Protein AF-A0A1H3FVF3-F1 (afdb_monomer_lite)

Sequence (475 aa):
MMNIARNSVNRFLAAIFVSAKLVAFSYAVGGAQPAMAGGFTACEQPFIFEGSAANIVPLEYVATSVDRTAIETERSEKLQETARRLSWLFKLDSWHQATYGSLGVVAHMFLGQVCEADEVLQELLLGRSGLPVRKDQILIILHGRIFIEDGQIFVQSQVSGFRRRSHPDEFVMPLAANFASETLSVHLAASDKSLFVSLPVLDMTFAPRVISEDLFDRIDATFLEASRVFTRPDLDAPSDELLFQPGRPRAFSVRITDEPGWIEIEDRFGGHPDRGFIRVNPEASGLFHRNLPELDFLNGLLGFLRVQQVRNSTDFTPTHDRAALQTMNAFERYLGNDLTAYEPEVRALANGLVGFVKASELNDWPGARKAFLRAAELAPTDTHYRNALGVTDAVLCCVDVGSSPYRDPTRWFADAVSVDPKNGEALGNMLHFLEFLSSAEEPPENINVSNLPRTLEVVRKVAEQNPDLIRGGLD

Secondary structure (DSSP, 8-state):
-HHHHHHHHHHHHHHHHHHHHHHTTSSS-TT-SS--EEEEEETTS----TT-SEEEEEBPPEEE-SS--HHHHHHHHHHHHHHHHHHHHHHHHHHHT-TTSSEEEEEEE-SSS---HHHHHHHHHHTSSSPPPPTT-EEEEEEEEEEEETTEEEEEEEEEEEEB-S-SS---S-GGGGB---EEEEEPTTSS-EEEEEPPPSEEEPPPEEEPHHHHHHHHHHHHHHTEEESSS-TTS-EEE----TTS-EEEEEEE-SSTTEEEEEESSSSS-SEEEEE--HHHHHHHHHH-THHHHHHHHHHHHHHHHHTT-S--SS-HHHHHHHHHHHHHHHHH-GGGGG-HHHHHHHHHHHHHHHHHTS--HHHHHHHHHHHHHHSTT-HHHHHHHHHHHHHHHHTS-S------THHHHHHHHHH-TT-HHHHHHHHHHHHHHHH-SS--TTS-GGGHHHHHHHHHHHHHH-HHHHHTTT-

pLDDT: mean 83.59, std 15.54, range [36.81, 98.19]

Radius of gyration: 25.0 Å; chains: 1; bounding box: 82×55×74 Å

Structure (mmCIF, N/CA/C/O backbone):
data_AF-A0A1H3FVF3-F1
#
_entry.id   AF-A0A1H3FVF3-F1
#
loop_
_atom_site.group_PDB
_atom_site.id
_atom_site.type_symbol
_atom_site.label_atom_id
_atom_site.label_alt_id
_atom_site.label_comp_id
_atom_site.label_asym_id
_atom_site.label_entity_id
_atom_site.label_seq_id
_atom_site.pdbx_PDB_ins_code
_atom_site.Cartn_x
_atom_site.Cartn_y
_atom_site.Cartn_z
_atom_site.occupancy
_atom_site.B_iso_or_equiv
_atom_site.auth_seq_id
_atom_site.auth_comp_id
_atom_site.auth_asym_id
_atom_site.auth_atom_id
_atom_site.pdbx_PDB_model_num
ATOM 1 N N . MET A 1 1 ? 51.933 -0.705 -3.679 1.00 46.25 1 MET A N 1
ATOM 2 C CA . MET A 1 1 ? 51.306 0.295 -2.780 1.00 46.25 1 MET A CA 1
ATOM 3 C C . MET A 1 1 ? 50.833 1.568 -3.494 1.00 46.25 1 MET A C 1
ATOM 5 O O . MET A 1 1 ? 49.786 2.068 -3.115 1.00 46.25 1 MET A O 1
ATOM 9 N N . MET A 1 2 ? 51.483 2.057 -4.563 1.00 40.81 2 MET A N 1
ATOM 10 C CA . MET A 1 2 ? 51.014 3.256 -5.302 1.00 40.81 2 MET A CA 1
ATOM 11 C C . MET A 1 2 ? 49.690 3.095 -6.083 1.00 40.81 2 MET A C 1
ATOM 13 O O . MET A 1 2 ? 48.992 4.085 -6.277 1.00 40.81 2 MET A O 1
ATOM 17 N N . ASN A 1 3 ? 49.286 1.879 -6.477 1.00 41.25 3 ASN A N 1
ATOM 18 C CA . ASN A 1 3 ? 48.011 1.669 -7.191 1.00 41.25 3 ASN A CA 1
ATOM 19 C C . ASN A 1 3 ? 46.767 1.681 -6.284 1.00 41.25 3 ASN A C 1
ATOM 21 O O . ASN A 1 3 ? 45.676 1.975 -6.761 1.00 41.25 3 ASN A O 1
ATOM 25 N N . ILE A 1 4 ? 46.916 1.430 -4.978 1.00 48.72 4 ILE A N 1
ATOM 26 C CA . ILE A 1 4 ? 45.783 1.443 -4.034 1.00 48.72 4 ILE A CA 1
ATOM 27 C C . ILE A 1 4 ? 45.389 2.891 -3.691 1.00 48.72 4 ILE A C 1
ATOM 29 O O . ILE A 1 4 ? 44.206 3.213 -3.654 1.00 48.72 4 ILE A O 1
ATOM 33 N N . ALA A 1 5 ? 46.370 3.793 -3.561 1.00 45.88 5 ALA A N 1
ATOM 34 C CA . ALA A 1 5 ? 46.132 5.213 -3.287 1.00 45.88 5 ALA A CA 1
ATOM 35 C C . ALA A 1 5 ? 45.515 5.980 -4.475 1.00 45.88 5 ALA A C 1
ATOM 37 O O . ALA A 1 5 ? 44.813 6.969 -4.285 1.00 45.88 5 ALA A O 1
ATOM 38 N N . ARG A 1 6 ? 45.745 5.531 -5.716 1.00 47.69 6 ARG A N 1
ATOM 39 C CA . ARG A 1 6 ? 45.184 6.184 -6.912 1.00 47.69 6 ARG A CA 1
ATOM 40 C C . ARG A 1 6 ? 43.702 5.850 -7.117 1.00 47.69 6 ARG A C 1
ATOM 42 O O . ARG A 1 6 ? 42.934 6.712 -7.536 1.00 47.69 6 ARG A O 1
ATOM 49 N N . ASN A 1 7 ? 43.290 4.632 -6.756 1.00 47.53 7 ASN A N 1
ATOM 50 C CA . ASN A 1 7 ? 41.888 4.212 -6.825 1.00 47.53 7 ASN A CA 1
ATOM 51 C C . ASN A 1 7 ? 41.020 4.854 -5.733 1.00 47.53 7 ASN A C 1
ATOM 53 O O . ASN A 1 7 ? 39.854 5.145 -5.993 1.00 47.53 7 ASN A O 1
ATOM 57 N N . SER A 1 8 ? 41.567 5.131 -4.545 1.00 47.38 8 SER A N 1
ATOM 58 C CA . SER A 1 8 ? 40.825 5.827 -3.485 1.00 47.38 8 SER A CA 1
ATOM 59 C C . SER A 1 8 ? 40.613 7.314 -3.792 1.00 47.38 8 SER A C 1
ATOM 61 O O . SER A 1 8 ? 39.510 7.817 -3.595 1.00 47.38 8 SER A O 1
ATOM 63 N N . VAL A 1 9 ? 41.610 8.006 -4.357 1.00 56.94 9 VAL A N 1
ATOM 64 C CA . VAL A 1 9 ? 41.496 9.434 -4.716 1.00 56.94 9 VAL A CA 1
ATOM 65 C C . VAL A 1 9 ? 40.520 9.666 -5.876 1.00 56.94 9 VAL A C 1
ATOM 67 O O . VAL A 1 9 ? 39.727 10.603 -5.820 1.00 56.94 9 VAL A O 1
ATOM 70 N N . ASN A 1 10 ? 40.495 8.790 -6.887 1.00 47.62 10 ASN A N 1
ATOM 71 C CA . ASN A 1 10 ? 39.530 8.907 -7.989 1.00 47.62 10 ASN A CA 1
ATOM 72 C C . ASN A 1 10 ? 38.085 8.628 -7.542 1.00 47.62 10 ASN A C 1
ATOM 74 O O . ASN A 1 10 ? 37.171 9.302 -8.011 1.00 47.62 10 ASN A O 1
ATOM 78 N N . ARG A 1 11 ? 37.869 7.694 -6.600 1.00 50.81 11 ARG A N 1
ATOM 79 C CA . ARG A 1 11 ? 36.546 7.472 -5.986 1.00 50.81 11 ARG A CA 1
ATOM 80 C C . ARG A 1 11 ? 36.101 8.671 -5.145 1.00 50.81 11 ARG A C 1
ATOM 82 O O . ARG A 1 11 ? 34.946 9.069 -5.228 1.00 50.81 11 ARG A O 1
ATOM 89 N N . PHE A 1 12 ? 37.024 9.287 -4.405 1.00 49.03 12 PHE A N 1
ATOM 90 C CA . PHE A 1 12 ? 36.735 10.456 -3.571 1.00 49.03 12 PHE A CA 1
ATOM 91 C C . PHE A 1 12 ? 36.405 11.708 -4.405 1.00 49.03 12 PHE A C 1
ATOM 93 O O . PHE A 1 12 ? 35.442 12.410 -4.117 1.00 49.03 12 PHE A O 1
ATOM 100 N N . LEU A 1 13 ? 37.142 11.961 -5.494 1.00 44.62 13 LEU A N 1
ATOM 101 C CA . LEU A 1 13 ? 36.874 13.092 -6.392 1.00 44.62 13 LEU A CA 1
ATOM 102 C C . LEU A 1 13 ? 35.599 12.901 -7.231 1.00 44.62 13 LEU A C 1
ATOM 104 O O . LEU A 1 13 ? 34.870 13.869 -7.441 1.00 44.62 13 LEU A O 1
ATOM 108 N N . ALA A 1 14 ? 35.291 11.672 -7.664 1.00 48.41 14 ALA A N 1
ATOM 109 C CA . ALA A 1 14 ? 34.021 11.368 -8.328 1.00 48.41 14 ALA A CA 1
ATOM 110 C C . ALA A 1 14 ? 32.824 11.571 -7.382 1.00 48.41 14 ALA A C 1
ATOM 112 O O . ALA A 1 14 ? 31.834 12.181 -7.780 1.00 48.41 14 ALA A O 1
ATOM 113 N N . ALA A 1 15 ? 32.944 11.156 -6.114 1.00 46.19 15 ALA A N 1
ATOM 114 C CA . ALA A 1 15 ? 31.914 11.383 -5.102 1.00 46.19 15 ALA A CA 1
ATOM 115 C C . ALA A 1 15 ? 31.671 12.882 -4.838 1.00 46.19 15 ALA A C 1
ATOM 117 O O . ALA A 1 15 ? 30.517 13.300 -4.767 1.00 46.19 15 ALA A O 1
ATOM 118 N N . ILE A 1 16 ? 32.727 13.709 -4.773 1.00 50.19 16 ILE A N 1
ATOM 119 C CA . ILE A 1 16 ? 32.620 15.169 -4.562 1.00 50.19 16 ILE A CA 1
ATOM 120 C C . ILE A 1 16 ? 31.959 15.881 -5.756 1.00 50.19 16 ILE A C 1
ATOM 122 O O . ILE A 1 16 ? 31.118 16.758 -5.566 1.00 50.19 16 ILE A O 1
ATOM 126 N N . PHE A 1 17 ? 32.293 15.508 -6.997 1.00 46.06 17 PHE A N 1
ATOM 127 C CA . PHE A 1 17 ? 31.695 16.141 -8.182 1.00 46.06 17 PHE A CA 1
ATOM 128 C C . PHE A 1 17 ? 30.228 15.743 -8.413 1.00 46.06 17 PHE A C 1
ATOM 130 O O . PHE A 1 17 ? 29.454 16.555 -8.923 1.00 46.06 17 PHE A O 1
ATOM 137 N N . VAL A 1 18 ? 29.832 14.525 -8.028 1.00 50.47 18 VAL A N 1
ATOM 138 C CA . VAL A 1 18 ? 28.433 14.066 -8.101 1.00 50.47 18 VAL A CA 1
ATOM 139 C C . VAL A 1 18 ? 27.588 14.726 -7.007 1.00 50.47 18 VAL A C 1
ATOM 141 O O . VAL A 1 18 ? 26.523 15.266 -7.307 1.00 50.47 18 VAL A O 1
ATOM 144 N N . SER A 1 19 ? 28.092 14.797 -5.771 1.00 47.56 19 SER A N 1
ATOM 145 C CA . SER A 1 19 ? 27.378 15.449 -4.662 1.00 47.56 19 SER A CA 1
ATOM 146 C C . SER A 1 19 ? 27.205 16.962 -4.871 1.00 47.56 19 SER A C 1
ATOM 148 O O . SER A 1 19 ? 26.127 17.488 -4.604 1.00 47.56 19 SER A O 1
ATOM 150 N N . ALA A 1 20 ? 28.179 17.663 -5.466 1.00 46.28 20 ALA A N 1
ATOM 151 C CA . ALA A 1 20 ? 28.032 19.087 -5.794 1.00 46.28 20 ALA A CA 1
ATOM 152 C C . ALA A 1 20 ? 26.962 19.373 -6.873 1.00 46.28 20 ALA A C 1
ATOM 154 O O . ALA A 1 20 ? 26.296 20.407 -6.815 1.00 46.28 20 ALA A O 1
ATOM 155 N N . LYS A 1 21 ? 26.757 18.466 -7.843 1.00 48.09 21 LYS A N 1
ATOM 156 C CA . LYS A 1 21 ? 25.693 18.599 -8.860 1.00 48.09 21 LYS A CA 1
ATOM 157 C C . LYS A 1 21 ? 24.304 18.253 -8.316 1.00 48.09 21 LYS A C 1
ATOM 159 O O . LYS A 1 21 ? 23.333 18.882 -8.727 1.00 48.09 21 LYS A O 1
ATOM 164 N N . LEU A 1 22 ? 24.215 17.314 -7.374 1.00 47.34 22 LEU A N 1
ATOM 165 C CA . LEU A 1 22 ? 22.966 16.962 -6.692 1.00 47.34 22 LEU A CA 1
ATOM 166 C C . LEU A 1 22 ? 22.513 18.043 -5.699 1.00 47.34 22 LEU A C 1
ATOM 168 O O . LEU A 1 22 ? 21.329 18.332 -5.635 1.00 47.34 22 LEU A O 1
ATOM 172 N N . VAL A 1 23 ? 23.418 18.729 -4.994 1.00 47.53 23 VAL A N 1
ATOM 173 C CA . VAL A 1 23 ? 23.032 19.843 -4.096 1.00 47.53 23 VAL A CA 1
ATOM 174 C C . VAL A 1 23 ? 22.484 21.054 -4.871 1.00 47.53 23 VAL A C 1
ATOM 176 O O . VAL A 1 23 ? 21.600 21.759 -4.383 1.00 47.53 23 VAL A O 1
ATOM 179 N N . ALA A 1 24 ? 22.926 21.272 -6.116 1.00 46.84 24 ALA A N 1
ATOM 180 C CA . ALA A 1 24 ? 22.349 22.293 -6.996 1.00 46.84 24 ALA A CA 1
ATOM 181 C C . ALA A 1 24 ? 20.910 21.964 -7.462 1.00 46.84 24 ALA A C 1
ATOM 183 O O . ALA A 1 24 ? 20.210 22.852 -7.949 1.00 46.84 24 ALA A O 1
ATOM 184 N N . PHE A 1 25 ? 20.449 20.719 -7.286 1.00 48.16 25 PHE A N 1
ATOM 185 C CA . PHE A 1 25 ? 19.109 20.256 -7.659 1.00 48.16 25 PHE A CA 1
ATOM 186 C C . PHE A 1 25 ? 18.006 20.805 -6.733 1.00 48.16 25 PHE A C 1
ATOM 188 O O . PHE A 1 25 ? 16.894 21.061 -7.193 1.00 48.16 25 PHE A O 1
ATOM 195 N N . SER A 1 26 ? 18.314 21.058 -5.456 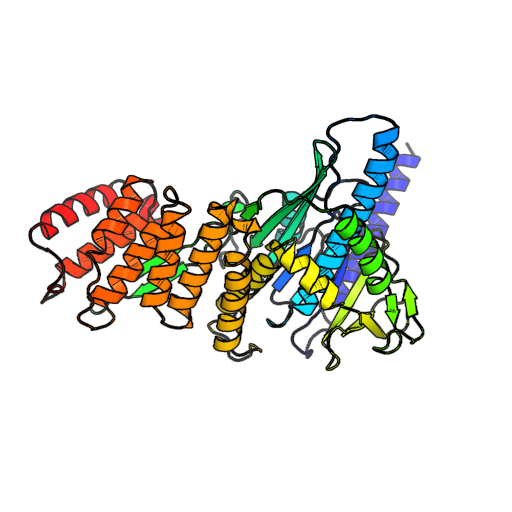1.00 47.16 26 SER A N 1
ATOM 196 C CA . SER A 1 26 ? 17.315 21.435 -4.440 1.00 47.16 26 SER A CA 1
ATOM 197 C C . SER A 1 26 ? 16.846 22.893 -4.496 1.00 47.16 26 SER A C 1
ATOM 199 O O . SER A 1 26 ? 15.740 23.199 -4.063 1.00 47.16 26 SER A O 1
ATOM 201 N N . TYR A 1 27 ? 17.636 23.818 -5.051 1.00 44.97 27 TYR A N 1
ATOM 202 C CA . TYR A 1 27 ? 17.352 25.258 -4.919 1.00 44.97 27 TYR A CA 1
ATOM 203 C C . TYR A 1 27 ? 16.534 25.884 -6.065 1.00 44.97 27 TYR A C 1
ATOM 205 O O . TYR A 1 27 ? 16.082 27.019 -5.932 1.00 44.97 27 TYR A O 1
ATOM 213 N N . ALA A 1 28 ? 16.289 25.179 -7.175 1.00 44.72 28 ALA A N 1
ATOM 214 C CA . ALA A 1 28 ? 15.668 25.763 -8.377 1.00 44.72 28 ALA A CA 1
ATOM 215 C C . ALA A 1 28 ? 14.156 25.474 -8.556 1.00 44.72 28 ALA A C 1
ATOM 217 O O . ALA A 1 28 ? 13.628 25.674 -9.648 1.00 44.72 28 ALA A O 1
ATOM 218 N N . VAL A 1 29 ? 13.443 24.990 -7.527 1.00 48.81 29 VAL A N 1
ATOM 219 C CA . VAL A 1 29 ? 12.038 24.510 -7.644 1.00 48.81 29 VAL A CA 1
ATOM 220 C C . VAL A 1 29 ? 11.018 25.412 -6.916 1.00 48.81 29 VAL A C 1
ATOM 222 O O . VAL A 1 29 ? 9.873 25.032 -6.689 1.00 48.81 29 VAL A O 1
ATOM 225 N N . GLY A 1 30 ? 11.391 26.646 -6.568 1.00 38.66 30 GLY A N 1
ATOM 226 C CA . GLY A 1 30 ? 10.484 27.617 -5.944 1.00 38.66 30 GLY A CA 1
ATOM 227 C C . GLY A 1 30 ? 9.462 28.190 -6.933 1.00 38.66 30 GLY A C 1
ATOM 228 O O . GLY A 1 30 ? 9.701 29.244 -7.510 1.00 38.66 30 GLY A O 1
ATOM 229 N N . GLY A 1 31 ? 8.337 27.499 -7.141 1.00 40.16 31 GLY A N 1
ATOM 230 C CA . GLY A 1 31 ? 7.185 28.000 -7.911 1.00 40.16 31 GLY A CA 1
ATOM 231 C C . GLY A 1 31 ? 6.518 26.994 -8.858 1.00 40.16 31 GLY A C 1
ATOM 232 O O . GLY A 1 31 ? 5.588 27.360 -9.572 1.00 40.16 31 GLY A O 1
ATOM 233 N N . ALA A 1 32 ? 6.986 25.744 -8.901 1.00 41.66 32 ALA A N 1
ATOM 234 C CA . ALA A 1 32 ? 6.488 24.739 -9.834 1.00 41.66 32 ALA A CA 1
ATOM 235 C C . ALA A 1 32 ? 5.208 24.052 -9.328 1.00 41.66 32 ALA A C 1
ATOM 237 O O . ALA A 1 32 ? 5.048 23.806 -8.134 1.00 41.66 32 ALA A O 1
ATOM 238 N N . GLN A 1 33 ? 4.326 23.713 -10.272 1.00 52.00 33 GLN A N 1
ATOM 239 C CA . GLN A 1 33 ? 3.227 22.751 -10.120 1.00 52.00 33 GLN A CA 1
ATOM 240 C C . GLN A 1 33 ? 3.651 21.517 -9.300 1.00 52.00 33 GLN A C 1
ATOM 242 O O . GLN A 1 33 ? 4.846 21.215 -9.289 1.00 52.00 33 GLN A O 1
ATOM 247 N N . PRO A 1 34 ? 2.715 20.786 -8.648 1.00 56.47 34 PRO A N 1
ATOM 248 C CA . PRO A 1 34 ? 3.033 19.602 -7.845 1.00 56.47 34 PRO A CA 1
ATOM 249 C C . PRO A 1 34 ? 4.022 18.705 -8.592 1.00 56.47 34 PRO A C 1
ATOM 251 O O . PRO A 1 34 ? 3.669 18.092 -9.597 1.00 56.47 34 PRO A O 1
ATOM 254 N N . ALA A 1 35 ? 5.278 18.712 -8.138 1.00 62.03 35 ALA A N 1
ATOM 255 C CA . ALA A 1 35 ? 6.401 18.255 -8.942 1.00 62.03 35 ALA A CA 1
ATOM 256 C C . ALA A 1 35 ? 6.274 16.753 -9.202 1.00 62.03 35 ALA A C 1
ATOM 258 O O . ALA A 1 35 ? 6.477 15.935 -8.301 1.00 62.03 35 ALA A O 1
ATOM 259 N N . MET A 1 36 ? 5.901 16.408 -10.433 1.00 84.38 36 MET A N 1
ATOM 260 C CA . MET A 1 36 ? 6.066 15.064 -10.952 1.00 84.38 36 MET A CA 1
ATOM 261 C C . MET A 1 36 ? 7.483 14.964 -11.494 1.00 84.38 36 MET A C 1
ATOM 263 O O . MET A 1 36 ? 7.920 15.781 -12.309 1.00 84.38 36 MET A O 1
ATOM 267 N N . ALA A 1 37 ? 8.226 13.997 -10.987 1.00 90.25 37 ALA A N 1
ATOM 268 C CA . ALA A 1 37 ? 9.623 13.842 -11.324 1.00 90.25 37 ALA A CA 1
ATOM 269 C C . ALA A 1 37 ? 9.969 12.370 -11.474 1.00 90.25 37 ALA A C 1
ATOM 271 O O . ALA A 1 37 ? 9.371 11.483 -10.857 1.00 90.25 37 ALA A O 1
ATOM 272 N N . GLY A 1 38 ? 10.940 12.123 -12.339 1.00 90.88 38 GLY A N 1
ATOM 273 C CA . GLY A 1 38 ? 11.368 10.792 -12.678 1.00 90.88 38 GLY A CA 1
ATOM 274 C C . GLY A 1 38 ? 12.865 10.674 -12.731 1.00 90.88 38 GLY A C 1
ATOM 275 O O . GLY A 1 38 ? 13.557 11.593 -13.150 1.00 90.88 38 GLY A O 1
ATOM 276 N N . GLY A 1 39 ? 13.381 9.537 -12.288 1.00 90.19 39 GLY A N 1
ATOM 277 C CA . GLY A 1 39 ? 14.815 9.319 -12.311 1.00 90.19 39 GLY A CA 1
ATOM 278 C C . GLY A 1 39 ? 15.200 7.859 -12.321 1.00 90.19 39 GLY A C 1
ATOM 279 O O . GLY A 1 39 ? 14.373 6.971 -12.112 1.00 90.19 39 GLY A O 1
ATOM 280 N N . PHE A 1 40 ? 16.457 7.604 -12.625 1.00 89.88 40 PHE A N 1
ATOM 281 C CA . PHE A 1 40 ? 17.047 6.294 -12.445 1.00 89.88 40 PHE A CA 1
ATOM 282 C C . PHE A 1 40 ? 18.466 6.436 -11.919 1.00 89.88 40 PHE A C 1
ATOM 284 O O . PHE A 1 40 ? 19.165 7.390 -12.265 1.00 89.88 40 PHE A O 1
ATOM 291 N N . THR A 1 41 ? 18.870 5.510 -11.060 1.00 90.62 41 THR A N 1
ATOM 292 C CA . THR A 1 41 ? 20.173 5.531 -10.393 1.00 90.62 41 THR A CA 1
ATOM 293 C C . THR A 1 41 ? 20.640 4.121 -10.066 1.00 90.62 41 THR A C 1
ATOM 295 O O . THR A 1 41 ? 19.879 3.160 -10.184 1.00 90.62 41 THR A O 1
ATOM 298 N N . ALA A 1 42 ? 21.901 4.009 -9.669 1.00 91.69 42 ALA A N 1
ATOM 299 C CA . ALA A 1 42 ? 22.440 2.791 -9.098 1.00 91.69 42 ALA A CA 1
ATOM 300 C C . ALA A 1 42 ? 22.024 2.652 -7.622 1.00 91.69 42 ALA A C 1
ATOM 302 O O . ALA A 1 42 ? 21.830 3.656 -6.928 1.00 91.69 42 ALA A O 1
ATOM 303 N N . CYS A 1 43 ? 21.916 1.421 -7.130 1.00 90.88 43 CYS A N 1
ATOM 304 C CA . CYS A 1 43 ? 21.493 1.140 -5.754 1.00 90.88 43 CYS A CA 1
ATOM 305 C C . CYS A 1 43 ? 22.471 1.643 -4.681 1.00 90.88 43 CYS A C 1
ATOM 307 O O . CYS A 1 43 ? 22.059 1.874 -3.552 1.00 90.88 43 CYS A O 1
ATOM 309 N N . GLU A 1 44 ? 23.726 1.922 -5.044 1.00 89.75 44 GLU A N 1
ATOM 310 C CA . GLU A 1 44 ? 24.740 2.524 -4.171 1.00 89.75 44 GLU A CA 1
ATOM 311 C C . GLU A 1 44 ? 24.627 4.055 -4.073 1.00 89.75 44 GLU A C 1
ATOM 313 O O . GLU A 1 44 ? 25.350 4.683 -3.301 1.00 89.75 44 GLU A O 1
ATOM 318 N N . GLN A 1 45 ? 23.775 4.676 -4.894 1.00 90.12 45 GLN A N 1
ATOM 319 C CA . GLN A 1 45 ? 23.529 6.120 -4.895 1.00 90.12 45 GLN A CA 1
ATOM 320 C C . GLN A 1 45 ? 22.024 6.402 -4.932 1.00 90.12 45 GLN A C 1
ATOM 322 O O . GLN A 1 45 ? 21.533 7.039 -5.877 1.00 90.12 45 GLN A O 1
ATOM 327 N N . PRO A 1 46 ? 21.257 5.903 -3.945 1.00 91.50 46 PRO A N 1
ATOM 328 C CA . PRO A 1 46 ? 19.830 6.097 -3.949 1.00 91.50 46 PRO A CA 1
ATOM 329 C C . PRO A 1 46 ? 19.494 7.564 -3.686 1.00 91.50 46 PRO A C 1
ATOM 331 O O . PRO A 1 46 ? 20.063 8.204 -2.803 1.00 91.50 46 PRO A O 1
ATOM 334 N N . PHE A 1 47 ? 18.534 8.092 -4.441 1.00 91.19 47 PHE A N 1
ATOM 335 C CA . PHE A 1 47 ? 17.987 9.420 -4.198 1.00 91.19 47 PHE A CA 1
ATOM 336 C C . PHE A 1 47 ? 16.464 9.420 -4.336 1.00 91.19 47 PHE A C 1
ATOM 338 O O . PHE A 1 47 ? 15.875 8.522 -4.937 1.00 91.19 47 PHE A O 1
ATOM 345 N N . ILE A 1 48 ? 15.847 10.457 -3.777 1.00 91.69 48 ILE A N 1
ATOM 346 C CA . ILE A 1 48 ? 14.424 10.781 -3.898 1.00 91.69 48 ILE A CA 1
ATOM 347 C C . ILE A 1 48 ? 14.274 12.228 -4.370 1.00 91.69 48 ILE A C 1
ATOM 349 O O . ILE A 1 48 ? 15.219 13.019 -4.314 1.00 91.69 48 ILE A O 1
ATOM 353 N N . PHE A 1 49 ? 13.073 12.601 -4.792 1.00 90.19 49 PHE A N 1
ATOM 354 C CA . PHE A 1 49 ? 12.746 13.981 -5.114 1.00 90.19 49 PHE A CA 1
ATOM 355 C C . PHE A 1 49 ? 12.227 14.702 -3.868 1.00 90.19 49 PHE A C 1
ATOM 357 O O . PHE A 1 49 ? 11.134 14.431 -3.371 1.00 90.19 49 PHE A O 1
ATOM 364 N N . GLU A 1 50 ? 13.009 15.661 -3.369 1.00 86.50 50 GLU A N 1
ATOM 365 C CA . GLU A 1 50 ? 12.657 16.480 -2.199 1.00 86.50 50 GLU A CA 1
ATOM 366 C C . GLU A 1 50 ? 11.338 17.250 -2.399 1.00 86.50 50 GLU A C 1
ATOM 368 O O . GLU A 1 50 ? 10.531 17.376 -1.479 1.00 86.50 50 GLU A O 1
ATOM 373 N N . GLY A 1 51 ? 11.093 17.728 -3.622 1.00 85.56 51 GLY A N 1
ATOM 374 C CA . GLY A 1 51 ? 9.868 18.446 -3.985 1.00 85.56 51 GLY A CA 1
ATOM 375 C C . GLY A 1 51 ? 8.632 17.558 -4.162 1.00 85.56 51 GLY A C 1
ATOM 376 O O . GLY A 1 51 ? 7.543 18.087 -4.388 1.00 85.56 51 GLY A O 1
ATOM 377 N N . SER A 1 52 ? 8.778 16.233 -4.084 1.00 89.25 52 SER A N 1
ATOM 378 C CA . SER A 1 52 ? 7.669 15.293 -4.237 1.00 89.25 52 SER A CA 1
ATOM 379 C C . SER A 1 52 ? 7.098 14.905 -2.879 1.00 89.25 52 SER A C 1
ATOM 381 O O . SER A 1 52 ? 7.830 14.580 -1.946 1.00 89.25 52 SER A O 1
ATOM 383 N N . ALA A 1 53 ? 5.777 14.940 -2.760 1.00 89.44 53 ALA A N 1
ATOM 384 C CA . ALA A 1 53 ? 5.063 14.586 -1.546 1.00 89.44 53 ALA A CA 1
ATOM 385 C C . ALA A 1 53 ? 5.058 13.068 -1.307 1.00 89.44 53 ALA A C 1
ATOM 387 O O . ALA A 1 53 ? 5.103 12.633 -0.157 1.00 89.44 53 ALA A O 1
ATOM 388 N N . ALA A 1 54 ? 5.065 12.281 -2.385 1.00 90.88 54 ALA A N 1
ATOM 389 C CA . ALA A 1 54 ? 5.323 10.848 -2.355 1.00 90.88 54 ALA A CA 1
ATOM 390 C C . ALA A 1 54 ? 6.464 10.483 -3.302 1.00 90.88 54 ALA A C 1
ATOM 392 O O . ALA A 1 54 ? 6.554 11.009 -4.412 1.00 90.88 54 ALA A O 1
ATOM 393 N N . ASN A 1 55 ? 7.315 9.560 -2.867 1.00 93.12 55 ASN A N 1
ATOM 394 C CA . ASN A 1 55 ? 8.361 8.959 -3.676 1.00 93.12 55 ASN A CA 1
ATOM 395 C C . ASN A 1 55 ? 8.116 7.452 -3.786 1.00 93.12 55 ASN A C 1
ATOM 397 O O . ASN A 1 55 ? 8.012 6.776 -2.766 1.00 93.12 55 ASN A O 1
ATOM 401 N N . ILE A 1 56 ? 8.042 6.929 -5.010 1.00 94.56 56 ILE A N 1
ATOM 402 C CA . ILE A 1 56 ? 8.017 5.488 -5.277 1.00 94.56 56 ILE A CA 1
ATOM 403 C C . ILE A 1 56 ? 9.398 5.080 -5.778 1.00 94.56 56 ILE A C 1
ATOM 405 O O . ILE A 1 56 ? 9.954 5.686 -6.698 1.00 94.56 56 ILE A O 1
ATOM 409 N N . VAL A 1 57 ? 9.950 4.053 -5.152 1.00 94.69 57 VAL A N 1
ATOM 410 C CA . VAL A 1 57 ? 11.293 3.539 -5.381 1.00 94.69 57 VAL A CA 1
ATOM 411 C C . VAL A 1 57 ? 11.174 2.086 -5.839 1.00 94.69 57 VAL A C 1
ATOM 413 O O . VAL A 1 57 ? 11.248 1.166 -5.022 1.00 94.69 57 VAL A O 1
ATOM 416 N N . PRO A 1 58 ? 10.898 1.850 -7.135 1.00 94.88 58 PRO A N 1
ATOM 417 C CA . PRO A 1 58 ? 10.979 0.515 -7.695 1.00 94.88 58 PRO A CA 1
ATOM 418 C C . PRO A 1 58 ? 12.443 0.078 -7.780 1.00 94.88 58 PRO A C 1
ATOM 420 O O . PRO A 1 58 ? 13.261 0.722 -8.441 1.00 94.88 58 PRO A O 1
ATOM 423 N N . LEU A 1 59 ? 12.760 -1.033 -7.125 1.00 94.88 59 LEU A N 1
ATOM 424 C CA . LEU A 1 59 ? 14.043 -1.710 -7.240 1.00 94.88 59 LEU A CA 1
ATOM 425 C C . LEU A 1 59 ? 13.997 -2.706 -8.400 1.00 94.88 59 LEU A C 1
ATOM 427 O O . LEU A 1 59 ? 12.944 -3.247 -8.761 1.00 94.88 59 LEU A O 1
ATOM 431 N N . GLU A 1 60 ? 15.152 -2.942 -9.008 1.00 93.06 60 GLU A N 1
ATOM 432 C CA . GLU A 1 60 ? 15.310 -3.989 -10.010 1.00 93.06 60 GLU A CA 1
ATOM 433 C C . GLU A 1 60 ? 14.965 -5.364 -9.420 1.00 93.06 60 GLU A C 1
ATOM 435 O O . GLU A 1 60 ? 15.500 -5.758 -8.383 1.00 93.06 60 GLU A O 1
ATOM 440 N N . TYR A 1 61 ? 14.059 -6.092 -10.079 1.00 92.94 61 TYR A N 1
ATOM 441 C CA . TYR A 1 61 ? 13.685 -7.438 -9.654 1.00 92.94 61 TYR A CA 1
ATOM 442 C C . TYR A 1 61 ? 14.871 -8.385 -9.827 1.00 92.94 61 TYR A C 1
ATOM 444 O O . TYR A 1 61 ? 15.637 -8.304 -10.793 1.00 92.94 61 TYR A O 1
ATOM 452 N N . VAL A 1 62 ? 15.005 -9.315 -8.889 1.00 91.44 62 VAL A N 1
ATOM 453 C CA . VAL A 1 62 ? 16.118 -10.264 -8.875 1.00 91.44 62 VAL A CA 1
ATOM 454 C C . VAL A 1 62 ? 15.702 -11.554 -9.561 1.00 91.44 62 VAL A C 1
ATOM 456 O O . VAL A 1 62 ? 14.729 -12.189 -9.152 1.00 91.44 62 VAL A O 1
ATOM 459 N N . ALA A 1 63 ? 16.449 -11.973 -10.579 1.00 90.25 63 ALA A N 1
ATOM 460 C CA . ALA A 1 63 ? 16.316 -13.311 -11.129 1.00 90.25 63 ALA A CA 1
ATOM 461 C C . ALA A 1 63 ? 16.984 -14.327 -10.196 1.00 90.25 63 ALA A C 1
ATOM 463 O O . ALA A 1 63 ? 18.199 -14.302 -9.994 1.00 90.25 63 ALA A O 1
ATOM 464 N N . THR A 1 64 ? 16.203 -15.251 -9.638 1.00 84.00 64 THR A N 1
ATOM 465 C CA . THR A 1 64 ? 16.740 -16.366 -8.847 1.00 84.00 64 THR A CA 1
ATOM 466 C C . THR A 1 64 ? 16.550 -17.674 -9.607 1.00 84.00 64 THR A C 1
ATOM 468 O O . THR A 1 64 ? 15.416 -18.089 -9.834 1.00 84.00 64 THR A O 1
ATOM 471 N N . SER A 1 65 ? 17.651 -18.336 -9.980 1.00 70.94 65 SER A N 1
ATOM 472 C CA . SER A 1 65 ? 17.626 -19.723 -10.470 1.00 70.94 65 SER A CA 1
ATOM 473 C C . SER A 1 65 ? 17.980 -20.672 -9.330 1.00 70.94 65 SER A C 1
ATOM 475 O O . SER A 1 65 ? 18.999 -20.482 -8.661 1.00 70.94 65 SER A O 1
ATOM 477 N N . VAL A 1 66 ? 17.135 -21.678 -9.103 1.00 61.00 66 VAL A N 1
ATOM 478 C CA . VAL A 1 66 ? 17.351 -22.711 -8.075 1.00 61.00 66 VAL A CA 1
ATOM 479 C C . VAL A 1 66 ? 18.444 -23.700 -8.502 1.00 61.00 66 VAL A C 1
ATOM 481 O O . VAL A 1 66 ? 19.115 -24.274 -7.646 1.00 61.00 66 VAL A O 1
ATOM 484 N N . ASP A 1 67 ? 18.693 -23.834 -9.806 1.00 60.44 67 ASP A N 1
ATOM 485 C CA . ASP A 1 67 ? 19.687 -24.745 -10.370 1.00 60.44 67 ASP A CA 1
ATOM 486 C C . ASP A 1 67 ? 20.680 -23.973 -11.272 1.00 60.44 67 ASP A C 1
ATOM 488 O O . ASP A 1 67 ? 20.365 -22.908 -11.819 1.00 60.44 67 ASP A O 1
ATOM 492 N N . ARG A 1 68 ? 21.945 -24.411 -11.297 1.00 56.84 68 ARG A N 1
ATOM 493 C CA . ARG A 1 68 ? 23.091 -23.672 -11.879 1.00 56.84 68 ARG A CA 1
ATOM 494 C C . ARG A 1 68 ? 23.764 -24.456 -13.007 1.00 56.84 68 ARG A C 1
ATOM 496 O O . ARG A 1 68 ? 24.959 -24.754 -12.950 1.00 56.84 68 ARG A O 1
ATOM 503 N N . THR A 1 69 ? 23.019 -24.785 -14.050 1.00 68.44 69 THR A N 1
ATOM 504 C CA . THR A 1 69 ? 23.550 -25.381 -15.285 1.00 68.44 69 THR A CA 1
ATOM 505 C C . THR A 1 69 ? 23.854 -24.326 -16.367 1.00 68.44 69 THR A C 1
ATOM 507 O O . THR A 1 69 ? 23.442 -23.170 -16.290 1.00 68.44 69 THR A O 1
ATOM 510 N N . ALA A 1 70 ? 24.606 -24.697 -17.414 1.00 57.62 70 ALA A N 1
ATOM 511 C CA . ALA A 1 70 ? 24.978 -23.771 -18.497 1.00 57.62 70 ALA A CA 1
ATOM 512 C C . ALA A 1 70 ? 23.777 -23.323 -19.360 1.00 57.62 70 ALA A C 1
ATOM 514 O O . ALA A 1 70 ? 23.717 -22.169 -19.770 1.00 57.62 70 ALA A O 1
ATOM 515 N N . ILE A 1 71 ? 22.798 -24.209 -19.589 1.00 58.12 71 ILE A N 1
ATOM 516 C CA . ILE A 1 71 ? 21.529 -23.874 -20.267 1.00 58.12 71 ILE A CA 1
ATOM 517 C C . ILE A 1 71 ? 20.713 -22.901 -19.406 1.00 58.12 71 ILE A C 1
ATOM 519 O O . ILE A 1 71 ? 20.067 -21.986 -19.915 1.00 58.12 71 ILE A O 1
ATOM 523 N N . GLU A 1 72 ? 20.806 -23.038 -18.087 1.00 64.62 72 GLU A N 1
ATOM 524 C CA . GLU A 1 72 ? 20.207 -22.088 -17.158 1.00 64.62 72 GLU A CA 1
ATOM 525 C C . GLU A 1 72 ? 20.940 -20.755 -17.125 1.00 64.62 72 GLU A C 1
ATOM 527 O O . GLU A 1 72 ? 20.334 -19.781 -16.709 1.00 64.62 72 GLU A O 1
ATOM 532 N N . THR A 1 73 ? 22.184 -20.650 -17.603 1.00 70.31 73 THR A N 1
ATOM 533 C CA . THR A 1 73 ? 22.897 -19.361 -17.634 1.00 70.31 73 THR A CA 1
ATOM 534 C C . THR A 1 73 ? 22.276 -18.414 -18.663 1.00 70.31 73 THR A C 1
ATOM 536 O O . THR A 1 73 ? 21.899 -17.305 -18.300 1.00 70.31 73 THR A O 1
ATOM 539 N N . GLU A 1 74 ? 22.050 -18.865 -19.903 1.00 72.75 74 GLU A N 1
ATOM 540 C CA . GLU A 1 74 ? 21.373 -18.062 -20.942 1.00 72.75 74 GLU A CA 1
ATOM 541 C C . GLU A 1 74 ? 19.924 -17.740 -20.548 1.00 72.75 74 GLU A C 1
ATOM 543 O O . GLU A 1 74 ? 19.464 -16.601 -20.665 1.00 72.75 74 GLU A O 1
ATOM 548 N N . ARG A 1 75 ? 19.205 -18.732 -20.004 1.00 76.44 75 ARG A N 1
ATOM 549 C CA . ARG A 1 75 ? 17.838 -18.520 -19.517 1.00 76.44 75 ARG A CA 1
ATOM 550 C C . ARG A 1 75 ? 17.805 -17.546 -18.336 1.00 76.44 75 ARG A C 1
ATOM 552 O O . ARG A 1 75 ? 16.894 -16.729 -18.278 1.00 76.44 75 ARG A O 1
ATOM 559 N N . SER A 1 76 ? 18.795 -17.585 -17.444 1.00 80.31 76 SER A N 1
ATOM 560 C CA . SER A 1 76 ? 18.926 -16.651 -16.316 1.00 80.31 76 SER A CA 1
ATOM 561 C C . SER A 1 76 ? 19.261 -15.236 -16.774 1.00 80.31 76 SER A C 1
ATOM 563 O O . SER A 1 76 ? 18.736 -14.288 -16.202 1.00 80.31 76 SER A O 1
ATOM 565 N N . GLU A 1 77 ? 20.083 -15.069 -17.815 1.00 86.44 77 GLU A N 1
ATOM 566 C CA . GLU A 1 77 ? 20.360 -13.754 -18.405 1.00 86.44 77 GLU A CA 1
ATOM 567 C C . GLU A 1 77 ? 19.094 -13.144 -19.016 1.00 86.44 77 GLU A C 1
ATOM 569 O O . GLU A 1 77 ? 18.768 -11.996 -18.710 1.00 86.44 77 GLU A O 1
ATOM 574 N N . LYS A 1 78 ? 18.325 -13.919 -19.802 1.00 88.50 78 LYS A N 1
ATOM 575 C CA . LYS A 1 78 ? 17.017 -13.471 -20.320 1.00 88.50 78 LYS A CA 1
ATOM 576 C C . LYS A 1 78 ? 16.058 -13.142 -19.173 1.00 88.50 78 LYS A C 1
ATOM 578 O O . LYS A 1 78 ? 15.388 -12.117 -19.208 1.00 88.50 78 LYS A O 1
ATOM 583 N N . LEU A 1 79 ? 16.015 -13.986 -18.141 1.00 89.62 79 LEU A N 1
ATOM 584 C CA . LEU A 1 79 ? 15.153 -13.792 -16.978 1.00 89.62 79 LEU A CA 1
ATOM 585 C C . LEU A 1 79 ? 15.494 -12.497 -16.229 1.00 89.62 79 LEU A C 1
ATOM 587 O O . LEU A 1 79 ? 14.588 -11.738 -15.897 1.00 89.62 79 LEU A O 1
ATOM 591 N N . GLN A 1 80 ? 16.782 -12.222 -16.007 1.00 90.25 80 GLN A N 1
ATOM 592 C CA . GLN A 1 80 ? 17.249 -10.993 -15.362 1.00 90.25 80 GLN A CA 1
ATOM 593 C C . GLN A 1 80 ? 16.972 -9.758 -16.219 1.00 90.25 80 GLN A C 1
ATOM 595 O O . GLN A 1 80 ? 16.530 -8.733 -15.704 1.00 90.25 80 GLN A O 1
ATOM 600 N N . GLU A 1 81 ? 17.187 -9.852 -17.530 1.00 89.88 81 GLU A N 1
ATOM 601 C CA . GLU A 1 81 ? 16.852 -8.781 -18.464 1.00 89.88 81 GLU A CA 1
ATOM 602 C C . GLU A 1 81 ? 15.360 -8.431 -18.382 1.00 89.88 81 GLU A C 1
ATOM 604 O O . GLU A 1 81 ? 15.002 -7.261 -18.238 1.00 89.88 81 GLU A O 1
ATOM 609 N N . THR A 1 82 ? 14.482 -9.435 -18.399 1.00 90.31 82 THR A N 1
ATOM 610 C CA . THR A 1 82 ? 13.039 -9.227 -18.256 1.00 90.31 82 THR A CA 1
ATOM 611 C C . THR A 1 82 ? 12.663 -8.717 -16.866 1.00 90.31 82 THR A C 1
ATOM 613 O O . THR A 1 82 ? 11.795 -7.853 -16.766 1.00 90.31 82 THR A O 1
ATOM 616 N N . ALA A 1 83 ? 13.346 -9.156 -15.803 1.00 89.62 83 ALA A N 1
ATOM 617 C CA . ALA A 1 83 ? 13.179 -8.615 -14.451 1.00 89.62 83 ALA A CA 1
ATOM 618 C C . ALA A 1 83 ? 13.409 -7.096 -14.425 1.00 89.62 83 ALA A C 1
ATOM 620 O O . ALA A 1 83 ? 12.582 -6.332 -13.924 1.00 89.62 83 ALA A O 1
ATOM 621 N N . ARG A 1 84 ? 14.504 -6.647 -15.048 1.00 88.94 84 ARG A N 1
ATOM 622 C CA . ARG A 1 84 ? 14.852 -5.228 -15.167 1.00 88.94 84 ARG A CA 1
ATOM 623 C C . ARG A 1 84 ? 13.816 -4.446 -15.966 1.00 88.94 84 ARG A C 1
ATOM 625 O O . ARG A 1 84 ? 13.419 -3.349 -15.570 1.00 88.94 84 ARG A O 1
ATOM 632 N N . ARG A 1 85 ? 13.361 -5.009 -17.087 1.00 91.00 85 ARG A N 1
ATOM 633 C CA . ARG A 1 85 ? 12.320 -4.409 -17.937 1.00 91.00 85 ARG A CA 1
ATOM 634 C C . ARG A 1 85 ? 10.991 -4.294 -17.198 1.00 91.00 85 ARG A C 1
ATOM 636 O O . ARG A 1 85 ? 10.333 -3.264 -17.302 1.00 91.00 85 ARG A O 1
ATOM 643 N N . LEU A 1 86 ? 10.627 -5.297 -16.406 1.00 90.50 86 LEU A N 1
ATOM 644 C CA . LEU A 1 86 ? 9.418 -5.277 -15.590 1.00 90.50 86 LEU A CA 1
ATOM 645 C C . LEU A 1 86 ? 9.460 -4.152 -14.543 1.00 90.50 86 LEU A C 1
ATOM 647 O O . LEU A 1 86 ? 8.515 -3.368 -14.467 1.00 90.50 86 LEU A O 1
ATOM 651 N N . SER A 1 87 ? 10.574 -3.990 -13.818 1.00 88.12 87 SER A N 1
ATOM 652 C CA . SER A 1 87 ? 10.758 -2.867 -12.882 1.00 88.12 87 SER A CA 1
ATOM 653 C C . SER A 1 87 ? 10.601 -1.501 -13.561 1.00 88.12 87 SER A C 1
ATOM 655 O O . SER A 1 87 ? 10.020 -0.578 -12.985 1.00 88.12 87 SER A O 1
ATOM 657 N N . TRP A 1 88 ? 11.079 -1.360 -14.803 1.00 87.69 88 TRP A N 1
ATOM 658 C CA . TRP A 1 88 ? 10.874 -0.142 -15.593 1.00 87.69 88 TRP A CA 1
ATOM 659 C C . TRP A 1 88 ? 9.399 0.101 -15.921 1.00 87.69 88 TRP A C 1
ATOM 661 O O . TRP A 1 88 ? 8.900 1.218 -15.775 1.00 87.69 88 TRP A O 1
ATOM 671 N N . LEU A 1 89 ? 8.683 -0.938 -16.341 1.00 90.56 89 LEU A N 1
ATOM 672 C CA . LEU A 1 89 ? 7.267 -0.826 -16.677 1.00 90.56 89 LEU A CA 1
ATOM 673 C C . LEU A 1 89 ? 6.420 -0.473 -15.449 1.00 90.56 89 LEU A C 1
ATOM 675 O O . LEU A 1 89 ? 5.532 0.366 -15.562 1.00 90.56 89 LEU A O 1
ATOM 679 N N . PHE A 1 90 ? 6.748 -0.997 -14.266 1.00 89.94 90 PHE A N 1
ATOM 680 C CA . PHE A 1 90 ? 6.100 -0.601 -13.009 1.00 89.94 90 PHE A CA 1
ATOM 681 C C . PHE A 1 90 ? 6.321 0.868 -12.658 1.00 89.94 90 PHE A C 1
ATOM 683 O O . PHE A 1 90 ? 5.414 1.546 -12.171 1.00 89.94 90 PHE A O 1
ATOM 690 N N . LYS A 1 91 ? 7.516 1.391 -12.945 1.00 87.75 91 LYS A N 1
ATOM 691 C CA . LYS A 1 91 ? 7.800 2.819 -12.811 1.00 87.75 91 LYS A CA 1
ATOM 692 C C . LYS A 1 91 ? 6.915 3.660 -13.736 1.00 87.75 91 LYS A C 1
ATOM 694 O O . LYS A 1 91 ? 6.375 4.672 -13.295 1.00 87.75 91 LYS A O 1
ATOM 699 N N . LEU A 1 92 ? 6.769 3.259 -14.999 1.00 86.94 92 LEU A N 1
ATOM 700 C CA . LEU A 1 92 ? 5.916 3.980 -15.945 1.00 86.94 92 LEU A CA 1
ATOM 701 C C . LEU A 1 92 ? 4.440 3.913 -15.553 1.00 86.94 92 LEU A C 1
ATOM 703 O O . LEU A 1 92 ? 3.759 4.937 -15.578 1.00 86.94 92 LEU A O 1
ATOM 707 N N . ASP A 1 93 ? 3.968 2.737 -15.144 1.00 88.50 93 ASP A N 1
ATOM 708 C CA . ASP A 1 93 ? 2.605 2.548 -14.652 1.00 88.50 93 ASP A CA 1
ATOM 709 C C . ASP A 1 93 ? 2.322 3.446 -13.438 1.00 88.50 93 ASP A C 1
ATOM 711 O O . ASP A 1 93 ? 1.334 4.176 -13.425 1.00 88.50 93 ASP A O 1
ATOM 715 N N . SER A 1 94 ? 3.267 3.539 -12.497 1.00 85.69 94 SER A N 1
ATOM 716 C CA . SER A 1 94 ? 3.164 4.447 -11.346 1.00 85.69 94 SER A CA 1
ATOM 717 C C . SER A 1 94 ? 2.936 5.914 -11.751 1.00 85.69 94 SER A C 1
ATOM 719 O O . SER A 1 94 ? 2.210 6.634 -11.067 1.00 85.69 94 SER A O 1
ATOM 721 N N . TRP A 1 95 ? 3.510 6.378 -12.870 1.00 84.56 95 TRP A N 1
ATOM 722 C CA . TRP A 1 95 ? 3.218 7.718 -13.399 1.00 84.56 95 TRP A CA 1
ATOM 723 C C . TRP A 1 95 ? 1.881 7.819 -14.110 1.00 84.56 95 TRP A C 1
ATOM 725 O O . TRP A 1 95 ? 1.223 8.852 -14.000 1.00 84.56 95 TRP A O 1
ATOM 735 N N . HIS A 1 96 ? 1.468 6.777 -14.831 1.00 80.31 96 HIS A N 1
ATOM 736 C CA . HIS A 1 96 ? 0.132 6.740 -15.421 1.00 80.31 96 HIS A CA 1
ATOM 737 C C . HIS A 1 96 ? -0.942 6.924 -14.348 1.00 80.31 96 HIS A C 1
ATOM 739 O O . HIS A 1 96 ? -1.909 7.660 -14.538 1.00 80.31 96 HIS A O 1
ATOM 745 N N . GLN A 1 97 ? -0.705 6.304 -13.193 1.00 73.12 97 GLN A N 1
ATOM 746 C CA . GLN A 1 97 ? -1.558 6.353 -12.017 1.00 73.12 97 GLN A CA 1
ATOM 747 C C . GLN A 1 97 ? -1.268 7.557 -11.103 1.00 73.12 97 GLN A C 1
ATOM 749 O O . GLN A 1 97 ? -1.796 7.614 -9.994 1.00 73.12 97 GLN A O 1
ATOM 754 N N . ALA A 1 98 ? -0.474 8.556 -11.527 1.00 69.00 98 ALA A N 1
ATOM 755 C CA . ALA A 1 98 ? -0.113 9.731 -10.716 1.00 69.00 98 ALA A CA 1
ATOM 756 C C . ALA A 1 98 ? -1.276 10.724 -10.505 1.00 69.00 98 ALA A C 1
ATOM 758 O O . ALA A 1 98 ? -1.093 11.941 -10.418 1.00 69.00 98 ALA A O 1
ATOM 759 N N . THR A 1 99 ? -2.493 10.207 -10.353 1.00 75.81 99 THR A N 1
ATOM 760 C CA . THR A 1 99 ? -3.698 10.960 -10.032 1.00 75.81 99 THR A CA 1
ATOM 761 C C . THR A 1 99 ? -3.665 11.575 -8.644 1.00 75.81 99 THR A C 1
ATOM 763 O O . THR A 1 99 ? -4.564 12.339 -8.348 1.00 75.81 99 THR A O 1
ATOM 766 N N . TYR A 1 100 ? -2.667 11.284 -7.803 1.00 78.00 100 TYR A N 1
ATOM 767 C CA . TYR A 1 100 ? -2.553 11.815 -6.439 1.00 78.00 100 TYR A CA 1
ATOM 768 C C . TYR A 1 100 ? -1.589 13.005 -6.298 1.00 78.00 100 TYR A C 1
ATOM 770 O O . TYR A 1 100 ? -1.342 13.460 -5.181 1.00 78.00 100 TYR A O 1
ATOM 778 N N . GLY A 1 101 ? -1.040 13.510 -7.412 1.00 82.44 101 GLY A N 1
ATOM 779 C CA . GLY A 1 101 ? -0.191 14.706 -7.471 1.00 82.44 101 GLY A CA 1
ATOM 780 C C . GLY A 1 101 ? 1.143 14.609 -6.707 1.00 82.44 101 GLY A C 1
ATOM 781 O O . GLY A 1 101 ? 1.275 13.886 -5.726 1.00 82.44 101 GLY A O 1
ATOM 782 N N . SER A 1 102 ? 2.140 15.399 -7.124 1.00 86.94 102 SER A N 1
ATOM 783 C CA . SER A 1 102 ? 3.451 15.532 -6.455 1.00 86.94 102 SER A CA 1
ATOM 784 C C . SER A 1 102 ? 4.137 14.178 -6.207 1.00 86.94 102 SER A C 1
ATOM 786 O O . SER A 1 102 ? 4.422 13.788 -5.072 1.00 86.94 102 SER A O 1
ATOM 788 N N . LEU A 1 103 ? 4.373 13.451 -7.303 1.00 90.88 103 LEU A N 1
ATOM 789 C CA . LEU A 1 103 ? 4.939 12.106 -7.299 1.00 90.88 103 LEU A CA 1
ATOM 790 C C . LEU A 1 103 ? 6.363 12.099 -7.864 1.00 90.88 103 LEU A C 1
ATOM 792 O O . LEU A 1 103 ? 6.591 12.482 -9.010 1.00 90.88 103 LEU A O 1
ATOM 796 N N . GLY A 1 104 ? 7.309 11.607 -7.078 1.00 92.56 104 GLY A N 1
ATOM 797 C CA . GLY A 1 104 ? 8.649 11.263 -7.526 1.00 92.56 104 GLY A CA 1
ATOM 798 C C . GLY A 1 104 ? 8.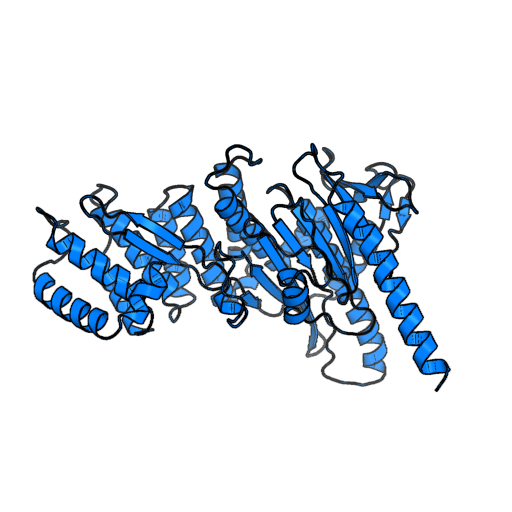729 9.763 -7.779 1.00 92.56 104 GLY A C 1
ATOM 799 O O . GLY A 1 104 ? 8.320 8.990 -6.920 1.00 92.56 104 GLY A O 1
ATOM 800 N N . VAL A 1 105 ? 9.251 9.321 -8.924 1.00 93.38 105 VAL A N 1
ATOM 801 C CA . VAL A 1 105 ? 9.524 7.889 -9.146 1.00 93.38 105 VAL A CA 1
ATOM 802 C C . VAL A 1 105 ? 10.964 7.693 -9.591 1.00 93.38 105 VAL A C 1
ATOM 804 O O . VAL A 1 105 ? 11.358 8.116 -10.685 1.00 93.38 105 VAL A O 1
ATOM 807 N N . VAL A 1 106 ? 11.763 7.051 -8.741 1.00 92.00 106 VAL A N 1
ATOM 808 C CA . VAL A 1 106 ? 13.183 6.790 -8.997 1.00 92.00 106 VAL A CA 1
ATOM 809 C C . VAL A 1 106 ? 13.388 5.288 -9.062 1.00 92.00 106 VAL A C 1
ATOM 811 O O . VAL A 1 106 ? 13.223 4.614 -8.058 1.00 92.00 106 VAL A O 1
ATOM 814 N N . ALA A 1 107 ? 13.721 4.769 -10.245 1.00 91.00 107 ALA A N 1
ATOM 815 C CA . ALA A 1 107 ? 14.077 3.361 -10.386 1.00 91.00 107 ALA A CA 1
ATOM 816 C C . ALA A 1 107 ? 15.537 3.148 -9.994 1.00 91.00 107 ALA A C 1
ATOM 818 O O . ALA A 1 107 ? 16.429 3.813 -10.536 1.00 91.00 107 ALA A O 1
ATOM 819 N N . HIS A 1 108 ? 15.781 2.190 -9.112 1.00 89.06 108 HIS A N 1
ATOM 820 C CA . HIS A 1 108 ? 17.127 1.836 -8.687 1.00 89.06 108 HIS A CA 1
ATOM 821 C C . HIS A 1 108 ? 17.506 0.499 -9.297 1.00 89.06 108 HIS A C 1
ATOM 823 O O . HIS A 1 108 ? 16.820 -0.506 -9.122 1.00 89.06 108 HIS A O 1
ATOM 829 N N . MET A 1 109 ? 18.591 0.520 -10.056 1.00 87.31 109 MET A N 1
ATOM 830 C CA . MET A 1 109 ? 19.096 -0.623 -10.808 1.00 87.31 109 MET A CA 1
ATOM 831 C C . MET A 1 109 ? 20.439 -1.043 -10.237 1.00 87.31 109 MET A C 1
ATOM 833 O O . MET A 1 109 ? 21.205 -0.197 -9.763 1.00 87.31 109 MET A O 1
ATOM 837 N N . PHE A 1 110 ? 20.763 -2.327 -10.307 1.00 84.88 110 PHE A N 1
ATOM 838 C CA . PHE A 1 110 ? 22.048 -2.770 -9.787 1.00 84.88 110 PHE A CA 1
ATOM 839 C C . PHE A 1 110 ? 23.177 -2.691 -10.815 1.00 84.88 110 PHE A C 1
ATOM 841 O O . PHE A 1 110 ? 23.008 -2.956 -12.003 1.00 84.88 110 PHE A O 1
ATOM 848 N N . LEU A 1 111 ? 24.386 -2.387 -10.332 1.00 80.81 111 LEU A N 1
ATOM 849 C CA . LEU A 1 111 ? 25.639 -2.452 -11.093 1.00 80.81 111 LEU A CA 1
ATOM 850 C C . LEU A 1 111 ? 26.518 -3.596 -10.582 1.00 80.81 111 LEU A C 1
ATOM 852 O O . LEU A 1 111 ? 27.637 -3.405 -10.111 1.00 80.81 111 LEU A O 1
ATOM 856 N N . GLY A 1 112 ? 25.994 -4.814 -10.690 1.00 77.81 112 GLY A N 1
ATOM 857 C CA . GLY A 1 112 ? 26.673 -6.040 -10.267 1.00 77.81 112 GLY A CA 1
ATOM 858 C C . GLY A 1 112 ? 26.407 -6.486 -8.824 1.00 77.81 112 GLY A C 1
ATOM 859 O O . GLY A 1 112 ? 26.864 -7.569 -8.464 1.00 77.81 112 GLY A O 1
ATOM 860 N N . GLN A 1 113 ? 25.664 -5.720 -8.016 1.00 82.19 113 GLN A N 1
ATOM 861 C CA . GLN A 1 113 ? 25.209 -6.127 -6.677 1.00 82.19 113 GLN A CA 1
ATOM 862 C C . GLN A 1 113 ? 23.713 -5.890 -6.499 1.00 82.19 113 GLN A C 1
ATOM 864 O O . GLN A 1 113 ? 23.261 -4.768 -6.673 1.00 82.19 113 GLN A O 1
ATOM 869 N N . VAL A 1 114 ? 22.970 -6.933 -6.128 1.00 87.38 114 VAL A N 1
ATOM 870 C CA . VAL A 1 114 ? 21.519 -6.879 -5.901 1.00 87.38 114 VAL A CA 1
ATOM 871 C C . VAL A 1 114 ? 21.134 -5.714 -4.984 1.00 87.38 114 VAL A C 1
ATOM 873 O O . VAL A 1 114 ? 21.802 -5.438 -3.993 1.00 87.38 114 VAL A O 1
ATOM 876 N N . CYS A 1 115 ? 20.042 -5.039 -5.334 1.00 89.44 115 CYS A N 1
ATOM 877 C CA . CYS A 1 115 ? 19.482 -3.952 -4.547 1.00 89.44 115 CYS A CA 1
ATOM 878 C C . CYS A 1 115 ? 18.733 -4.519 -3.341 1.00 89.44 115 CYS A C 1
ATOM 880 O O . CYS A 1 115 ? 17.573 -4.910 -3.459 1.00 89.44 115 CYS A O 1
ATOM 882 N N . GLU A 1 116 ? 19.388 -4.556 -2.186 1.00 92.25 116 GLU A N 1
ATOM 883 C CA . GLU A 1 116 ? 18.735 -4.928 -0.933 1.00 92.25 116 GLU A CA 1
ATOM 884 C C . GLU A 1 116 ? 17.820 -3.785 -0.471 1.00 92.25 116 GLU A C 1
ATOM 886 O O . GLU A 1 116 ? 18.265 -2.650 -0.265 1.00 92.25 116 GLU A O 1
ATOM 891 N N . ALA A 1 117 ? 16.523 -4.071 -0.322 1.00 91.69 117 ALA A N 1
ATOM 892 C CA . ALA A 1 117 ? 15.517 -3.053 -0.020 1.00 91.69 117 ALA A CA 1
ATOM 893 C C . ALA A 1 117 ? 15.798 -2.325 1.301 1.00 91.69 117 ALA A C 1
ATOM 895 O O . ALA A 1 117 ? 15.715 -1.097 1.350 1.00 91.69 117 ALA A O 1
ATOM 896 N N . ASP A 1 118 ? 16.218 -3.062 2.331 1.00 89.75 118 ASP A N 1
ATOM 897 C CA . ASP A 1 118 ? 16.575 -2.509 3.639 1.00 89.75 118 ASP A CA 1
ATOM 898 C C . ASP A 1 118 ? 17.783 -1.567 3.572 1.00 89.75 118 ASP A C 1
ATOM 900 O O . ASP A 1 118 ? 17.804 -0.542 4.256 1.00 89.75 118 ASP A O 1
ATOM 904 N N . GLU A 1 119 ? 18.781 -1.880 2.739 1.00 91.50 119 GLU A N 1
ATOM 905 C CA . GLU A 1 119 ? 19.965 -1.034 2.562 1.00 91.50 119 GLU A CA 1
ATOM 906 C C . GLU A 1 119 ? 19.598 0.262 1.837 1.00 91.50 119 GLU A C 1
ATOM 908 O O . GLU A 1 119 ? 19.919 1.353 2.314 1.00 91.50 119 GLU A O 1
ATOM 913 N N . VAL A 1 120 ? 18.851 0.163 0.730 1.00 91.75 120 VAL A N 1
ATOM 914 C CA . VAL A 1 120 ? 18.364 1.336 -0.013 1.00 91.75 120 VAL A CA 1
ATOM 915 C C . VAL A 1 120 ? 17.489 2.215 0.882 1.00 91.75 120 VAL A C 1
ATOM 917 O O . VAL A 1 120 ? 17.666 3.434 0.922 1.00 91.75 120 VAL A O 1
ATOM 920 N N . LEU A 1 121 ? 16.575 1.611 1.642 1.00 89.50 121 LEU A N 1
ATOM 921 C CA . LEU A 1 121 ? 15.712 2.311 2.586 1.00 89.50 121 LEU A CA 1
ATOM 922 C C . LEU A 1 121 ? 16.519 3.038 3.662 1.00 89.50 121 LEU A C 1
ATOM 924 O O . LEU A 1 121 ? 16.283 4.221 3.909 1.00 89.50 121 LEU A O 1
ATOM 928 N N . GLN A 1 122 ? 17.493 2.369 4.283 1.00 87.38 122 GLN A N 1
ATOM 929 C CA . GLN A 1 122 ? 18.370 2.989 5.276 1.00 87.38 122 GLN A CA 1
ATOM 930 C C . GLN A 1 122 ? 19.132 4.182 4.698 1.00 87.38 122 GLN A C 1
ATOM 932 O O . GLN A 1 122 ? 19.175 5.242 5.322 1.00 87.38 122 GLN A O 1
ATOM 937 N N . GLU A 1 123 ? 19.702 4.046 3.504 1.00 89.81 123 GLU A N 1
ATOM 938 C CA . GLU A 1 123 ? 20.445 5.122 2.846 1.00 89.81 123 GLU A CA 1
ATOM 939 C C . GLU A 1 123 ? 19.552 6.337 2.534 1.00 89.81 123 GLU A C 1
ATOM 941 O O . GLU A 1 123 ? 19.970 7.481 2.755 1.00 89.81 123 GLU A O 1
ATOM 946 N N . LEU A 1 124 ? 18.304 6.104 2.102 1.00 89.75 124 LEU A N 1
ATOM 947 C CA . LEU A 1 124 ? 17.302 7.149 1.858 1.00 89.75 124 LEU A CA 1
ATOM 948 C C . LEU A 1 124 ? 16.815 7.823 3.149 1.00 89.75 124 LEU A C 1
ATOM 950 O O . LEU A 1 124 ? 16.648 9.043 3.186 1.00 89.75 124 LEU A O 1
ATOM 954 N N . LEU A 1 125 ? 16.598 7.061 4.222 1.00 85.25 125 LEU A N 1
ATOM 955 C CA . LEU A 1 125 ? 16.156 7.602 5.512 1.00 85.25 125 LEU A CA 1
ATOM 956 C C . LEU A 1 125 ? 17.260 8.408 6.206 1.00 85.25 125 LEU A C 1
ATOM 958 O O . LEU A 1 125 ? 16.983 9.442 6.819 1.00 85.25 125 LEU A O 1
ATOM 962 N N . LEU A 1 126 ? 18.510 7.951 6.097 1.00 84.56 126 LEU A N 1
ATOM 963 C CA . LEU A 1 126 ? 19.677 8.605 6.689 1.00 84.56 126 LEU A CA 1
ATOM 964 C C . LEU A 1 126 ? 20.214 9.762 5.837 1.00 84.56 126 LEU A C 1
ATOM 966 O O . LEU A 1 126 ? 21.042 10.527 6.329 1.00 84.56 126 LEU A O 1
ATOM 970 N N . GLY A 1 127 ? 19.767 9.904 4.583 1.00 83.44 127 GLY A N 1
ATOM 971 C CA . GLY A 1 127 ? 20.246 10.953 3.680 1.00 83.44 127 GLY A CA 1
ATOM 972 C C . GLY A 1 127 ? 21.747 10.844 3.399 1.00 83.44 127 GLY A C 1
ATOM 973 O O . GLY A 1 127 ? 22.444 11.846 3.288 1.00 83.44 127 GLY A O 1
ATOM 974 N N . ARG A 1 128 ? 22.286 9.624 3.344 1.00 82.00 128 ARG A N 1
ATOM 975 C CA . ARG A 1 128 ? 23.726 9.402 3.117 1.00 82.00 128 ARG A CA 1
ATOM 976 C C . ARG A 1 128 ? 24.132 9.620 1.661 1.00 82.00 128 ARG A C 1
ATOM 978 O O . ARG A 1 128 ? 25.249 10.057 1.392 1.00 82.00 128 ARG A O 1
ATOM 985 N N . SER A 1 129 ? 23.202 9.367 0.744 1.00 72.75 129 SER A N 1
ATOM 986 C CA . SER A 1 129 ? 23.392 9.474 -0.709 1.00 72.75 129 SER A CA 1
ATOM 987 C C . SER A 1 129 ? 22.653 10.666 -1.336 1.00 72.75 129 SER A C 1
ATOM 989 O O . SER A 1 129 ? 22.623 10.825 -2.554 1.00 72.75 129 SER A O 1
ATOM 991 N N . GLY A 1 130 ? 22.070 11.537 -0.510 1.00 79.56 130 GLY A N 1
ATOM 992 C CA . GLY A 1 130 ? 21.258 12.665 -0.950 1.00 79.56 130 GLY A CA 1
ATOM 993 C C . GLY A 1 130 ? 20.586 13.352 0.230 1.00 79.56 130 GLY A C 1
ATOM 994 O O . GLY A 1 130 ? 21.125 13.381 1.330 1.00 79.56 130 GLY A O 1
ATOM 995 N N . LEU A 1 131 ? 19.398 13.906 0.016 1.00 79.50 131 LEU A N 1
ATOM 996 C CA . LEU A 1 131 ? 18.604 14.450 1.113 1.00 79.50 131 LEU A CA 1
ATOM 997 C C . LEU A 1 131 ? 17.773 13.350 1.780 1.00 79.50 131 LEU A C 1
ATOM 999 O O . LEU A 1 131 ? 17.237 12.493 1.073 1.00 79.50 131 LEU A O 1
ATOM 1003 N N . PRO A 1 132 ? 17.653 13.365 3.119 1.00 84.88 132 PRO A N 1
ATOM 1004 C CA . PRO A 1 132 ? 16.833 12.393 3.822 1.00 84.88 132 PRO A CA 1
ATOM 1005 C C . PRO A 1 132 ? 15.348 12.606 3.509 1.00 84.88 132 PRO A C 1
ATOM 1007 O O . PRO A 1 132 ? 14.907 13.738 3.291 1.00 84.88 132 PRO A O 1
ATOM 1010 N N . VAL A 1 133 ? 14.561 11.530 3.577 1.00 83.50 133 VAL A N 1
ATOM 1011 C CA . VAL A 1 133 ? 13.090 11.611 3.535 1.00 83.50 133 VAL A CA 1
ATOM 1012 C C . VAL A 1 133 ? 12.595 12.552 4.644 1.00 83.50 133 VAL A C 1
ATOM 1014 O O . VAL A 1 133 ? 12.904 12.370 5.833 1.00 83.50 133 VAL A O 1
ATOM 1017 N N . ARG A 1 134 ? 11.826 13.578 4.258 1.00 85.19 134 ARG A N 1
ATOM 1018 C CA . ARG A 1 134 ? 11.231 14.547 5.191 1.00 85.19 134 ARG A CA 1
ATOM 1019 C C . ARG A 1 134 ? 10.058 13.920 5.952 1.00 85.19 134 ARG A C 1
ATOM 1021 O O . ARG A 1 134 ? 9.461 12.947 5.509 1.00 85.19 134 ARG A O 1
ATOM 1028 N N . LYS A 1 135 ? 9.721 14.487 7.115 1.00 79.56 135 LYS A N 1
ATOM 1029 C CA . LYS A 1 135 ? 8.658 13.982 8.016 1.00 79.56 135 LYS A CA 1
ATOM 1030 C C . LYS A 1 135 ? 7.285 13.900 7.350 1.00 79.56 135 LYS A C 1
ATOM 1032 O O . LYS A 1 135 ? 6.472 13.049 7.676 1.00 79.56 135 LYS A O 1
ATOM 1037 N N . ASP A 1 136 ? 7.019 14.812 6.434 1.00 79.69 136 ASP A N 1
ATOM 1038 C CA . ASP A 1 136 ? 5.773 14.879 5.699 1.00 79.69 136 ASP A CA 1
ATOM 1039 C C . ASP A 1 136 ? 5.774 13.986 4.463 1.00 79.69 136 ASP A C 1
ATOM 1041 O O . ASP A 1 136 ? 4.695 13.732 3.959 1.00 79.69 136 ASP A O 1
ATOM 1045 N N . GLN A 1 137 ? 6.916 13.487 3.982 1.00 86.56 137 GLN A N 1
ATOM 1046 C CA . GLN A 1 137 ? 6.988 12.706 2.748 1.00 86.56 137 GLN A CA 1
ATOM 1047 C C . GLN A 1 137 ? 6.611 11.238 2.941 1.00 86.56 137 GLN A C 1
ATOM 1049 O O . GLN A 1 137 ? 6.920 10.607 3.952 1.00 86.56 137 GLN A O 1
ATOM 1054 N N . ILE A 1 138 ? 5.995 10.691 1.898 1.00 89.62 138 ILE A N 1
ATOM 1055 C CA . ILE A 1 138 ? 5.730 9.264 1.753 1.00 89.62 138 ILE A CA 1
ATOM 1056 C C . ILE A 1 138 ? 6.866 8.640 0.946 1.00 89.62 138 ILE A C 1
ATOM 1058 O O . ILE A 1 138 ? 7.291 9.198 -0.071 1.00 89.62 138 ILE A O 1
ATOM 1062 N N . LEU A 1 139 ? 7.318 7.467 1.369 1.00 92.12 139 LEU A N 1
ATOM 1063 C CA . LEU A 1 139 ? 8.220 6.618 0.604 1.00 92.12 139 LEU A CA 1
ATOM 1064 C C . LEU A 1 139 ? 7.558 5.253 0.417 1.00 92.12 139 LEU A C 1
ATOM 1066 O O . LEU A 1 139 ? 7.126 4.648 1.389 1.00 92.12 139 LEU A O 1
ATOM 1070 N N . ILE A 1 140 ? 7.487 4.764 -0.816 1.00 93.44 140 ILE A N 1
ATOM 1071 C CA . ILE A 1 140 ? 7.033 3.406 -1.119 1.00 93.44 140 ILE A CA 1
ATOM 1072 C C . ILE A 1 140 ? 8.150 2.698 -1.868 1.00 93.44 140 ILE A C 1
ATOM 1074 O O . ILE A 1 140 ? 8.610 3.201 -2.889 1.00 93.44 140 ILE A O 1
ATOM 1078 N N . ILE A 1 141 ? 8.580 1.542 -1.380 1.00 94.56 141 ILE A N 1
ATOM 1079 C CA . ILE A 1 141 ? 9.543 0.683 -2.065 1.00 94.56 141 ILE A CA 1
ATOM 1080 C C . ILE A 1 141 ? 8.773 -0.471 -2.695 1.00 94.56 141 ILE A C 1
ATOM 1082 O O . ILE A 1 141 ? 7.968 -1.122 -2.034 1.00 94.56 141 ILE A O 1
ATOM 1086 N N . LEU A 1 142 ? 9.013 -0.703 -3.984 1.00 95.12 142 LEU A N 1
ATOM 1087 C CA . LEU A 1 142 ? 8.495 -1.854 -4.718 1.00 95.12 142 LEU A CA 1
ATOM 1088 C C . LEU A 1 142 ? 9.687 -2.688 -5.161 1.00 95.12 142 LEU A C 1
ATOM 1090 O O . LEU A 1 142 ? 10.534 -2.207 -5.906 1.00 95.12 142 LEU A O 1
ATOM 1094 N N . HIS A 1 143 ? 9.748 -3.939 -4.748 1.00 95.50 143 HIS A N 1
ATOM 1095 C CA . HIS A 1 143 ? 10.798 -4.854 -5.177 1.00 95.50 143 HIS A CA 1
ATOM 1096 C C . HIS A 1 143 ? 10.229 -6.254 -5.332 1.00 95.50 143 HIS A C 1
ATOM 1098 O O . HIS A 1 143 ? 9.028 -6.468 -5.184 1.00 95.50 143 HIS A O 1
ATOM 1104 N N . GLY A 1 144 ? 11.070 -7.209 -5.698 1.00 95.06 144 GLY A N 1
ATOM 1105 C CA . GLY A 1 144 ? 10.616 -8.571 -5.862 1.00 95.06 144 GLY A CA 1
ATOM 1106 C C . GLY A 1 144 ? 11.637 -9.443 -6.555 1.00 95.06 144 GLY A C 1
ATOM 1107 O O . GLY A 1 144 ? 12.794 -9.071 -6.766 1.00 95.06 144 GLY A O 1
ATOM 1108 N N . ARG A 1 145 ? 11.177 -10.631 -6.917 1.00 94.44 145 ARG A N 1
ATOM 1109 C CA . ARG A 1 145 ? 11.974 -11.625 -7.623 1.00 94.44 145 ARG A CA 1
ATOM 1110 C C . ARG A 1 145 ? 11.200 -12.227 -8.776 1.00 94.44 145 ARG A C 1
ATOM 1112 O O . ARG A 1 145 ? 9.975 -12.331 -8.731 1.00 94.44 145 ARG A O 1
ATOM 1119 N N . ILE A 1 146 ? 11.944 -12.657 -9.781 1.00 94.19 146 ILE A N 1
ATOM 1120 C CA . ILE A 1 146 ? 11.455 -13.489 -10.870 1.00 94.19 146 ILE A CA 1
ATOM 1121 C C . ILE A 1 146 ? 12.233 -14.808 -10.844 1.00 94.19 146 ILE A C 1
ATOM 1123 O O . ILE A 1 146 ? 13.446 -14.824 -10.644 1.00 94.19 146 ILE A O 1
ATOM 1127 N N . PHE A 1 147 ? 11.553 -15.937 -10.967 1.00 93.38 147 PHE A N 1
ATOM 1128 C CA . PHE A 1 147 ? 12.194 -17.245 -10.842 1.00 93.38 147 PHE A CA 1
ATOM 1129 C C . PHE A 1 147 ? 11.505 -18.292 -11.699 1.00 93.38 147 PHE A C 1
ATOM 1131 O O . PHE A 1 147 ? 10.391 -18.082 -12.171 1.00 93.38 147 PHE A O 1
ATOM 1138 N N . ILE A 1 148 ? 12.190 -19.409 -11.928 1.00 91.38 148 ILE A N 1
ATOM 1139 C CA . ILE A 1 148 ? 11.634 -20.550 -12.649 1.00 91.38 148 ILE A CA 1
ATOM 1140 C C . ILE A 1 148 ? 11.486 -21.708 -11.672 1.00 91.38 148 ILE A C 1
ATOM 1142 O O . ILE A 1 148 ? 12.452 -22.086 -11.012 1.00 91.38 148 ILE A O 1
ATOM 1146 N N . GLU A 1 149 ? 10.291 -22.279 -11.612 1.00 90.38 149 GLU A N 1
ATOM 1147 C CA . GLU A 1 149 ? 9.978 -23.477 -10.833 1.00 90.38 149 GLU A CA 1
ATOM 1148 C C . GLU A 1 149 ? 9.104 -24.387 -11.703 1.00 90.38 149 GLU A C 1
ATOM 1150 O O . GLU A 1 149 ? 8.188 -23.918 -12.378 1.00 90.38 149 GLU A O 1
ATOM 1155 N N . ASP A 1 150 ? 9.465 -25.668 -11.804 1.00 90.75 150 ASP A N 1
ATOM 1156 C CA . ASP A 1 150 ? 8.775 -26.662 -12.644 1.00 90.75 150 ASP A CA 1
ATOM 1157 C C . ASP A 1 150 ? 8.522 -26.217 -14.101 1.00 90.75 150 ASP A C 1
ATOM 1159 O O . ASP A 1 150 ? 7.515 -26.539 -14.733 1.00 90.75 150 ASP A O 1
ATOM 1163 N N . GLY A 1 151 ? 9.471 -25.458 -14.660 1.00 88.50 151 GLY A N 1
ATOM 1164 C CA . GLY A 1 151 ? 9.414 -24.947 -16.030 1.00 88.50 151 GLY A CA 1
ATOM 1165 C C . GLY A 1 151 ? 8.513 -23.724 -16.230 1.00 88.50 151 GLY A C 1
ATOM 1166 O O . GLY A 1 151 ? 8.496 -23.193 -17.340 1.00 88.50 151 GLY A O 1
ATOM 1167 N N . GLN A 1 152 ? 7.826 -23.252 -15.188 1.00 92.69 152 GLN A N 1
ATOM 1168 C CA . GLN A 1 152 ? 6.991 -22.051 -15.203 1.00 92.69 152 GLN A CA 1
ATOM 1169 C C . GLN A 1 152 ? 7.759 -20.841 -14.670 1.00 92.69 152 GLN A C 1
ATOM 1171 O O . GLN A 1 152 ? 8.629 -20.979 -13.813 1.00 92.69 152 GLN A O 1
ATOM 1176 N N . ILE A 1 153 ? 7.437 -19.651 -15.180 1.00 92.31 153 ILE A N 1
ATOM 1177 C CA . ILE A 1 153 ? 8.034 -18.390 -14.733 1.00 92.31 153 ILE A CA 1
ATOM 1178 C C . ILE A 1 153 ? 7.133 -17.794 -13.657 1.00 92.31 153 ILE A C 1
ATOM 1180 O O . ILE A 1 153 ? 5.943 -17.595 -13.889 1.00 92.31 153 ILE A O 1
ATOM 1184 N N . PHE A 1 154 ? 7.703 -17.482 -12.502 1.00 94.94 154 PHE A N 1
ATOM 1185 C CA . PHE A 1 154 ? 7.016 -16.853 -11.387 1.00 94.94 154 PHE A CA 1
ATOM 1186 C C . PHE A 1 154 ? 7.551 -15.450 -11.143 1.00 94.94 154 PHE A C 1
ATOM 1188 O O . PHE A 1 154 ? 8.761 -15.241 -11.153 1.00 94.94 154 PHE A O 1
ATOM 1195 N N . VAL A 1 155 ? 6.658 -14.509 -10.852 1.00 95.44 155 VAL A N 1
ATOM 1196 C CA . VAL A 1 155 ? 6.996 -13.193 -10.301 1.00 95.44 155 VAL A CA 1
ATOM 1197 C C . VAL A 1 155 ? 6.411 -13.077 -8.908 1.00 95.44 155 VAL A C 1
ATOM 1199 O O . VAL A 1 155 ? 5.236 -13.357 -8.697 1.00 95.44 155 VAL A O 1
ATOM 1202 N N . GLN A 1 156 ? 7.230 -12.663 -7.949 1.00 96.19 156 GLN A N 1
ATOM 1203 C CA . GLN A 1 156 ? 6.789 -12.366 -6.597 1.00 96.19 156 GLN A CA 1
ATOM 1204 C C . GLN A 1 156 ? 7.189 -10.944 -6.241 1.00 96.19 156 GLN A C 1
ATOM 1206 O O . GLN A 1 156 ? 8.378 -10.640 -6.135 1.00 96.19 156 GLN A O 1
ATOM 1211 N N . SER A 1 157 ? 6.184 -10.104 -6.044 1.00 96.44 157 SER A N 1
ATOM 1212 C CA . SER A 1 157 ? 6.351 -8.705 -5.674 1.00 96.44 157 SER A CA 1
ATOM 1213 C C . SER A 1 157 ? 6.323 -8.538 -4.156 1.00 96.44 157 SER A C 1
ATOM 1215 O O . SER A 1 157 ? 5.709 -9.327 -3.431 1.00 96.44 157 SER A O 1
ATOM 1217 N N . GLN A 1 158 ? 6.963 -7.477 -3.686 1.00 95.81 158 GLN A N 1
ATOM 1218 C CA . GLN A 1 158 ? 6.962 -7.001 -2.311 1.00 95.81 158 GLN A CA 1
ATOM 1219 C C . GLN A 1 158 ? 6.791 -5.482 -2.328 1.00 95.81 158 GLN A C 1
ATOM 1221 O O . GLN A 1 158 ? 7.402 -4.791 -3.150 1.00 95.81 158 GLN A O 1
ATOM 1226 N N . VAL A 1 159 ? 5.920 -4.969 -1.464 1.00 94.50 159 VAL A N 1
ATOM 1227 C CA . VAL A 1 159 ? 5.662 -3.532 -1.329 1.00 94.50 159 VAL A CA 1
ATOM 1228 C C . VAL A 1 159 ? 5.793 -3.145 0.126 1.00 94.50 159 VAL A C 1
ATOM 1230 O O . VAL A 1 159 ? 5.112 -3.713 0.978 1.00 94.50 159 VAL A O 1
ATOM 1233 N N . SER A 1 160 ? 6.592 -2.112 0.365 1.00 90.50 160 SER A N 1
ATOM 1234 C CA . SER A 1 160 ? 6.788 -1.542 1.689 1.00 90.50 160 SER A CA 1
ATOM 1235 C C . SER A 1 160 ? 6.490 -0.040 1.654 1.00 90.50 160 SER A C 1
ATOM 1237 O O . SER A 1 160 ? 7.079 0.705 0.869 1.00 90.50 160 SER A O 1
ATOM 1239 N N . GLY A 1 161 ? 5.536 0.414 2.465 1.00 84.62 161 GLY A N 1
ATOM 1240 C CA . GLY A 1 161 ? 5.102 1.806 2.576 1.00 84.62 161 GLY A CA 1
ATOM 1241 C C . GLY A 1 161 ? 5.578 2.447 3.876 1.00 84.62 161 GLY A C 1
ATOM 1242 O O . GLY A 1 161 ? 5.386 1.901 4.960 1.00 84.62 161 GLY A O 1
ATOM 1243 N N . PHE A 1 162 ? 6.164 3.637 3.774 1.00 82.12 162 PHE A N 1
ATOM 1244 C CA . PHE A 1 162 ? 6.807 4.328 4.884 1.00 82.12 162 PHE A CA 1
ATOM 1245 C C . PHE A 1 162 ? 6.371 5.788 4.977 1.00 82.12 162 PHE A C 1
ATOM 1247 O O . PHE A 1 162 ? 6.339 6.526 3.986 1.00 82.12 162 PHE A O 1
ATOM 1254 N N . ARG A 1 163 ? 6.129 6.227 6.213 1.00 76.94 163 ARG A N 1
ATOM 1255 C CA . ARG A 1 163 ? 5.943 7.630 6.585 1.00 76.94 163 ARG A CA 1
ATOM 1256 C C . ARG A 1 163 ? 6.673 7.890 7.897 1.00 76.94 163 ARG A C 1
ATOM 1258 O O . ARG A 1 163 ? 6.485 7.169 8.880 1.00 76.94 163 ARG A O 1
ATOM 1265 N N . ARG A 1 164 ? 7.542 8.899 7.910 1.00 71.81 164 ARG A N 1
ATOM 1266 C CA . ARG A 1 164 ? 8.378 9.214 9.073 1.00 71.81 164 ARG A CA 1
ATOM 1267 C C . ARG A 1 164 ? 7.572 9.994 10.118 1.00 71.81 164 ARG A C 1
ATOM 1269 O O . ARG A 1 164 ? 7.010 11.037 9.799 1.00 71.81 164 ARG A O 1
ATOM 1276 N N . ARG A 1 165 ? 7.554 9.538 11.378 1.00 64.56 165 ARG A N 1
ATOM 1277 C CA . ARG A 1 165 ? 6.905 10.279 12.480 1.00 64.56 165 ARG A CA 1
ATOM 1278 C C . ARG A 1 165 ? 7.629 11.592 12.817 1.00 64.56 165 ARG A C 1
ATOM 1280 O O . ARG A 1 165 ? 8.794 11.820 12.490 1.00 64.56 165 ARG A O 1
ATOM 1287 N N . SER A 1 166 ? 6.905 12.479 13.497 1.00 55.62 166 SER A N 1
ATOM 1288 C CA . SER A 1 166 ? 7.307 13.848 13.830 1.00 55.62 166 SER A CA 1
ATOM 1289 C C . SER A 1 166 ? 8.437 13.977 14.860 1.00 55.62 166 SER A C 1
ATOM 1291 O O . SER A 1 166 ? 8.917 15.097 15.040 1.00 55.62 166 SER A O 1
ATOM 1293 N N . HIS A 1 167 ? 8.920 12.903 15.491 1.00 53.66 167 HIS A N 1
ATOM 1294 C CA . HIS A 1 167 ? 9.941 12.989 16.542 1.00 53.66 167 HIS A CA 1
ATOM 1295 C C . HIS A 1 167 ? 11.372 12.950 15.960 1.00 53.66 167 HIS A C 1
ATOM 1297 O O . HIS A 1 167 ? 11.760 11.965 15.337 1.00 53.66 167 HIS A O 1
ATOM 1303 N N . PRO A 1 168 ? 12.154 14.046 16.074 1.00 49.59 168 PRO A N 1
ATOM 1304 C CA . PRO A 1 168 ? 13.483 14.154 15.467 1.00 49.59 168 PRO A CA 1
ATOM 1305 C C . PRO A 1 168 ? 14.608 13.441 16.240 1.00 49.59 168 PRO A C 1
ATOM 1307 O O . PRO A 1 168 ? 15.669 13.243 15.651 1.00 49.59 168 PRO A O 1
ATOM 1310 N N . ASP A 1 169 ? 14.384 13.036 17.496 1.00 46.81 169 ASP A N 1
ATOM 1311 C CA . ASP A 1 169 ? 15.482 12.763 18.439 1.00 46.81 169 ASP A CA 1
ATOM 1312 C C . ASP A 1 169 ? 15.683 11.281 18.830 1.00 46.81 169 ASP A C 1
ATOM 1314 O O . ASP A 1 169 ? 16.633 10.969 19.545 1.00 46.81 169 ASP A O 1
ATOM 1318 N N . GLU A 1 170 ? 14.885 10.338 18.313 1.00 44.44 170 GLU A N 1
ATOM 1319 C CA . GLU A 1 170 ? 15.077 8.893 18.550 1.00 44.44 170 GLU A CA 1
ATOM 1320 C C . GLU A 1 170 ? 15.568 8.170 17.289 1.00 44.44 170 GLU A C 1
ATOM 1322 O O . GLU A 1 170 ? 14.816 7.594 16.511 1.00 44.44 170 GLU A O 1
ATOM 1327 N N . PHE A 1 171 ? 16.883 8.201 17.071 1.00 41.66 171 PHE A N 1
ATOM 1328 C CA . PHE A 1 171 ? 17.543 7.513 15.952 1.00 41.66 171 PHE A CA 1
ATOM 1329 C C . PHE A 1 171 ? 18.024 6.085 16.284 1.00 41.66 171 PHE A C 1
ATOM 1331 O O . PHE A 1 171 ? 18.820 5.519 15.538 1.00 41.66 171 PHE A O 1
ATOM 1338 N N . VAL A 1 172 ? 17.561 5.478 17.384 1.00 36.81 172 VAL A N 1
ATOM 1339 C CA . VAL A 1 172 ? 18.039 4.157 17.841 1.00 36.81 172 VAL A CA 1
ATOM 1340 C C . VAL A 1 172 ? 16.874 3.215 18.128 1.00 36.81 172 VAL A C 1
ATOM 1342 O O . VAL A 1 172 ? 16.684 2.762 19.249 1.00 36.81 172 VAL A O 1
ATOM 1345 N N . MET A 1 173 ? 16.092 2.900 17.103 1.00 40.00 173 MET A N 1
ATOM 1346 C CA . MET A 1 173 ? 15.145 1.788 17.142 1.00 40.00 173 MET A CA 1
ATOM 1347 C C . MET A 1 173 ? 15.255 0.999 15.827 1.00 40.00 173 MET A C 1
ATOM 1349 O O . MET A 1 173 ? 15.625 1.589 14.806 1.00 40.00 173 MET A O 1
ATOM 1353 N N . PRO A 1 174 ? 14.992 -0.324 15.820 1.00 47.72 174 PRO A N 1
ATOM 1354 C CA . PRO A 1 174 ? 14.920 -1.092 14.577 1.00 47.72 174 PRO A CA 1
ATOM 1355 C C . PRO A 1 174 ? 13.945 -0.410 13.614 1.00 47.72 174 PRO A C 1
ATOM 1357 O O . PRO A 1 174 ? 12.922 0.105 14.062 1.00 47.72 174 PRO A O 1
ATOM 1360 N N . LEU A 1 175 ? 14.275 -0.405 12.314 1.00 49.88 175 LEU A N 1
ATOM 1361 C CA . LEU A 1 175 ? 13.556 0.308 11.247 1.00 49.88 175 LEU A CA 1
ATOM 1362 C C . LEU A 1 175 ? 12.029 0.310 11.449 1.00 49.88 175 LEU A C 1
ATOM 1364 O O . LEU A 1 175 ? 11.414 1.369 11.413 1.00 49.88 175 LEU A O 1
ATOM 1368 N N . ALA A 1 176 ? 11.455 -0.852 11.776 1.00 49.66 176 ALA A N 1
ATOM 1369 C CA . ALA A 1 176 ? 10.028 -1.074 12.005 1.00 49.66 176 ALA A CA 1
ATOM 1370 C C . ALA A 1 176 ? 9.356 -0.154 13.050 1.00 49.66 176 ALA A C 1
ATOM 1372 O O . ALA A 1 176 ? 8.180 0.155 12.903 1.00 49.66 176 ALA A O 1
ATOM 1373 N N . ALA A 1 177 ? 10.065 0.301 14.087 1.00 47.56 177 ALA A N 1
ATOM 1374 C CA . ALA A 1 177 ? 9.472 1.080 15.181 1.00 47.56 177 ALA A CA 1
ATOM 1375 C C . ALA A 1 177 ? 9.409 2.597 14.911 1.00 47.56 177 ALA A C 1
ATOM 1377 O O . ALA A 1 177 ? 8.714 3.317 15.622 1.00 47.56 177 ALA A O 1
ATOM 1378 N N . ASN A 1 178 ? 10.109 3.092 13.883 1.00 46.03 178 ASN A N 1
ATOM 1379 C CA . ASN A 1 178 ? 10.146 4.521 13.539 1.00 46.03 178 ASN A CA 1
ATOM 1380 C C . ASN A 1 178 ? 9.087 4.934 12.501 1.00 46.03 178 ASN A C 1
ATOM 1382 O O . ASN A 1 178 ? 9.018 6.107 12.108 1.00 46.03 178 ASN A O 1
ATOM 1386 N N . PHE A 1 179 ? 8.277 3.986 12.031 1.00 54.88 179 PHE A N 1
ATOM 1387 C CA . PHE A 1 179 ? 7.256 4.234 11.021 1.00 54.88 179 PHE A CA 1
ATOM 1388 C C . PHE A 1 179 ? 5.907 4.524 11.663 1.00 54.88 179 PHE A C 1
ATOM 1390 O O . PHE A 1 179 ? 5.516 3.901 12.648 1.00 54.88 179 PHE A O 1
ATOM 1397 N N . ALA A 1 180 ? 5.190 5.501 11.107 1.00 53.94 180 ALA A N 1
ATOM 1398 C CA . ALA A 1 180 ? 3.838 5.772 11.552 1.00 53.94 180 ALA A CA 1
ATOM 1399 C C . ALA A 1 180 ? 2.924 4.614 11.148 1.00 53.94 180 ALA A C 1
ATOM 1401 O O . ALA A 1 180 ? 2.649 4.439 9.964 1.00 53.94 180 ALA A O 1
ATOM 1402 N N . SER A 1 181 ? 2.413 3.863 12.124 1.00 65.12 181 SER A N 1
ATOM 1403 C CA . SER A 1 181 ? 1.080 3.300 11.950 1.00 65.12 181 SER A CA 1
ATOM 1404 C C . SER A 1 181 ? 0.115 4.477 11.798 1.00 65.12 181 SER A C 1
ATOM 1406 O O . SER A 1 181 ? 0.176 5.444 12.568 1.00 65.12 181 SER A O 1
ATOM 1408 N N . GLU A 1 182 ? -0.693 4.451 10.739 1.00 74.38 182 GLU A N 1
ATOM 1409 C CA . GLU A 1 182 ? -1.758 5.434 10.564 1.00 74.38 182 GLU A CA 1
ATOM 1410 C C . GLU A 1 182 ? -2.825 5.131 11.612 1.00 74.38 182 GLU A C 1
ATOM 1412 O O . GLU A 1 182 ? -3.366 4.022 11.646 1.00 74.38 182 GLU A O 1
ATOM 1417 N N . THR A 1 183 ? -3.085 6.106 12.483 1.00 84.31 183 THR A N 1
ATOM 1418 C CA . THR A 1 183 ? -4.020 5.962 13.596 1.00 84.31 183 THR A CA 1
ATOM 1419 C C . THR A 1 183 ? -5.251 6.823 13.354 1.00 84.31 183 THR A C 1
ATOM 1421 O O . THR A 1 183 ? -5.165 8.042 13.208 1.00 84.31 183 THR A O 1
ATOM 1424 N N . LEU A 1 184 ? -6.421 6.197 13.355 1.00 87.19 184 LEU A N 1
ATOM 1425 C CA . LEU A 1 184 ? -7.706 6.877 13.411 1.00 87.19 184 LEU A CA 1
ATOM 1426 C C . LEU A 1 184 ? -8.100 7.041 14.878 1.00 87.19 184 LEU A C 1
ATOM 1428 O O . LEU A 1 184 ? -8.250 6.052 15.588 1.00 87.19 184 LEU A O 1
ATOM 1432 N N . SER A 1 185 ? -8.283 8.284 15.319 1.00 91.25 185 SER A N 1
ATOM 1433 C CA . SER A 1 185 ? -8.830 8.598 16.641 1.00 91.25 185 SER A CA 1
ATOM 1434 C C . SER A 1 185 ? -10.315 8.939 16.536 1.00 91.25 185 SER A C 1
ATOM 1436 O O . SER A 1 185 ? -10.728 9.707 15.665 1.00 91.25 185 SER A O 1
ATOM 1438 N N . VAL A 1 186 ? -11.108 8.367 17.434 1.00 90.62 186 VAL A N 1
ATOM 1439 C CA . VAL A 1 186 ? -12.551 8.562 17.551 1.00 90.62 186 VAL A CA 1
ATOM 1440 C C . VAL A 1 186 ? -12.863 9.047 18.955 1.00 90.62 186 VAL A C 1
ATOM 1442 O O . VAL A 1 186 ? -12.634 8.330 19.926 1.00 90.62 186 VAL A O 1
ATOM 1445 N N . HIS A 1 187 ? -13.450 10.232 19.072 1.00 91.62 187 HIS A N 1
ATOM 1446 C CA . HIS A 1 187 ? -13.914 10.745 20.357 1.00 91.62 187 HIS A CA 1
ATOM 1447 C C . HIS A 1 187 ? -15.268 10.137 20.731 1.00 91.62 187 HIS A C 1
ATOM 1449 O O . HIS A 1 187 ? -16.214 10.172 19.942 1.00 91.62 187 HIS A O 1
ATOM 1455 N N . LEU A 1 188 ? -15.369 9.602 21.947 1.00 87.00 188 LEU A N 1
ATOM 1456 C CA . LEU A 1 188 ? -16.636 9.126 22.497 1.00 87.00 188 LEU A CA 1
ATOM 1457 C C . LEU A 1 188 ? -17.409 10.324 23.056 1.00 87.00 188 LEU A C 1
ATOM 1459 O O . LEU A 1 188 ? -16.928 11.008 23.964 1.00 87.00 188 LEU A O 1
ATOM 1463 N N . ALA A 1 189 ? -18.597 10.585 22.500 1.00 77.12 189 ALA A N 1
ATOM 1464 C CA . ALA A 1 189 ? -19.459 11.692 22.910 1.00 77.12 189 ALA A CA 1
ATOM 1465 C C . ALA A 1 189 ? -19.663 11.701 24.437 1.00 77.12 189 ALA A C 1
ATOM 1467 O O . ALA A 1 189 ? -19.775 10.650 25.053 1.00 77.12 189 ALA A O 1
ATOM 1468 N N . ALA A 1 190 ? -19.701 12.884 25.055 1.00 73.69 190 ALA A N 1
ATOM 1469 C CA . ALA A 1 190 ? -19.839 13.063 26.509 1.00 73.69 190 ALA A CA 1
ATOM 1470 C C . ALA A 1 190 ? -18.676 12.546 27.391 1.00 73.69 190 ALA A C 1
ATOM 1472 O O . ALA A 1 190 ? -18.799 12.563 28.615 1.00 73.69 190 ALA A O 1
ATOM 1473 N N . SER A 1 191 ? -17.531 12.162 26.813 1.00 79.12 191 SER A N 1
ATOM 1474 C CA . SER A 1 191 ? -16.315 11.827 27.568 1.00 79.12 191 SER A CA 1
ATOM 1475 C C . SER A 1 191 ? -15.074 12.521 26.996 1.00 79.12 191 SER A C 1
ATOM 1477 O O . SER A 1 191 ? -15.054 12.931 25.838 1.00 79.12 191 SER A O 1
ATOM 1479 N N . ASP A 1 192 ? -14.016 12.626 27.798 1.00 85.38 192 ASP A N 1
ATOM 1480 C CA . ASP A 1 192 ? -12.673 13.028 27.357 1.00 85.38 192 ASP A CA 1
ATOM 1481 C C . ASP A 1 192 ? -11.885 11.857 26.734 1.00 85.38 192 ASP A C 1
ATOM 1483 O O . ASP A 1 192 ? -10.689 11.967 26.457 1.00 85.38 192 ASP A O 1
ATOM 1487 N N . LYS A 1 193 ? -12.552 10.718 26.517 1.00 87.56 193 LYS A N 1
ATOM 1488 C CA . LYS A 1 193 ? -11.941 9.481 26.048 1.00 87.56 193 LYS A CA 1
ATOM 1489 C C . LYS A 1 193 ? -11.984 9.388 24.534 1.00 87.56 193 LYS A C 1
ATOM 1491 O O . LYS A 1 193 ? -12.944 9.789 23.872 1.00 87.56 193 LYS A O 1
ATOM 1496 N N . SER A 1 194 ? -10.924 8.800 23.999 1.00 92.12 194 SER A N 1
ATOM 1497 C CA . SER A 1 194 ? -10.793 8.520 22.576 1.00 92.12 194 SER A CA 1
ATOM 1498 C C . SER A 1 194 ? -10.488 7.045 22.370 1.00 92.12 194 SER A C 1
ATOM 1500 O O . SER A 1 194 ? -9.807 6.425 23.190 1.00 92.12 194 SER A O 1
ATOM 1502 N N . LEU A 1 195 ? -11.017 6.495 21.288 1.00 94.00 195 LEU A N 1
ATOM 1503 C CA . LEU A 1 195 ? -10.688 5.172 20.792 1.00 94.00 195 LEU A CA 1
ATOM 1504 C C . LEU A 1 195 ? -9.757 5.307 19.593 1.00 94.00 195 LEU A C 1
ATOM 1506 O O . LEU A 1 195 ? -9.911 6.230 18.796 1.00 94.00 195 LEU A O 1
ATOM 1510 N N . PHE A 1 196 ? -8.824 4.378 19.456 1.00 93.75 196 PHE A N 1
ATOM 1511 C CA . PHE A 1 196 ? -7.773 4.435 18.447 1.00 93.75 196 PHE A CA 1
ATOM 1512 C C . PHE A 1 196 ? -7.811 3.201 17.555 1.00 93.75 196 PHE A C 1
ATOM 1514 O O . PHE A 1 196 ? -8.009 2.089 18.033 1.00 93.75 196 PHE A O 1
ATOM 1521 N N . VAL A 1 197 ? -7.626 3.384 16.257 1.00 91.44 197 VAL A N 1
ATOM 1522 C CA . VAL A 1 197 ? -7.459 2.286 15.307 1.00 91.44 197 VAL A CA 1
ATOM 1523 C C . VAL A 1 197 ? -6.158 2.502 14.575 1.00 91.44 197 VAL A C 1
ATOM 1525 O O . VAL A 1 197 ? -6.076 3.432 13.776 1.00 91.44 197 VAL A O 1
ATOM 1528 N N . SER A 1 198 ? -5.174 1.644 14.809 1.00 90.00 198 SER A N 1
ATOM 1529 C CA . SER A 1 198 ? -3.994 1.550 13.960 1.00 90.00 198 SER A CA 1
ATOM 1530 C C . SER A 1 198 ? -4.111 0.398 12.967 1.00 90.00 198 SER A C 1
ATOM 1532 O O . SER A 1 198 ? -4.758 -0.623 13.213 1.00 90.00 198 SER A O 1
ATOM 1534 N N . LEU A 1 199 ? -3.500 0.581 11.799 1.00 83.62 199 LEU A N 1
ATOM 1535 C CA . LEU A 1 199 ? -3.283 -0.491 10.831 1.00 83.62 199 LEU A CA 1
ATOM 1536 C C . LEU A 1 199 ? -1.861 -1.047 10.968 1.00 83.62 199 LEU A C 1
ATOM 1538 O O . LEU A 1 199 ? -0.962 -0.310 11.392 1.00 83.62 199 LEU A O 1
ATOM 1542 N N . PRO A 1 200 ? -1.644 -2.331 10.622 1.00 80.25 200 PRO A N 1
ATOM 1543 C CA . PRO A 1 200 ? -0.325 -2.939 10.727 1.00 80.25 200 PRO A CA 1
ATOM 1544 C C . PRO A 1 200 ? 0.667 -2.264 9.775 1.00 80.25 200 PRO A C 1
ATOM 1546 O O . PRO A 1 200 ? 0.284 -1.551 8.842 1.00 80.25 200 PRO A O 1
ATOM 1549 N N . VAL A 1 201 ? 1.960 -2.505 10.018 1.00 70.81 201 VAL A N 1
ATOM 1550 C CA . VAL A 1 201 ? 3.046 -2.026 9.154 1.00 70.81 201 VAL A CA 1
ATOM 1551 C C . VAL A 1 201 ? 2.759 -2.427 7.709 1.00 70.81 201 VAL A C 1
ATOM 1553 O O . VAL A 1 201 ? 2.412 -3.571 7.422 1.00 70.81 201 VAL A O 1
ATOM 1556 N N . LEU A 1 202 ? 2.908 -1.470 6.797 1.00 81.38 202 LEU A N 1
ATOM 1557 C CA . LEU A 1 202 ? 2.597 -1.630 5.381 1.00 81.38 202 LEU A CA 1
ATOM 1558 C C . LEU A 1 202 ? 3.754 -2.312 4.646 1.00 81.38 202 LEU A C 1
ATOM 1560 O O . LEU A 1 202 ? 4.283 -1.732 3.709 1.00 81.38 202 LEU A O 1
ATOM 1564 N N . ASP A 1 203 ? 4.169 -3.498 5.085 1.00 87.69 203 ASP A N 1
ATOM 1565 C CA . ASP A 1 203 ? 5.213 -4.300 4.438 1.00 87.69 203 ASP A CA 1
ATOM 1566 C C . ASP A 1 203 ? 4.670 -5.673 4.049 1.00 87.69 203 ASP A C 1
ATOM 1568 O O . ASP A 1 203 ? 4.373 -6.506 4.903 1.00 87.69 203 ASP A O 1
ATOM 1572 N N . MET A 1 204 ? 4.470 -5.880 2.752 1.00 91.75 204 MET A N 1
ATOM 1573 C CA . MET A 1 204 ? 3.665 -6.979 2.239 1.00 91.75 204 MET A CA 1
ATOM 1574 C C . MET A 1 204 ? 4.420 -7.756 1.180 1.00 91.75 204 MET A C 1
ATOM 1576 O O . MET A 1 204 ? 4.954 -7.192 0.225 1.00 91.75 204 MET A O 1
ATOM 1580 N N . THR A 1 205 ? 4.377 -9.078 1.311 1.00 95.38 205 THR A N 1
ATOM 1581 C CA . THR A 1 205 ? 4.813 -10.002 0.268 1.00 95.38 205 THR A CA 1
ATOM 1582 C C . THR A 1 205 ? 3.593 -10.609 -0.400 1.00 95.38 205 THR A C 1
ATOM 1584 O O . THR A 1 205 ? 2.778 -11.254 0.255 1.00 95.38 205 THR A O 1
ATOM 1587 N N . PHE A 1 206 ? 3.481 -10.422 -1.710 1.00 96.81 206 PHE A N 1
ATOM 1588 C CA . PHE A 1 206 ? 2.389 -10.992 -2.487 1.00 96.81 206 PHE A CA 1
ATOM 1589 C C . PHE A 1 206 ? 2.649 -12.470 -2.792 1.00 96.81 206 PHE A C 1
ATOM 1591 O O . PHE A 1 206 ? 3.792 -12.950 -2.767 1.00 96.81 206 PHE A O 1
ATOM 1598 N N . ALA A 1 207 ? 1.582 -13.213 -3.081 1.00 96.31 207 ALA A N 1
ATOM 1599 C CA . ALA A 1 207 ? 1.725 -14.589 -3.541 1.00 96.31 207 ALA A CA 1
ATOM 1600 C C . ALA A 1 207 ? 2.441 -14.623 -4.911 1.00 96.31 207 ALA A C 1
ATOM 1602 O O . ALA A 1 207 ? 2.152 -13.780 -5.763 1.00 96.31 207 ALA A O 1
ATOM 1603 N N . PRO A 1 208 ? 3.346 -15.589 -5.172 1.00 96.31 208 PRO A N 1
ATOM 1604 C CA . PRO A 1 208 ? 3.972 -15.730 -6.484 1.00 96.31 208 PRO A CA 1
ATOM 1605 C C . PRO A 1 208 ? 2.941 -15.889 -7.609 1.00 96.31 208 PRO A C 1
ATOM 1607 O O . PRO A 1 208 ? 1.958 -16.623 -7.480 1.00 96.31 208 PRO A O 1
ATOM 1610 N N . ARG A 1 209 ? 3.183 -15.220 -8.736 1.00 95.12 209 ARG A N 1
ATOM 1611 C CA . ARG A 1 209 ? 2.322 -15.212 -9.922 1.00 95.12 209 ARG A CA 1
ATOM 1612 C C . ARG A 1 209 ? 2.980 -15.946 -11.061 1.00 95.12 209 ARG A C 1
ATOM 1614 O O . ARG A 1 209 ? 4.085 -15.585 -11.451 1.00 95.12 209 ARG A O 1
ATOM 1621 N N . VAL A 1 210 ? 2.275 -16.914 -11.634 1.00 94.88 210 VAL A N 1
ATOM 1622 C CA . VAL A 1 210 ? 2.703 -17.529 -12.889 1.00 94.88 210 VAL A CA 1
ATOM 1623 C C . VAL A 1 210 ? 2.545 -16.508 -14.012 1.00 94.88 210 VAL A C 1
ATOM 1625 O O . VAL A 1 210 ? 1.445 -16.022 -14.271 1.00 94.88 210 VAL A O 1
ATOM 1628 N N . ILE A 1 211 ? 3.641 -16.220 -14.700 1.00 92.69 211 ILE A N 1
ATOM 1629 C CA . ILE A 1 211 ? 3.670 -15.438 -15.930 1.00 92.69 211 ILE A CA 1
ATOM 1630 C C . ILE A 1 211 ? 3.746 -16.413 -17.101 1.00 92.69 211 ILE A C 1
ATOM 1632 O O . ILE A 1 211 ? 4.632 -17.266 -17.167 1.00 92.69 211 ILE A O 1
ATOM 1636 N N . SER A 1 212 ? 2.794 -16.304 -18.028 1.00 92.19 212 SER A N 1
ATOM 1637 C CA . SER A 1 212 ? 2.835 -17.075 -19.270 1.00 92.19 212 SER A CA 1
ATOM 1638 C C . SER A 1 212 ? 3.979 -16.593 -20.165 1.00 92.19 212 SER A C 1
ATOM 1640 O O . SER A 1 212 ? 4.338 -15.419 -20.137 1.00 92.19 212 SER A O 1
ATOM 1642 N N . GLU A 1 213 ? 4.504 -17.470 -21.019 1.00 89.75 213 GLU A N 1
ATOM 1643 C CA . GLU A 1 213 ? 5.513 -17.084 -22.022 1.00 89.75 213 GLU A CA 1
ATOM 1644 C C . GLU A 1 213 ? 5.001 -15.954 -22.945 1.00 89.75 213 GLU A C 1
ATOM 1646 O O . GLU A 1 213 ? 5.750 -15.045 -23.278 1.00 89.75 213 GLU A O 1
ATOM 1651 N N . ASP A 1 214 ? 3.700 -15.922 -23.276 1.00 90.88 214 ASP A N 1
ATOM 1652 C CA . ASP A 1 214 ? 3.101 -14.805 -24.035 1.00 90.88 214 ASP A CA 1
ATOM 1653 C C . ASP A 1 214 ? 3.176 -13.476 -23.264 1.00 90.88 214 ASP A C 1
ATOM 1655 O O . ASP A 1 214 ? 3.531 -12.447 -23.835 1.00 90.88 214 ASP A O 1
ATOM 1659 N N . LEU A 1 215 ? 2.879 -13.475 -21.959 1.00 90.19 215 LEU A N 1
ATOM 1660 C CA . LEU A 1 215 ? 3.026 -12.274 -21.135 1.00 90.19 215 LEU A CA 1
ATOM 1661 C C . LEU A 1 215 ? 4.501 -11.873 -20.999 1.00 90.19 215 LEU A C 1
ATOM 1663 O O . LEU A 1 215 ? 4.813 -10.685 -21.032 1.00 90.19 215 LEU A O 1
ATOM 1667 N N . PHE A 1 216 ? 5.397 -12.852 -20.895 1.00 89.44 216 PHE A N 1
ATOM 1668 C CA . PHE A 1 216 ? 6.838 -12.641 -20.848 1.00 89.44 216 PHE A CA 1
ATOM 1669 C C . PHE A 1 216 ? 7.351 -11.930 -22.112 1.00 89.44 216 PHE A C 1
ATOM 1671 O O . PHE A 1 216 ? 8.011 -10.897 -22.015 1.00 89.44 216 PHE A O 1
ATOM 1678 N N . ASP A 1 217 ? 6.967 -12.399 -23.300 1.00 89.06 217 ASP A N 1
ATOM 1679 C CA . ASP A 1 217 ? 7.350 -11.765 -24.568 1.00 89.06 217 ASP A CA 1
ATOM 1680 C C . ASP A 1 217 ? 6.678 -10.387 -24.756 1.00 89.06 217 ASP A C 1
ATOM 1682 O O . ASP A 1 217 ? 7.263 -9.460 -25.327 1.00 89.06 217 ASP A O 1
ATOM 1686 N N . ARG A 1 218 ? 5.461 -10.194 -24.226 1.00 90.38 218 ARG A N 1
ATOM 1687 C CA . ARG A 1 218 ? 4.790 -8.881 -24.222 1.00 90.38 218 ARG A CA 1
ATOM 1688 C C . ARG A 1 218 ? 5.480 -7.858 -23.327 1.00 90.38 218 ARG A C 1
ATOM 1690 O O . ARG A 1 218 ? 5.444 -6.675 -23.669 1.00 90.38 218 ARG A O 1
ATOM 1697 N N . ILE A 1 219 ? 6.091 -8.269 -22.212 1.00 90.62 219 ILE A N 1
ATOM 1698 C CA . ILE A 1 219 ? 6.899 -7.371 -21.368 1.00 90.62 219 ILE A CA 1
ATOM 1699 C C . ILE A 1 219 ? 8.028 -6.769 -22.205 1.00 90.62 219 ILE A C 1
ATOM 1701 O O . ILE A 1 219 ? 8.214 -5.553 -22.196 1.00 90.62 219 ILE A O 1
ATOM 1705 N N . ASP A 1 220 ? 8.717 -7.594 -22.990 1.00 89.12 220 ASP A N 1
ATOM 1706 C CA . ASP A 1 220 ? 9.809 -7.151 -23.855 1.00 89.12 220 ASP A CA 1
ATOM 1707 C C . ASP A 1 220 ? 9.330 -6.168 -24.929 1.00 89.12 220 ASP A C 1
ATOM 1709 O O . ASP A 1 220 ? 9.899 -5.084 -25.078 1.00 89.12 220 ASP A O 1
ATOM 1713 N N . ALA A 1 221 ? 8.252 -6.502 -25.643 1.00 89.31 221 ALA A N 1
ATOM 1714 C CA . ALA A 1 221 ? 7.678 -5.618 -26.657 1.00 89.31 221 ALA A CA 1
ATOM 1715 C C . ALA A 1 221 ? 7.214 -4.274 -26.065 1.00 89.31 221 ALA A C 1
ATOM 1717 O O . ALA A 1 221 ? 7.513 -3.217 -26.622 1.00 89.31 221 ALA A O 1
ATOM 1718 N N . THR A 1 222 ? 6.542 -4.310 -24.909 1.00 90.88 222 THR A N 1
ATOM 1719 C CA . THR A 1 222 ? 6.079 -3.102 -24.209 1.00 90.88 222 THR A CA 1
ATOM 1720 C C . THR A 1 222 ? 7.260 -2.254 -23.754 1.00 90.88 222 THR A C 1
ATOM 1722 O O . THR A 1 222 ? 7.241 -1.035 -23.903 1.00 90.88 222 THR A O 1
ATOM 1725 N N . PHE A 1 223 ? 8.311 -2.881 -23.222 1.00 91.50 223 PHE A N 1
ATOM 1726 C CA . PHE A 1 223 ? 9.513 -2.174 -22.803 1.00 91.50 223 PHE A CA 1
ATOM 1727 C C . PHE A 1 223 ? 10.181 -1.452 -23.974 1.00 91.50 223 PHE A C 1
ATOM 1729 O O . PHE A 1 223 ? 10.522 -0.286 -23.831 1.00 91.50 223 PHE A O 1
ATOM 1736 N N . LEU A 1 224 ? 10.335 -2.108 -25.128 1.00 89.94 224 LEU A N 1
ATOM 1737 C CA . LEU A 1 224 ? 10.967 -1.507 -26.309 1.00 89.94 224 LEU A CA 1
ATOM 1738 C C . LEU A 1 224 ? 10.190 -0.310 -26.874 1.00 89.94 224 LEU A C 1
ATOM 1740 O O . LEU A 1 224 ? 10.788 0.591 -27.463 1.00 89.94 224 LEU A O 1
ATOM 1744 N N . GLU A 1 225 ? 8.864 -0.301 -26.731 1.00 89.31 225 GLU A N 1
ATOM 1745 C CA . GLU A 1 225 ? 8.029 0.857 -27.061 1.00 89.31 225 GLU A CA 1
ATOM 1746 C C . GLU A 1 225 ? 8.210 1.967 -26.016 1.00 89.31 225 GLU A C 1
ATOM 1748 O O . GLU A 1 225 ? 8.442 3.128 -26.354 1.00 89.31 225 GLU A O 1
ATOM 1753 N N . ALA A 1 226 ? 8.151 1.600 -24.736 1.00 89.25 226 ALA A N 1
ATOM 1754 C CA . ALA A 1 226 ? 8.155 2.532 -23.617 1.00 89.25 226 ALA A CA 1
ATOM 1755 C C . ALA A 1 226 ? 9.556 3.053 -23.235 1.00 89.25 226 ALA A C 1
ATOM 1757 O O . ALA A 1 226 ? 9.688 3.974 -22.427 1.00 89.25 226 ALA A O 1
ATOM 1758 N N . SER A 1 227 ? 10.613 2.478 -23.811 1.00 90.19 227 SER A N 1
ATOM 1759 C CA . SER A 1 227 ? 11.988 2.968 -23.730 1.00 90.19 227 SER A CA 1
ATOM 1760 C C . SER A 1 227 ? 12.292 4.036 -24.776 1.00 90.19 227 SER A C 1
ATOM 1762 O O . SER A 1 227 ? 13.420 4.511 -24.833 1.00 90.19 227 SER A O 1
ATOM 1764 N N . ARG A 1 228 ? 11.325 4.442 -25.606 1.00 92.44 228 ARG A N 1
ATOM 1765 C CA . ARG A 1 228 ? 11.512 5.496 -26.609 1.00 92.44 228 ARG A CA 1
ATOM 1766 C C . ARG A 1 228 ? 11.032 6.849 -26.105 1.00 92.44 228 ARG A C 1
ATOM 1768 O O . ARG A 1 228 ? 9.995 6.961 -25.455 1.00 92.44 228 ARG A O 1
ATOM 1775 N N . VAL A 1 229 ? 11.780 7.887 -26.465 1.00 93.00 229 VAL A N 1
ATOM 1776 C CA . VAL A 1 229 ? 11.425 9.290 -26.253 1.00 93.00 229 VAL A CA 1
ATOM 1777 C C . VAL A 1 229 ? 11.106 9.906 -27.605 1.00 93.00 229 VAL A C 1
ATOM 1779 O O . VAL A 1 229 ? 11.991 10.107 -28.435 1.00 93.00 229 VAL A O 1
ATOM 1782 N N . PHE A 1 230 ? 9.832 10.190 -27.828 1.00 94.56 230 PHE A N 1
ATOM 1783 C CA . PHE A 1 230 ? 9.303 10.758 -29.058 1.00 94.56 230 PHE A CA 1
ATOM 1784 C C . PHE A 1 230 ? 9.355 12.288 -29.021 1.00 94.56 230 PHE A C 1
ATOM 1786 O O . PHE A 1 230 ? 9.220 12.912 -27.972 1.00 94.56 230 PHE A O 1
ATOM 1793 N N . THR A 1 231 ? 9.513 12.922 -30.179 1.00 94.75 231 THR A N 1
ATOM 1794 C CA . THR A 1 231 ? 9.516 14.397 -30.297 1.00 94.75 231 THR A CA 1
ATOM 1795 C C . THR A 1 231 ? 8.128 15.036 -30.142 1.00 94.75 231 THR A C 1
ATOM 1797 O O . THR A 1 231 ? 8.020 16.232 -29.876 1.00 94.75 231 THR A O 1
ATOM 1800 N N . ARG A 1 232 ? 7.063 14.245 -30.297 1.00 95.25 232 ARG A N 1
ATOM 1801 C CA . ARG A 1 232 ? 5.643 14.596 -30.114 1.00 95.25 232 ARG A CA 1
ATOM 1802 C C . ARG A 1 232 ? 4.887 13.335 -29.656 1.00 95.25 232 ARG A C 1
ATOM 1804 O O . ARG A 1 232 ? 5.422 12.248 -29.875 1.00 95.25 232 ARG A O 1
ATOM 1811 N N . PRO A 1 233 ? 3.702 13.443 -29.030 1.00 94.75 233 PRO A N 1
ATOM 1812 C CA . PRO A 1 233 ? 2.927 12.288 -28.560 1.00 94.75 233 PRO A CA 1
ATOM 1813 C C . PRO A 1 233 ? 2.290 11.528 -29.737 1.00 94.75 233 PRO A C 1
ATOM 1815 O O . PRO A 1 233 ? 1.097 11.580 -29.979 1.00 94.75 233 PRO A O 1
ATOM 1818 N N . ASP A 1 234 ? 3.113 10.877 -30.549 1.00 94.62 234 ASP A N 1
ATOM 1819 C CA . ASP A 1 234 ? 2.706 10.191 -31.770 1.00 94.62 234 ASP A CA 1
ATOM 1820 C C . ASP A 1 234 ? 3.693 9.052 -32.035 1.00 94.62 234 ASP A C 1
ATOM 1822 O O . ASP A 1 234 ? 4.906 9.269 -32.013 1.00 94.62 234 ASP A O 1
ATOM 1826 N N . LEU A 1 235 ? 3.185 7.841 -32.275 1.00 92.69 235 LEU A N 1
ATOM 1827 C CA . LEU A 1 235 ? 4.020 6.656 -32.494 1.00 92.69 235 LEU A CA 1
ATOM 1828 C C . LEU A 1 235 ? 4.832 6.737 -33.796 1.00 92.69 235 LEU A C 1
ATOM 1830 O O . LEU A 1 235 ? 5.871 6.086 -33.897 1.00 92.69 235 LEU A O 1
ATOM 1834 N N . ASP A 1 236 ? 4.400 7.559 -34.756 1.00 95.75 236 ASP A N 1
ATOM 1835 C CA . ASP A 1 236 ? 5.108 7.779 -36.022 1.00 95.75 236 ASP A CA 1
ATOM 1836 C C . ASP A 1 236 ? 6.146 8.915 -35.936 1.00 95.75 236 ASP A C 1
ATOM 1838 O O . ASP A 1 236 ? 6.866 9.198 -36.900 1.00 95.75 236 ASP A O 1
ATOM 1842 N N . ALA A 1 237 ? 6.237 9.604 -34.795 1.00 95.88 237 ALA A N 1
ATOM 1843 C CA . ALA A 1 237 ? 7.196 10.683 -34.617 1.00 95.88 237 ALA A CA 1
ATOM 1844 C C . ALA A 1 237 ? 8.639 10.170 -34.523 1.00 95.88 237 ALA A C 1
ATOM 1846 O O . ALA A 1 237 ? 8.881 9.075 -34.012 1.00 95.88 237 ALA A O 1
ATOM 1847 N N . PRO A 1 238 ? 9.633 10.993 -34.916 1.00 95.12 238 PRO A N 1
ATOM 1848 C CA . PRO A 1 238 ? 11.025 10.710 -34.603 1.00 95.12 238 PRO A CA 1
ATOM 1849 C C . PRO A 1 238 ? 11.196 10.446 -33.107 1.00 95.12 238 PRO A C 1
ATOM 1851 O O . PRO A 1 238 ? 10.701 11.225 -32.281 1.00 95.12 238 PRO A O 1
ATOM 1854 N N . SER A 1 239 ? 11.901 9.363 -32.787 1.00 93.94 239 SER A N 1
ATOM 1855 C CA . SER A 1 239 ? 12.147 8.918 -31.422 1.00 93.94 239 SER A CA 1
ATOM 1856 C C . SER A 1 239 ? 13.584 8.460 -31.238 1.00 93.94 239 SER A C 1
ATOM 1858 O O . SER A 1 239 ? 14.116 7.775 -32.114 1.00 93.94 239 SER A O 1
ATOM 1860 N N . ASP A 1 240 ? 14.145 8.732 -30.067 1.00 91.38 240 ASP A N 1
ATOM 1861 C CA . ASP A 1 240 ? 15.409 8.151 -29.619 1.00 91.38 240 ASP A CA 1
ATOM 1862 C C . ASP A 1 240 ? 15.161 7.123 -28.512 1.00 91.38 240 ASP A C 1
ATOM 1864 O O . ASP A 1 240 ? 14.172 7.199 -27.782 1.00 91.38 240 ASP A O 1
ATOM 1868 N N . GLU A 1 241 ? 16.077 6.172 -28.353 1.00 89.12 241 GLU A N 1
ATOM 1869 C CA . GLU A 1 241 ? 16.070 5.286 -27.191 1.00 89.12 241 GLU A CA 1
ATOM 1870 C C . GLU A 1 241 ? 16.519 6.052 -25.938 1.00 89.12 241 GLU A C 1
ATOM 1872 O O . GLU A 1 241 ? 17.565 6.708 -25.920 1.00 89.12 241 GLU A O 1
ATOM 1877 N N . LEU A 1 242 ? 15.742 5.939 -24.865 1.00 85.06 242 LEU A N 1
ATOM 1878 C CA . LEU A 1 242 ? 16.107 6.389 -23.535 1.00 85.06 242 LEU A CA 1
ATOM 1879 C C . LEU A 1 242 ? 17.203 5.467 -23.001 1.00 85.06 242 LEU A C 1
ATOM 1881 O O . LEU A 1 242 ? 16.937 4.393 -22.468 1.00 85.06 242 LEU A O 1
ATOM 1885 N N . LEU A 1 243 ? 18.458 5.889 -23.139 1.00 78.00 243 LEU A N 1
ATOM 1886 C CA . LEU A 1 243 ? 19.591 5.086 -22.688 1.00 78.00 243 LEU A CA 1
ATOM 1887 C C . LEU A 1 243 ? 19.583 4.914 -21.159 1.00 78.00 243 LEU A C 1
ATOM 1889 O O . LEU A 1 243 ? 19.905 5.845 -20.411 1.00 78.00 243 LEU A O 1
ATOM 1893 N N . PHE A 1 244 ? 19.283 3.695 -20.707 1.00 74.00 244 PHE A N 1
ATOM 1894 C CA . PHE A 1 244 ? 19.396 3.277 -19.310 1.00 74.00 244 PHE A CA 1
ATOM 1895 C C . PHE A 1 244 ? 20.840 2.922 -18.987 1.00 74.00 244 PHE A C 1
ATOM 1897 O O . PHE A 1 244 ? 21.323 1.828 -19.271 1.00 74.00 244 PHE A O 1
ATOM 1904 N N . GLN A 1 245 ? 21.553 3.866 -18.386 1.00 79.00 245 GLN A N 1
ATOM 1905 C CA . GLN A 1 245 ? 22.899 3.631 -17.882 1.00 79.00 245 GLN A CA 1
ATOM 1906 C C . GLN A 1 245 ? 22.853 3.768 -16.362 1.00 79.00 245 GLN A C 1
ATOM 1908 O O . GLN A 1 245 ? 22.944 4.893 -15.877 1.00 79.00 245 GLN A O 1
ATOM 1913 N N . PRO A 1 246 ? 22.727 2.666 -15.594 1.00 70.56 246 PRO A N 1
ATOM 1914 C CA . PRO A 1 246 ? 22.639 2.751 -14.136 1.00 70.56 246 PRO A CA 1
ATOM 1915 C C . PRO A 1 246 ? 23.822 3.515 -13.519 1.00 70.56 246 PRO A C 1
ATOM 1917 O O . PRO A 1 246 ? 23.651 4.279 -12.577 1.00 70.56 246 PRO A O 1
ATOM 1920 N N . GLY A 1 247 ? 25.015 3.408 -14.122 1.00 78.25 247 GLY A N 1
ATOM 1921 C CA . GLY A 1 247 ? 26.220 4.140 -13.701 1.00 78.25 247 GLY A CA 1
ATOM 1922 C C . GLY A 1 247 ? 26.216 5.641 -14.002 1.00 78.25 247 GLY A C 1
ATOM 1923 O O . GLY A 1 247 ? 27.202 6.322 -13.721 1.00 78.25 247 GLY A O 1
ATOM 1924 N N . ARG A 1 248 ? 25.147 6.166 -14.602 1.00 83.62 248 ARG A N 1
ATOM 1925 C CA . ARG A 1 248 ? 24.940 7.592 -14.853 1.00 83.62 248 ARG A CA 1
ATOM 1926 C C . ARG A 1 248 ? 23.540 7.967 -14.373 1.00 83.62 248 ARG A C 1
ATOM 1928 O O . ARG A 1 248 ? 22.605 7.909 -15.174 1.00 83.62 248 ARG A O 1
ATOM 1935 N N . PRO A 1 249 ? 23.397 8.350 -13.091 1.00 83.06 249 PRO A N 1
ATOM 1936 C CA . PRO A 1 249 ? 22.120 8.783 -12.555 1.00 83.06 249 PRO A CA 1
ATOM 1937 C C . PRO A 1 249 ? 21.504 9.869 -13.434 1.00 83.06 249 PRO A C 1
ATOM 1939 O O . PRO A 1 249 ? 22.191 10.807 -13.852 1.00 83.06 249 PRO A O 1
ATOM 1942 N N . ARG A 1 250 ? 20.212 9.738 -13.721 1.00 86.19 250 ARG A N 1
ATOM 1943 C CA . ARG A 1 250 ? 19.446 10.723 -14.489 1.00 86.19 250 ARG A CA 1
ATOM 1944 C C . ARG A 1 250 ? 18.182 11.093 -13.745 1.00 86.19 250 ARG A C 1
ATOM 1946 O O . ARG A 1 250 ? 17.553 10.249 -13.112 1.00 86.19 250 ARG A O 1
ATOM 1953 N N . ALA A 1 251 ? 17.816 12.361 -13.862 1.00 88.06 251 ALA A N 1
ATOM 1954 C CA . ALA A 1 251 ? 16.609 12.935 -13.303 1.00 88.06 251 ALA A CA 1
ATOM 1955 C C . ALA A 1 251 ? 15.968 13.856 -14.343 1.00 88.06 251 ALA A C 1
ATOM 1957 O O . ALA A 1 251 ? 16.662 14.588 -15.045 1.00 88.06 251 ALA A O 1
ATOM 1958 N N . PHE A 1 252 ? 14.648 13.826 -14.420 1.00 88.88 252 PHE A N 1
ATOM 1959 C CA . PHE A 1 252 ? 13.845 14.597 -15.356 1.00 88.88 252 PHE A CA 1
ATOM 1960 C C . PHE A 1 252 ? 12.535 15.012 -14.690 1.00 88.88 252 PHE A C 1
ATOM 1962 O O . PHE A 1 252 ? 12.033 14.334 -13.788 1.00 88.88 252 PHE A O 1
ATOM 1969 N N . SER A 1 253 ? 11.975 16.140 -15.121 1.00 89.62 253 SER A N 1
ATOM 1970 C CA . SER A 1 253 ? 10.593 16.484 -14.773 1.00 89.62 253 SER A CA 1
ATOM 1971 C C . SER A 1 253 ? 9.633 15.695 -15.650 1.00 89.62 253 SER A C 1
ATOM 1973 O O . SER A 1 253 ? 9.933 15.429 -16.810 1.00 89.62 253 SER A O 1
ATOM 1975 N N . VAL A 1 254 ? 8.486 15.329 -15.087 1.00 90.50 254 VAL A N 1
ATOM 1976 C CA . VAL A 1 254 ? 7.412 14.608 -15.772 1.00 90.50 254 VAL A CA 1
ATOM 1977 C C . VAL A 1 254 ? 6.184 15.511 -15.804 1.00 90.50 254 VAL A C 1
ATOM 1979 O O . VAL A 1 254 ? 5.853 16.154 -14.810 1.00 90.50 254 VAL A O 1
ATOM 1982 N N . ARG A 1 255 ? 5.484 15.560 -16.933 1.00 89.81 255 ARG A N 1
ATOM 1983 C CA . ARG A 1 255 ? 4.195 16.240 -17.069 1.00 89.81 255 ARG A CA 1
ATOM 1984 C C . ARG A 1 255 ? 3.195 15.291 -17.716 1.00 89.81 255 ARG A C 1
ATOM 1986 O O . ARG A 1 255 ? 3.437 14.777 -18.804 1.00 89.81 255 ARG A O 1
ATOM 1993 N N . ILE A 1 256 ? 2.060 15.070 -17.054 1.00 86.88 256 ILE A N 1
ATOM 1994 C CA . ILE A 1 256 ? 0.937 14.349 -17.663 1.00 86.88 256 ILE A CA 1
ATOM 1995 C C . ILE A 1 256 ? 0.384 15.221 -18.788 1.00 86.88 256 ILE A C 1
ATOM 1997 O O . ILE A 1 256 ? 0.153 16.419 -18.599 1.00 86.88 256 ILE A O 1
ATOM 2001 N N . THR A 1 257 ? 0.227 14.631 -19.968 1.00 89.38 257 THR A N 1
ATOM 2002 C CA . THR A 1 257 ? -0.313 15.329 -21.136 1.00 89.38 257 THR A CA 1
ATOM 2003 C C . THR A 1 257 ? -1.827 15.151 -21.216 1.00 89.38 257 THR A C 1
ATOM 2005 O O . THR A 1 257 ? -2.380 14.227 -20.622 1.00 89.38 257 THR A O 1
ATOM 2008 N N . ASP A 1 258 ? -2.500 16.017 -21.974 1.00 87.88 258 ASP A N 1
ATOM 2009 C CA . ASP A 1 258 ? -3.930 15.850 -22.267 1.00 87.88 258 ASP A CA 1
ATOM 2010 C C . ASP A 1 258 ? -4.192 14.665 -23.214 1.00 87.88 258 ASP A C 1
ATOM 2012 O O . ASP A 1 258 ? -5.337 14.244 -23.380 1.00 87.88 258 ASP A O 1
ATOM 2016 N N . GLU A 1 259 ? -3.142 14.117 -23.839 1.00 89.62 259 GLU A N 1
ATOM 2017 C CA . GLU A 1 259 ? -3.247 12.971 -24.728 1.00 89.62 259 GLU A CA 1
ATOM 2018 C C . GLU A 1 259 ? -3.155 11.652 -23.938 1.00 89.62 259 GLU A C 1
ATOM 2020 O O . GLU A 1 259 ? -2.128 11.363 -23.311 1.00 89.62 259 GLU A O 1
ATOM 2025 N N . PRO A 1 260 ? -4.205 10.810 -23.956 1.00 86.81 260 PRO A N 1
ATOM 2026 C CA . PRO A 1 260 ? -4.229 9.588 -23.163 1.00 86.81 260 PRO A CA 1
ATOM 2027 C C . PRO A 1 260 ? -3.065 8.641 -23.479 1.00 86.81 260 PRO A C 1
ATOM 2029 O O . PRO A 1 260 ? -2.831 8.260 -24.629 1.00 86.81 260 PRO A O 1
ATOM 2032 N N . GLY A 1 261 ? -2.372 8.202 -22.427 1.00 88.19 261 GLY A N 1
ATOM 2033 C CA . GLY A 1 261 ? -1.245 7.272 -22.522 1.00 88.19 261 GLY A CA 1
ATOM 2034 C C . GLY A 1 261 ? 0.081 7.923 -22.917 1.00 88.19 261 GLY A C 1
ATOM 2035 O O . GLY A 1 261 ? 1.002 7.216 -23.314 1.00 88.19 261 GLY A O 1
ATOM 2036 N N . TRP A 1 262 ? 0.202 9.248 -22.819 1.00 92.12 262 TRP A N 1
ATOM 2037 C CA . TRP A 1 262 ? 1.463 9.954 -23.034 1.00 92.12 262 TRP A CA 1
ATOM 2038 C C . TRP A 1 262 ? 1.844 10.815 -21.834 1.00 92.12 262 TRP A C 1
ATOM 2040 O O . TRP A 1 262 ? 1.019 11.538 -21.266 1.00 92.12 262 TRP A O 1
ATOM 2050 N N . ILE A 1 263 ? 3.129 10.775 -21.493 1.00 92.44 263 ILE A N 1
ATOM 2051 C CA . ILE A 1 263 ? 3.753 11.704 -20.551 1.00 92.44 263 ILE A CA 1
ATOM 2052 C C . ILE A 1 263 ? 4.836 12.493 -21.278 1.00 92.44 263 ILE A C 1
ATOM 2054 O O . ILE A 1 263 ? 5.556 11.944 -22.109 1.00 92.44 263 ILE A O 1
ATOM 2058 N N . GLU A 1 264 ? 4.959 13.777 -20.971 1.00 93.00 264 GLU A N 1
ATOM 2059 C CA . GLU A 1 264 ? 6.100 14.582 -21.393 1.00 93.00 264 GLU A CA 1
ATOM 2060 C C . GLU A 1 264 ? 7.186 14.492 -20.321 1.00 93.00 264 GLU A C 1
ATOM 2062 O O . GLU A 1 264 ? 6.904 14.561 -19.122 1.00 93.00 264 GLU A O 1
ATOM 2067 N N . ILE A 1 265 ? 8.430 14.353 -20.756 1.00 91.81 265 ILE A N 1
ATOM 2068 C CA . ILE A 1 265 ? 9.615 14.442 -19.920 1.00 91.81 265 ILE A CA 1
ATOM 2069 C C . ILE A 1 265 ? 10.482 15.615 -20.369 1.00 91.81 265 ILE A C 1
ATOM 2071 O O . ILE A 1 265 ? 10.585 15.907 -21.559 1.00 91.81 265 ILE A O 1
ATOM 2075 N N . GLU A 1 266 ? 11.123 16.278 -19.414 1.00 90.81 266 GLU A N 1
ATOM 2076 C CA . GLU A 1 266 ? 12.103 17.337 -19.670 1.00 90.81 266 GLU A CA 1
ATOM 2077 C C . GLU A 1 266 ? 13.396 16.986 -18.924 1.00 90.81 266 GLU A C 1
ATOM 2079 O O . GLU A 1 266 ? 13.422 16.956 -17.685 1.00 90.81 266 GLU A O 1
ATOM 2084 N N . ASP A 1 267 ? 14.445 16.640 -19.681 1.00 82.88 267 ASP A N 1
ATOM 2085 C CA . ASP A 1 267 ? 15.764 16.300 -19.137 1.00 82.88 267 ASP A CA 1
ATOM 2086 C C . ASP A 1 267 ? 16.491 17.594 -18.768 1.00 82.88 267 ASP A C 1
ATOM 2088 O O . ASP A 1 267 ? 16.660 18.496 -19.585 1.00 82.88 267 ASP A O 1
ATOM 2092 N N . ARG A 1 268 ? 16.947 17.692 -17.519 1.00 69.00 268 ARG A N 1
ATOM 2093 C CA . ARG A 1 268 ? 17.664 18.876 -17.027 1.00 69.00 268 ARG A CA 1
ATOM 2094 C C . ARG A 1 268 ? 19.185 18.762 -17.151 1.00 69.00 268 ARG A C 1
ATOM 2096 O O . ARG A 1 268 ? 19.881 19.718 -16.815 1.00 69.00 268 ARG A O 1
ATOM 2103 N N . PHE A 1 269 ? 19.718 17.618 -17.593 1.00 57.97 269 PHE A N 1
ATOM 2104 C CA . PHE A 1 269 ? 21.143 17.288 -17.457 1.00 57.97 269 PHE A CA 1
ATOM 2105 C C . PHE A 1 269 ? 21.872 16.889 -18.750 1.00 57.97 269 PHE A C 1
ATOM 2107 O O . PHE A 1 269 ? 23.071 16.606 -18.697 1.00 57.97 269 PHE A O 1
ATOM 2114 N N . GLY A 1 270 ? 21.213 17.002 -19.906 1.00 53.53 270 GLY A N 1
ATOM 2115 C CA . GLY A 1 270 ? 21.855 17.055 -21.221 1.00 53.53 270 GLY A CA 1
ATOM 2116 C C . GLY A 1 270 ? 22.167 15.691 -21.849 1.00 53.53 270 GLY A C 1
ATOM 2117 O O . GLY A 1 270 ? 22.822 14.828 -21.260 1.00 53.53 270 GLY A O 1
ATOM 2118 N N . GLY A 1 271 ? 21.722 15.524 -23.099 1.00 56.28 271 GLY A N 1
ATOM 2119 C CA . GLY A 1 271 ? 22.066 14.402 -23.983 1.00 56.28 271 GLY A CA 1
ATOM 2120 C C . GLY A 1 271 ? 20.967 13.996 -24.976 1.00 56.28 271 GLY A C 1
ATOM 2121 O O . GLY A 1 271 ? 21.281 13.337 -25.959 1.00 56.28 271 GLY A O 1
ATOM 2122 N N . HIS A 1 272 ? 19.719 14.404 -24.741 1.00 57.09 272 HIS A N 1
ATOM 2123 C CA . HIS A 1 272 ? 18.557 14.244 -25.632 1.00 57.09 272 HIS A CA 1
ATOM 2124 C C . HIS A 1 272 ? 17.934 15.620 -25.919 1.00 57.09 272 HIS A C 1
ATOM 2126 O O . HIS A 1 272 ? 18.363 16.589 -25.284 1.00 57.09 272 HIS A O 1
ATOM 2132 N N . PRO A 1 273 ? 16.970 15.754 -26.857 1.00 58.66 273 PRO A N 1
ATOM 2133 C CA . PRO A 1 273 ? 16.148 16.961 -26.921 1.00 58.66 273 PRO A CA 1
ATOM 2134 C C . PRO A 1 273 ? 15.657 17.315 -25.515 1.00 58.66 273 PRO A C 1
ATOM 2136 O O . PRO A 1 273 ? 15.212 16.431 -24.782 1.00 58.66 273 PRO A O 1
ATOM 2139 N N . ASP A 1 274 ? 15.768 18.595 -25.143 1.00 77.00 274 ASP A N 1
ATOM 2140 C CA . ASP A 1 274 ? 15.466 19.086 -23.789 1.00 77.00 274 ASP A CA 1
ATOM 2141 C C . ASP A 1 274 ? 14.071 18.639 -23.312 1.00 77.00 274 ASP A C 1
ATOM 2143 O O . ASP A 1 274 ? 13.839 18.512 -22.115 1.00 77.00 274 ASP A O 1
ATOM 2147 N N . ARG A 1 275 ? 13.160 18.328 -24.247 1.00 89.25 275 ARG A N 1
ATOM 2148 C CA . ARG A 1 275 ? 11.829 17.765 -24.008 1.00 89.25 275 ARG A CA 1
ATOM 2149 C C . ARG A 1 275 ? 11.520 16.610 -24.950 1.00 89.25 275 ARG A C 1
ATOM 2151 O O . ARG A 1 275 ? 11.928 16.623 -26.111 1.00 89.25 275 ARG A O 1
ATOM 2158 N N . GLY A 1 276 ? 10.721 15.664 -24.475 1.00 93.25 276 GLY A N 1
ATOM 2159 C CA . GLY A 1 276 ? 10.180 14.588 -25.295 1.00 93.25 276 GLY A CA 1
ATOM 2160 C C . GLY A 1 276 ? 9.011 13.876 -24.629 1.00 93.25 276 GLY A C 1
ATOM 2161 O O . GLY A 1 276 ? 8.622 14.206 -23.515 1.00 93.25 276 GLY A O 1
ATOM 2162 N N . PHE A 1 277 ? 8.436 12.903 -25.321 1.00 94.06 277 PHE A N 1
ATOM 2163 C CA . PHE A 1 277 ? 7.224 12.204 -24.915 1.00 94.06 277 PHE A CA 1
ATOM 2164 C C . PHE A 1 277 ? 7.503 10.714 -24.771 1.00 94.06 277 PHE A C 1
ATOM 2166 O O . PHE A 1 277 ? 8.097 10.108 -25.657 1.00 94.06 277 PHE A O 1
ATOM 2173 N N . ILE A 1 278 ? 7.066 10.117 -23.669 1.00 92.50 278 ILE A N 1
ATOM 2174 C CA . ILE A 1 278 ? 7.125 8.671 -23.449 1.00 92.50 278 ILE A CA 1
ATOM 2175 C C . ILE A 1 278 ? 5.707 8.122 -23.545 1.00 92.50 278 ILE A C 1
ATOM 2177 O O . ILE A 1 278 ? 4.774 8.658 -22.935 1.00 92.50 278 ILE A O 1
ATOM 2181 N N . ARG A 1 279 ? 5.552 7.032 -24.300 1.00 91.62 279 ARG A N 1
ATOM 2182 C CA . ARG A 1 279 ? 4.304 6.278 -24.347 1.00 91.62 279 ARG A CA 1
ATOM 2183 C C . ARG A 1 279 ? 4.175 5.458 -23.069 1.00 91.62 279 ARG A C 1
ATOM 2185 O O . ARG A 1 279 ? 4.983 4.574 -22.800 1.00 91.62 279 ARG A O 1
ATOM 2192 N N . VAL A 1 280 ? 3.127 5.725 -22.304 1.00 87.56 280 VAL A N 1
ATOM 2193 C CA . VAL A 1 280 ? 2.701 4.877 -21.194 1.00 87.56 280 VAL A CA 1
ATOM 2194 C C . VAL A 1 280 ? 1.498 4.090 -21.685 1.00 87.56 280 VAL A C 1
ATOM 2196 O O . VAL A 1 280 ? 0.370 4.573 -21.649 1.00 87.56 280 VAL A O 1
ATOM 2199 N N . ASN A 1 281 ? 1.773 2.927 -22.276 1.00 79.25 281 ASN A N 1
ATOM 2200 C CA . ASN A 1 281 ? 0.799 2.128 -23.013 1.00 79.25 281 ASN A CA 1
ATOM 2201 C C . ASN A 1 281 ? -0.361 1.678 -22.086 1.00 79.25 281 ASN A C 1
ATOM 2203 O O . ASN A 1 281 ? -0.152 0.807 -21.236 1.00 79.25 281 ASN A O 1
ATOM 2207 N N . PRO A 1 282 ? -1.589 2.223 -22.240 1.00 77.81 282 PRO A N 1
ATOM 2208 C CA . PRO A 1 282 ? -2.707 1.889 -21.355 1.00 77.81 282 PRO A CA 1
ATOM 2209 C C . PRO A 1 282 ? -3.178 0.438 -21.503 1.00 77.81 282 PRO A C 1
ATOM 2211 O O . PRO A 1 282 ? -3.687 -0.150 -20.552 1.00 77.81 282 PRO A O 1
ATOM 2214 N N . GLU A 1 283 ? -3.002 -0.163 -22.683 1.00 79.38 283 GLU A N 1
ATOM 2215 C CA . GLU A 1 283 ? -3.338 -1.571 -22.906 1.00 79.38 283 GLU A CA 1
ATOM 2216 C C . GLU A 1 283 ? -2.370 -2.486 -22.159 1.00 79.38 283 GLU A C 1
ATOM 2218 O O . GLU A 1 283 ? -2.798 -3.469 -21.549 1.00 79.38 283 GLU A O 1
ATOM 2223 N N . ALA A 1 284 ? -1.082 -2.133 -22.159 1.00 78.44 284 ALA A N 1
ATOM 2224 C CA . ALA A 1 284 ? -0.077 -2.834 -21.375 1.00 78.44 284 ALA A CA 1
ATOM 2225 C C . ALA A 1 284 ? -0.327 -2.667 -19.872 1.00 78.44 284 ALA A C 1
ATOM 2227 O O . ALA A 1 284 ? -0.299 -3.659 -19.150 1.00 78.44 284 ALA A O 1
ATOM 2228 N N . SER A 1 285 ? -0.680 -1.461 -19.413 1.00 81.19 285 SER A N 1
ATOM 2229 C CA . SER A 1 285 ? -1.124 -1.230 -18.030 1.00 81.19 285 SER A CA 1
ATOM 2230 C C . SER A 1 285 ? -2.300 -2.153 -17.679 1.00 81.19 285 SER A C 1
ATOM 2232 O O . SER A 1 285 ? -2.211 -2.943 -16.741 1.00 81.19 285 SER A O 1
ATOM 2234 N N . GLY A 1 286 ? -3.358 -2.193 -18.499 1.00 84.62 286 GLY A N 1
ATOM 2235 C CA . GLY A 1 286 ? -4.494 -3.096 -18.284 1.00 84.62 286 GLY A CA 1
ATOM 2236 C C . GLY A 1 286 ? 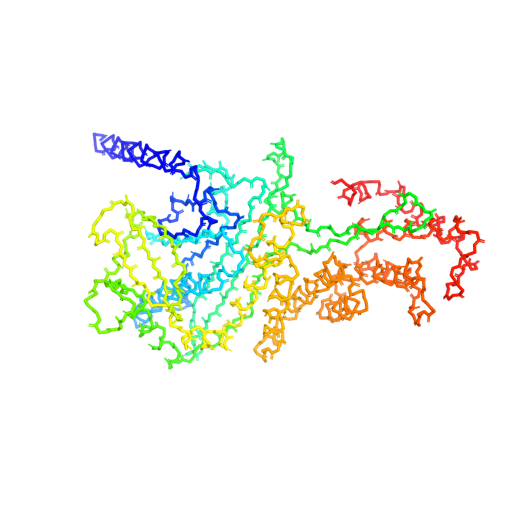-4.130 -4.589 -18.311 1.00 84.62 286 GLY A C 1
ATOM 2237 O O . GLY A 1 286 ? -4.737 -5.390 -17.599 1.00 84.62 286 GLY A O 1
ATOM 2238 N N . LEU A 1 287 ? -3.139 -4.991 -19.111 1.00 86.06 287 LEU A N 1
ATOM 2239 C CA . LEU A 1 287 ? -2.594 -6.347 -19.093 1.00 86.06 287 LEU A CA 1
ATOM 2240 C C . LEU A 1 287 ? -1.858 -6.636 -17.781 1.00 86.06 287 LEU A C 1
ATOM 2242 O O . LEU A 1 287 ? -2.087 -7.698 -17.200 1.00 86.06 287 LEU A O 1
ATOM 2246 N N . PHE A 1 288 ? -1.019 -5.715 -17.308 1.00 88.56 288 PHE A N 1
ATOM 2247 C CA . PHE A 1 288 ? -0.297 -5.876 -16.051 1.00 88.56 288 PHE A CA 1
ATOM 2248 C C . PHE A 1 288 ? -1.256 -5.915 -14.872 1.00 88.56 288 PHE A C 1
ATOM 2250 O O . PHE A 1 288 ? -1.230 -6.900 -14.160 1.00 88.56 288 PHE A O 1
ATOM 2257 N N . HIS A 1 289 ? -2.202 -4.989 -14.736 1.00 91.38 289 HIS A N 1
ATOM 2258 C CA . HIS A 1 289 ? -3.188 -5.015 -13.645 1.00 91.38 289 HIS A CA 1
ATOM 2259 C C . HIS A 1 289 ? -4.004 -6.323 -13.569 1.00 91.38 289 HIS A C 1
ATOM 2261 O O . HIS A 1 289 ? -4.377 -6.776 -12.487 1.00 91.38 289 HIS A O 1
ATOM 2267 N N . ARG A 1 290 ? -4.257 -6.987 -14.708 1.00 92.50 290 ARG A N 1
ATOM 2268 C CA . ARG A 1 290 ? -4.931 -8.298 -14.722 1.00 92.50 290 ARG A CA 1
ATOM 2269 C C . ARG A 1 290 ? -4.053 -9.443 -14.219 1.00 92.50 290 ARG A C 1
ATOM 2271 O O . ARG A 1 290 ? -4.573 -10.326 -13.544 1.00 92.50 290 ARG A O 1
ATOM 2278 N N . ASN A 1 291 ? -2.768 -9.450 -14.569 1.00 93.19 291 ASN A N 1
ATOM 2279 C CA . ASN A 1 291 ? -1.844 -10.552 -14.257 1.00 93.19 291 ASN A CA 1
ATOM 2280 C C . ASN A 1 291 ? -0.997 -10.304 -12.998 1.00 93.19 291 ASN A C 1
ATOM 2282 O O . ASN A 1 291 ? -0.462 -11.241 -12.415 1.00 93.19 291 ASN A O 1
ATOM 2286 N N . LEU A 1 292 ? -0.882 -9.039 -12.609 1.00 93.75 292 LEU A N 1
ATOM 2287 C CA . LEU A 1 292 ? -0.070 -8.488 -11.535 1.00 93.75 292 LEU A CA 1
ATOM 2288 C C . LEU A 1 292 ? -0.928 -7.463 -10.761 1.00 93.75 292 LEU A C 1
ATOM 2290 O O . LEU A 1 292 ? -0.721 -6.247 -10.872 1.00 93.75 292 LEU A O 1
ATOM 2294 N N . PRO A 1 293 ? -1.955 -7.926 -10.019 1.00 94.88 293 PRO A N 1
ATOM 2295 C CA . PRO A 1 293 ? -2.866 -7.049 -9.279 1.00 94.88 293 PRO A CA 1
ATOM 2296 C C . PRO A 1 293 ? -2.155 -6.224 -8.192 1.00 94.88 293 PRO A C 1
ATOM 2298 O O . PRO A 1 293 ? -2.725 -5.271 -7.664 1.00 94.88 293 PRO A O 1
ATOM 2301 N N . GLU A 1 294 ? -0.894 -6.529 -7.886 1.00 94.50 294 GLU A N 1
ATOM 2302 C CA . GLU A 1 294 ? -0.041 -5.769 -6.971 1.00 94.50 294 GLU A CA 1
ATOM 2303 C C . GLU A 1 294 ? 0.088 -4.296 -7.382 1.00 94.50 294 GLU A C 1
ATOM 2305 O O . GLU A 1 294 ? 0.251 -3.434 -6.522 1.00 94.50 294 GLU A O 1
ATOM 2310 N N . LEU A 1 295 ? -0.062 -3.983 -8.675 1.00 93.81 295 LEU A N 1
ATOM 2311 C CA . LEU A 1 295 ? -0.105 -2.604 -9.167 1.00 93.81 295 LEU A CA 1
ATOM 2312 C C . LEU A 1 295 ? -1.379 -1.859 -8.745 1.00 93.81 295 LEU A C 1
ATOM 2314 O O . LEU A 1 295 ? -1.321 -0.675 -8.417 1.00 93.81 295 LEU A O 1
ATOM 2318 N N . ASP A 1 296 ? -2.530 -2.538 -8.687 1.00 95.56 296 ASP A N 1
ATOM 2319 C CA . ASP A 1 296 ? -3.754 -1.947 -8.131 1.00 95.56 296 ASP A CA 1
ATOM 2320 C C . ASP A 1 296 ? -3.636 -1.741 -6.620 1.00 95.56 296 ASP A C 1
ATOM 2322 O O . ASP A 1 296 ? -4.071 -0.709 -6.105 1.00 95.56 296 ASP A O 1
ATOM 2326 N N . PHE A 1 297 ? -2.994 -2.680 -5.916 1.00 95.88 297 PHE A N 1
ATOM 2327 C CA . PHE A 1 297 ? -2.690 -2.510 -4.497 1.00 95.88 297 PHE A CA 1
ATOM 2328 C C . PHE A 1 297 ? -1.751 -1.321 -4.264 1.00 95.88 297 PHE A C 1
ATOM 2330 O O . PHE A 1 297 ? -2.046 -0.481 -3.420 1.00 95.88 297 PHE A O 1
ATOM 2337 N N . LEU A 1 298 ? -0.656 -1.212 -5.025 1.00 94.50 298 LEU A N 1
ATOM 2338 C CA . LEU A 1 298 ? 0.296 -0.099 -4.949 1.00 94.50 298 LEU A CA 1
ATOM 2339 C C . LEU A 1 298 ? -0.396 1.249 -5.185 1.00 94.50 298 LEU A C 1
ATOM 2341 O O . LEU A 1 298 ? -0.161 2.203 -4.445 1.00 94.50 298 LEU A O 1
ATOM 2345 N N . ASN A 1 299 ? -1.276 1.315 -6.186 1.00 93.62 299 ASN A N 1
ATOM 2346 C CA . ASN A 1 299 ? -2.064 2.504 -6.494 1.00 93.62 299 ASN A CA 1
ATOM 2347 C C . ASN A 1 299 ? -3.002 2.879 -5.330 1.00 93.62 299 ASN A C 1
ATOM 2349 O O . ASN A 1 299 ? -3.029 4.030 -4.891 1.00 93.62 299 ASN A O 1
ATOM 2353 N N . GLY A 1 300 ? -3.709 1.894 -4.763 1.00 94.88 300 GLY A N 1
ATOM 2354 C CA . GLY A 1 300 ? -4.532 2.083 -3.567 1.00 94.88 300 GLY A CA 1
ATOM 2355 C C . GLY A 1 300 ? -3.714 2.531 -2.356 1.00 94.88 300 GLY A C 1
ATOM 2356 O O . GLY A 1 300 ? -4.107 3.459 -1.655 1.00 94.88 300 GLY A O 1
ATOM 2357 N N . LEU A 1 301 ? -2.543 1.935 -2.131 1.00 94.12 301 LEU A N 1
ATOM 2358 C CA . LEU A 1 301 ? -1.649 2.281 -1.028 1.00 94.12 301 LEU A CA 1
ATOM 2359 C C . LEU A 1 301 ? -1.127 3.716 -1.154 1.00 94.12 301 LEU A C 1
ATOM 2361 O O . LEU A 1 301 ? -1.182 4.478 -0.189 1.00 94.12 301 LEU A O 1
ATOM 2365 N N . LEU A 1 302 ? -0.666 4.108 -2.345 1.00 92.56 302 LEU A N 1
ATOM 2366 C CA . LEU A 1 302 ? -0.258 5.481 -2.633 1.00 92.56 302 LEU A CA 1
ATOM 2367 C C . LEU A 1 302 ? -1.401 6.455 -2.350 1.00 92.56 302 LEU A C 1
ATOM 2369 O O . LEU A 1 302 ? -1.200 7.457 -1.665 1.00 92.56 302 LEU A O 1
ATOM 2373 N N . GLY A 1 303 ? -2.596 6.151 -2.853 1.00 92.19 303 GLY A N 1
ATOM 2374 C CA . GLY A 1 303 ? -3.774 6.972 -2.635 1.00 92.19 303 GLY A CA 1
ATOM 2375 C C . GLY A 1 303 ? -4.144 7.103 -1.162 1.00 92.19 303 GLY A C 1
ATOM 2376 O O . GLY A 1 303 ? -4.382 8.214 -0.692 1.00 92.19 303 GLY A O 1
ATOM 2377 N N . PHE A 1 304 ? -4.139 5.998 -0.416 1.00 92.62 304 PHE A N 1
ATOM 2378 C CA . PHE A 1 304 ? -4.377 5.981 1.027 1.00 92.62 304 PHE A CA 1
ATOM 2379 C C . PHE A 1 304 ? -3.398 6.897 1.764 1.00 92.62 304 PHE A C 1
ATOM 2381 O O . PHE A 1 304 ? -3.821 7.809 2.474 1.00 92.62 304 PHE A O 1
ATOM 2388 N N . LEU A 1 305 ? -2.095 6.711 1.538 1.00 90.44 305 LEU A N 1
ATOM 2389 C CA . LEU A 1 305 ? -1.059 7.497 2.203 1.00 90.44 305 LEU A CA 1
ATOM 2390 C C . LEU A 1 305 ? -1.155 8.982 1.832 1.00 90.44 305 LEU A C 1
ATOM 2392 O O . LEU A 1 305 ? -1.007 9.846 2.695 1.00 90.44 305 LEU A O 1
ATOM 2396 N N . ARG A 1 306 ? -1.454 9.301 0.566 1.00 88.75 306 ARG A N 1
ATOM 2397 C CA . ARG A 1 306 ? -1.628 10.689 0.108 1.00 88.75 306 ARG A CA 1
ATOM 2398 C C . ARG A 1 306 ? -2.828 11.359 0.756 1.00 88.75 306 ARG A C 1
ATOM 2400 O O . ARG A 1 306 ? -2.700 12.499 1.193 1.00 88.75 306 ARG A O 1
ATOM 2407 N N . VAL A 1 307 ? -3.950 10.654 0.863 1.00 89.00 307 VAL A N 1
ATOM 2408 C CA . VAL A 1 307 ? -5.150 11.128 1.561 1.00 89.00 307 VAL A CA 1
ATOM 2409 C C . VAL A 1 307 ? -4.835 11.429 3.034 1.00 89.00 307 VAL A C 1
ATOM 2411 O O . VAL A 1 307 ? -5.112 12.533 3.498 1.00 89.00 307 VAL A O 1
ATOM 2414 N N . GLN A 1 308 ? -4.120 10.535 3.729 1.00 86.19 308 GLN A N 1
ATOM 2415 C CA . GLN A 1 308 ? -3.688 10.773 5.116 1.00 86.19 308 GLN A CA 1
ATOM 2416 C C . GLN A 1 308 ? -2.693 11.936 5.260 1.00 86.19 308 GLN A C 1
ATOM 2418 O O . GLN A 1 308 ? -2.713 12.677 6.245 1.00 86.19 308 GLN A O 1
ATOM 2423 N N . GLN A 1 309 ? -1.806 12.128 4.283 1.00 84.56 309 GLN A N 1
ATOM 2424 C CA . GLN A 1 309 ? -0.814 13.205 4.298 1.00 84.56 309 GLN A CA 1
ATOM 2425 C C . GLN A 1 309 ? -1.452 14.595 4.178 1.00 84.56 309 GLN A C 1
ATOM 2427 O O . GLN A 1 309 ? -0.954 15.552 4.770 1.00 84.56 309 GLN A O 1
ATOM 2432 N N . VAL A 1 310 ? -2.540 14.718 3.415 1.00 83.06 310 VAL A N 1
ATOM 2433 C CA . VAL A 1 310 ? -3.145 16.007 3.036 1.00 83.06 310 VAL A CA 1
ATOM 2434 C C . VAL A 1 310 ? -4.477 16.298 3.717 1.00 83.06 310 VAL A C 1
ATOM 2436 O O . VAL A 1 310 ? -5.115 17.287 3.371 1.00 83.06 310 VAL A O 1
ATOM 2439 N N . ARG A 1 311 ? -4.876 15.505 4.717 1.00 77.56 311 ARG A N 1
ATOM 2440 C CA . ARG A 1 311 ? -6.135 15.663 5.469 1.00 77.56 311 ARG A CA 1
ATOM 2441 C C . ARG A 1 311 ? -6.380 17.088 5.995 1.00 77.56 311 ARG A C 1
ATOM 2443 O O . ARG A 1 311 ? -7.519 17.520 6.108 1.00 77.56 311 ARG A O 1
ATOM 2450 N N . ASN A 1 312 ? -5.305 17.843 6.248 1.00 69.75 312 ASN A N 1
ATOM 2451 C CA . ASN A 1 312 ? -5.346 19.239 6.707 1.00 69.75 312 ASN A CA 1
ATOM 2452 C C . ASN A 1 312 ? -4.896 20.270 5.648 1.00 69.75 312 ASN A C 1
ATOM 2454 O O . ASN A 1 312 ? -4.683 21.434 5.982 1.00 69.75 312 ASN A O 1
ATOM 2458 N N . SER A 1 313 ? -4.695 19.866 4.389 1.00 74.81 313 SER A N 1
ATOM 2459 C CA . SER A 1 313 ? -4.216 20.737 3.309 1.00 74.81 313 SER A CA 1
ATOM 2460 C C . SER A 1 313 ? -5.328 21.058 2.312 1.00 74.81 313 SER A C 1
ATOM 2462 O O . SER A 1 313 ? -5.952 20.167 1.744 1.00 74.81 313 SER A O 1
ATOM 2464 N N . THR A 1 314 ? -5.536 22.349 2.049 1.00 66.88 314 THR A N 1
ATOM 2465 C CA . THR A 1 314 ? -6.477 22.839 1.027 1.00 66.88 314 THR A CA 1
ATOM 2466 C C . THR A 1 314 ? -5.897 22.842 -0.386 1.00 66.88 314 THR A C 1
ATOM 2468 O O . THR A 1 314 ? -6.646 22.981 -1.348 1.00 66.88 314 THR A O 1
ATOM 2471 N N . ASP A 1 315 ? -4.580 22.668 -0.525 1.00 70.56 315 ASP A N 1
ATOM 2472 C CA . ASP A 1 315 ? -3.856 22.831 -1.795 1.00 70.56 315 ASP A CA 1
ATOM 2473 C C . ASP A 1 315 ? -3.628 21.493 -2.519 1.00 70.56 315 ASP A C 1
ATOM 2475 O O . ASP A 1 315 ? -2.882 21.397 -3.498 1.00 70.56 315 ASP A O 1
ATOM 2479 N N . PHE A 1 316 ? -4.275 20.429 -2.043 1.00 76.06 316 PHE A N 1
ATOM 2480 C CA . PHE A 1 316 ? -4.191 19.106 -2.637 1.00 76.06 316 PHE A CA 1
ATOM 2481 C C . PHE A 1 316 ? -5.108 18.999 -3.858 1.00 76.06 316 PHE A C 1
ATOM 2483 O O . PHE A 1 316 ? -6.326 19.145 -3.777 1.00 76.06 316 PHE A O 1
ATOM 2490 N N . THR A 1 317 ? -4.500 18.744 -5.015 1.00 73.81 317 THR A N 1
ATOM 2491 C CA . THR A 1 317 ? -5.203 18.352 -6.237 1.00 73.81 317 THR A CA 1
ATOM 2492 C C . THR A 1 317 ? -4.823 16.908 -6.541 1.00 73.81 317 THR A C 1
ATOM 2494 O O . THR A 1 317 ? -3.626 16.635 -6.682 1.00 73.81 317 THR A O 1
ATOM 2497 N N . PRO A 1 318 ? -5.793 15.987 -6.671 1.00 78.81 318 PRO A N 1
ATOM 2498 C CA . PRO A 1 318 ? -7.250 16.168 -6.719 1.00 78.81 318 PRO A CA 1
ATOM 2499 C C . PRO A 1 318 ? -7.867 16.469 -5.347 1.00 78.81 318 PRO A C 1
ATOM 2501 O O . PRO A 1 318 ? -7.218 16.303 -4.327 1.00 78.81 318 PRO A O 1
ATOM 2504 N N . THR A 1 319 ? -9.140 16.878 -5.321 1.00 84.06 319 THR A N 1
ATOM 2505 C CA . THR A 1 319 ? -9.885 17.063 -4.065 1.00 84.06 319 THR A CA 1
ATOM 2506 C C . THR A 1 319 ? -9.826 15.804 -3.205 1.00 84.06 319 THR A C 1
ATOM 2508 O O . THR A 1 319 ? -9.887 14.691 -3.731 1.00 84.06 319 THR A O 1
ATOM 2511 N N . HIS A 1 320 ? -9.795 15.987 -1.890 1.00 85.00 320 HIS A N 1
ATOM 2512 C CA . HIS A 1 320 ? -9.700 14.913 -0.909 1.00 85.00 320 HIS A CA 1
ATOM 2513 C C . HIS A 1 320 ? -10.687 13.748 -1.157 1.00 85.00 320 HIS A C 1
ATOM 2515 O O . HIS A 1 320 ? -10.255 12.608 -1.321 1.00 85.00 320 HIS A O 1
ATOM 2521 N N . ASP A 1 321 ? -11.981 14.031 -1.345 1.00 87.62 321 ASP A N 1
ATOM 2522 C CA . ASP A 1 321 ? -13.007 13.006 -1.620 1.00 87.62 321 ASP A CA 1
ATOM 2523 C C . ASP A 1 321 ? -12.739 12.220 -2.908 1.00 87.62 321 ASP A C 1
ATOM 2525 O O . ASP A 1 321 ? -12.971 11.015 -2.992 1.00 87.62 321 ASP A O 1
ATOM 2529 N N . ARG A 1 322 ? -12.213 12.900 -3.933 1.00 89.69 322 ARG A N 1
ATOM 2530 C CA . ARG A 1 322 ? -11.870 12.266 -5.209 1.00 89.69 322 ARG A CA 1
ATOM 2531 C C . ARG A 1 322 ? -10.679 11.333 -5.038 1.00 89.69 322 ARG A C 1
ATOM 2533 O O . ARG A 1 322 ? -10.711 10.239 -5.596 1.00 89.69 322 ARG A O 1
ATOM 2540 N N . ALA A 1 323 ? -9.669 11.734 -4.268 1.00 90.06 323 ALA A N 1
ATOM 2541 C CA . ALA A 1 323 ? -8.553 10.855 -3.941 1.00 90.06 323 ALA A CA 1
ATOM 2542 C C . ALA A 1 323 ? -9.021 9.644 -3.122 1.00 90.06 323 ALA A C 1
ATOM 2544 O O . ALA A 1 323 ? -8.669 8.524 -3.475 1.00 90.06 323 ALA A O 1
ATOM 2545 N N . ALA A 1 324 ? -9.879 9.834 -2.115 1.00 92.31 324 ALA A N 1
ATO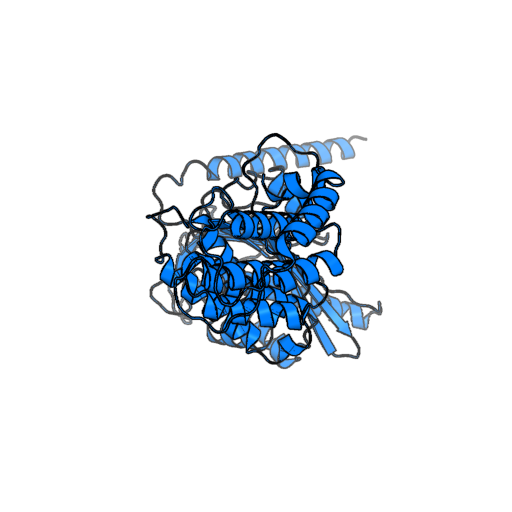M 2546 C CA . ALA A 1 324 ? -10.462 8.740 -1.336 1.00 92.31 324 ALA A CA 1
ATOM 2547 C C . ALA A 1 324 ? -11.246 7.747 -2.220 1.00 92.31 324 ALA A C 1
ATOM 2549 O O . ALA A 1 324 ? -11.050 6.535 -2.121 1.00 92.31 324 ALA A O 1
ATOM 2550 N N . LEU A 1 325 ? -12.072 8.242 -3.150 1.00 93.25 325 LEU A N 1
ATOM 2551 C CA . LEU A 1 325 ? -12.782 7.407 -4.128 1.00 93.25 325 LEU A CA 1
ATOM 2552 C C . LEU A 1 325 ? -11.825 6.656 -5.064 1.00 93.25 325 LEU A C 1
ATOM 2554 O O . LEU A 1 325 ? -12.018 5.470 -5.315 1.00 93.25 325 LEU A O 1
ATOM 2558 N N . GLN A 1 326 ? -10.780 7.317 -5.569 1.00 92.81 326 GLN A N 1
ATOM 2559 C CA . GLN A 1 326 ? -9.767 6.674 -6.413 1.00 92.81 326 GLN A CA 1
ATOM 2560 C C . GLN A 1 326 ? -9.023 5.566 -5.660 1.00 92.81 326 GLN A C 1
ATOM 2562 O O . GLN A 1 326 ? -8.856 4.474 -6.202 1.00 92.81 326 GLN A O 1
ATOM 2567 N N . THR A 1 327 ? -8.650 5.825 -4.404 1.00 94.19 327 THR A N 1
ATOM 2568 C CA . THR A 1 327 ? -8.046 4.848 -3.491 1.00 94.19 327 THR A CA 1
ATOM 2569 C C . THR A 1 327 ? -8.930 3.617 -3.323 1.00 94.19 327 THR A C 1
ATOM 2571 O O . THR A 1 327 ? -8.466 2.495 -3.521 1.00 94.19 327 THR A O 1
ATOM 2574 N N . MET A 1 328 ? -10.219 3.809 -3.019 1.00 95.62 328 MET A N 1
ATOM 2575 C CA . MET A 1 328 ? -11.160 2.693 -2.887 1.00 95.62 328 MET A CA 1
ATOM 2576 C C . MET A 1 328 ? -11.302 1.914 -4.194 1.00 95.62 328 MET A C 1
ATOM 2578 O O . MET A 1 328 ? -11.204 0.693 -4.173 1.00 95.62 328 MET A O 1
ATOM 2582 N N . ASN A 1 329 ? -11.448 2.596 -5.334 1.00 95.88 329 ASN A N 1
ATOM 2583 C CA . ASN A 1 329 ? -11.563 1.936 -6.635 1.00 95.88 329 ASN A CA 1
ATOM 2584 C C . ASN A 1 329 ? -10.328 1.080 -6.964 1.00 95.88 329 ASN A C 1
ATOM 2586 O O . ASN A 1 329 ? -10.460 0.033 -7.594 1.00 95.88 329 ASN A O 1
ATOM 2590 N N . ALA A 1 330 ? -9.126 1.519 -6.577 1.00 95.31 330 ALA A N 1
ATOM 2591 C CA . ALA A 1 330 ? -7.905 0.741 -6.765 1.00 95.31 330 ALA A CA 1
ATOM 2592 C C . ALA A 1 330 ? -7.909 -0.532 -5.904 1.00 95.31 330 ALA A C 1
ATOM 2594 O O . ALA A 1 330 ? -7.724 -1.630 -6.429 1.00 95.31 330 ALA A O 1
ATOM 2595 N N . PHE A 1 331 ? -8.243 -0.419 -4.615 1.00 97.12 331 PHE A N 1
ATOM 2596 C CA . PHE A 1 331 ? -8.381 -1.595 -3.753 1.00 97.12 331 PHE A CA 1
ATOM 2597 C C . PHE A 1 331 ? -9.521 -2.525 -4.175 1.00 97.12 331 PHE A C 1
ATOM 2599 O O . PHE A 1 331 ? -9.381 -3.737 -4.059 1.00 97.12 331 PHE A O 1
ATOM 2606 N N . GLU A 1 332 ? -10.633 -2.006 -4.694 1.00 96.69 332 GLU A N 1
ATOM 2607 C CA . GLU A 1 332 ? -11.728 -2.828 -5.217 1.00 96.69 332 GLU A CA 1
ATOM 2608 C C . GLU A 1 332 ? -11.296 -3.645 -6.439 1.00 96.69 332 GLU A C 1
ATOM 2610 O O . GLU A 1 332 ? -11.624 -4.830 -6.513 1.00 96.69 332 GLU A O 1
ATOM 2615 N N . ARG A 1 333 ? -10.510 -3.063 -7.359 1.00 96.44 333 ARG A N 1
ATOM 2616 C CA . ARG A 1 333 ? -9.923 -3.816 -8.483 1.00 96.44 333 ARG A CA 1
ATOM 2617 C C . ARG A 1 333 ? -8.982 -4.913 -7.993 1.00 96.44 333 ARG A C 1
ATOM 2619 O O . ARG A 1 333 ? -9.106 -6.048 -8.448 1.00 96.44 333 ARG A O 1
ATOM 2626 N N . TYR A 1 334 ? -8.120 -4.603 -7.024 1.00 96.81 334 TYR A N 1
ATOM 2627 C CA . TYR A 1 334 ? -7.250 -5.593 -6.386 1.00 96.81 334 TYR A CA 1
ATOM 2628 C C . TYR A 1 334 ? -8.065 -6.734 -5.743 1.00 96.81 334 TYR A C 1
ATOM 2630 O O . TYR A 1 334 ? -7.901 -7.901 -6.091 1.00 96.81 334 TYR A O 1
ATOM 2638 N N . LEU A 1 335 ? -9.015 -6.410 -4.861 1.00 97.06 335 LEU A N 1
ATOM 2639 C CA . LEU A 1 335 ? -9.838 -7.383 -4.131 1.00 97.06 335 LEU A CA 1
ATOM 2640 C C . LEU A 1 335 ? -10.771 -8.205 -5.035 1.00 97.06 335 LEU A C 1
ATOM 2642 O O . LEU A 1 335 ? -11.151 -9.324 -4.665 1.00 97.06 335 LEU A O 1
ATOM 2646 N N . GLY A 1 336 ? -11.165 -7.644 -6.179 1.00 96.44 336 GLY A N 1
ATOM 2647 C CA . GLY A 1 336 ? -11.990 -8.288 -7.197 1.00 96.44 336 GLY A CA 1
ATOM 2648 C C . GLY A 1 336 ? -11.215 -9.193 -8.156 1.00 96.44 336 GLY A C 1
ATOM 2649 O O . GLY A 1 336 ? -11.845 -9.905 -8.932 1.00 96.44 336 GLY A O 1
ATOM 2650 N N . ASN A 1 337 ? -9.879 -9.191 -8.117 1.00 96.06 337 ASN A N 1
ATOM 2651 C CA . ASN A 1 337 ? -9.062 -10.055 -8.961 1.00 96.06 337 ASN A CA 1
ATOM 2652 C C . ASN A 1 337 ? -8.933 -11.460 -8.339 1.00 96.06 337 ASN A C 1
ATOM 2654 O O . ASN A 1 337 ? -8.480 -11.604 -7.199 1.00 96.06 337 ASN A O 1
ATOM 2658 N N . ASP A 1 338 ? -9.292 -12.497 -9.101 1.00 94.75 338 ASP A N 1
ATOM 2659 C CA . ASP A 1 338 ? -9.276 -13.902 -8.668 1.00 94.75 338 ASP A CA 1
ATOM 2660 C C . ASP A 1 338 ? -7.885 -14.395 -8.236 1.00 94.75 338 ASP A C 1
ATOM 2662 O O . ASP A 1 338 ? -7.779 -15.238 -7.344 1.00 94.75 338 ASP A O 1
ATOM 2666 N N . LEU A 1 339 ? -6.805 -13.846 -8.808 1.00 92.06 339 LEU A N 1
ATOM 2667 C CA . LEU A 1 339 ? -5.431 -14.220 -8.450 1.00 92.06 339 LEU A CA 1
ATOM 2668 C C . LEU A 1 339 ? -5.123 -13.913 -6.980 1.00 92.06 339 LEU A C 1
ATOM 2670 O O . LEU A 1 339 ? -4.345 -14.618 -6.339 1.00 92.06 339 LEU A O 1
ATOM 2674 N N . THR A 1 340 ? -5.769 -12.903 -6.405 1.00 93.06 340 THR A N 1
ATOM 2675 C CA . THR A 1 340 ? -5.518 -12.495 -5.017 1.00 93.06 340 THR A CA 1
ATOM 2676 C C . THR A 1 340 ? -6.112 -13.472 -3.994 1.00 93.06 340 THR A C 1
ATOM 2678 O O . THR A 1 340 ? -5.826 -13.375 -2.805 1.00 93.06 340 THR A O 1
ATOM 2681 N N . ALA A 1 341 ? -6.919 -14.458 -4.406 1.00 92.69 341 ALA A N 1
ATOM 2682 C CA . ALA A 1 341 ? -7.531 -15.424 -3.487 1.00 92.69 341 ALA A CA 1
ATOM 2683 C C . ALA A 1 341 ? -6.510 -16.204 -2.627 1.00 92.69 341 ALA A C 1
ATOM 2685 O O . ALA A 1 341 ? -6.861 -16.675 -1.545 1.00 92.69 341 ALA A O 1
ATOM 2686 N N . TYR A 1 342 ? -5.259 -16.309 -3.084 1.00 91.44 342 TYR A N 1
ATOM 2687 C CA . TYR A 1 342 ? -4.174 -17.038 -2.417 1.00 91.44 342 TYR A CA 1
ATOM 2688 C C . TYR A 1 342 ? -3.341 -16.195 -1.435 1.00 91.44 342 TYR A C 1
ATOM 2690 O O . TYR A 1 342 ? -2.349 -16.685 -0.906 1.00 91.44 342 TYR A O 1
ATOM 2698 N N . GLU A 1 343 ? -3.727 -14.946 -1.171 1.00 94.62 343 GLU A N 1
ATOM 2699 C CA . GLU A 1 343 ? -3.003 -14.018 -0.284 1.00 94.62 343 GLU A CA 1
ATOM 2700 C C . GLU A 1 343 ? -3.953 -13.366 0.738 1.00 94.62 343 GLU A C 1
ATOM 2702 O O . GLU A 1 343 ? -4.245 -12.168 0.673 1.00 94.62 343 GLU A O 1
ATOM 2707 N N . PRO A 1 344 ? -4.484 -14.154 1.694 1.00 95.88 344 PRO A N 1
ATOM 2708 C CA . PRO A 1 344 ? -5.485 -13.673 2.640 1.00 95.88 344 PRO A CA 1
ATOM 2709 C C . PRO A 1 344 ? -4.991 -12.492 3.484 1.00 95.88 344 PRO A C 1
ATOM 2711 O O . PRO A 1 344 ? -5.774 -11.584 3.737 1.00 95.88 344 PRO A O 1
ATOM 2714 N N . GLU A 1 345 ? -3.712 -12.456 3.858 1.00 94.75 345 GLU A N 1
ATOM 2715 C CA . GLU A 1 345 ? -3.128 -11.374 4.664 1.00 94.75 345 GLU A CA 1
ATOM 2716 C C . GLU A 1 345 ? -3.097 -10.038 3.907 1.00 94.75 345 GLU A C 1
ATOM 2718 O O . GLU A 1 345 ? -3.568 -9.024 4.419 1.00 94.75 345 GLU A O 1
ATOM 2723 N N . VAL A 1 346 ? -2.653 -10.036 2.647 1.00 96.06 346 VAL A N 1
ATOM 2724 C CA . VAL A 1 346 ? -2.625 -8.816 1.824 1.00 96.06 346 VAL A CA 1
ATOM 2725 C C . VAL A 1 346 ? -4.044 -8.341 1.502 1.00 96.06 346 VAL A C 1
ATOM 2727 O O . VAL A 1 346 ? -4.347 -7.147 1.566 1.00 96.06 346 VAL A O 1
ATOM 2730 N N . ARG A 1 347 ? -4.969 -9.275 1.242 1.00 97.62 347 ARG A N 1
ATOM 2731 C CA . ARG A 1 347 ? -6.397 -8.951 1.108 1.00 97.62 347 ARG A CA 1
ATOM 2732 C C . ARG A 1 347 ? -6.996 -8.419 2.405 1.00 97.62 347 ARG A C 1
ATOM 2734 O O . ARG A 1 347 ? -7.880 -7.560 2.337 1.00 97.62 347 ARG A O 1
ATOM 2741 N N . ALA A 1 348 ? -6.564 -8.915 3.563 1.00 97.12 348 ALA A N 1
ATOM 2742 C CA . ALA A 1 348 ? -6.995 -8.399 4.854 1.00 97.12 348 ALA A CA 1
ATOM 2743 C C . ALA A 1 348 ? -6.536 -6.950 5.021 1.00 97.12 348 ALA A C 1
ATOM 2745 O O . ALA A 1 348 ? -7.375 -6.094 5.296 1.00 97.12 348 ALA A O 1
ATOM 2746 N N . LEU A 1 349 ? -5.268 -6.654 4.722 1.00 95.69 349 LEU A N 1
ATOM 2747 C CA . LEU A 1 349 ? -4.752 -5.288 4.751 1.00 95.69 349 LEU A CA 1
ATOM 2748 C C . LEU A 1 349 ? -5.487 -4.367 3.776 1.00 95.69 349 LEU A C 1
ATOM 2750 O O . LEU A 1 349 ? -5.915 -3.290 4.178 1.00 95.69 349 LEU A O 1
ATOM 2754 N N . ALA A 1 350 ? -5.714 -4.787 2.530 1.00 97.00 350 ALA A N 1
ATOM 2755 C CA . ALA A 1 350 ? -6.484 -3.991 1.572 1.00 97.00 350 ALA A CA 1
ATOM 2756 C C . ALA A 1 350 ? -7.897 -3.671 2.097 1.00 97.00 350 ALA A C 1
ATOM 2758 O O . ALA A 1 350 ? -8.346 -2.530 2.009 1.00 97.00 350 ALA A O 1
ATOM 2759 N N . ASN A 1 351 ? -8.591 -4.645 2.702 1.00 98.12 351 ASN A N 1
ATOM 2760 C CA . ASN A 1 351 ? -9.883 -4.393 3.351 1.00 98.12 351 ASN A CA 1
ATOM 2761 C C . ASN A 1 351 ? -9.754 -3.472 4.576 1.00 98.12 351 ASN A C 1
ATOM 2763 O O . ASN A 1 351 ? -10.614 -2.619 4.776 1.00 98.12 351 ASN A O 1
ATOM 2767 N N . GLY A 1 352 ? -8.694 -3.602 5.375 1.00 96.69 352 GLY A N 1
ATOM 2768 C CA . GLY A 1 352 ? -8.410 -2.705 6.495 1.00 96.69 352 GLY A CA 1
ATOM 2769 C C . GLY A 1 352 ? -8.194 -1.258 6.045 1.00 96.69 352 GLY A C 1
ATOM 2770 O O . GLY A 1 352 ? -8.802 -0.348 6.602 1.00 96.69 352 GLY A O 1
ATOM 2771 N N . LEU A 1 353 ? -7.414 -1.049 4.981 1.00 95.88 353 LEU A N 1
ATOM 2772 C CA . LEU A 1 353 ? -7.172 0.261 4.368 1.00 95.88 353 LEU A CA 1
ATOM 2773 C C . LEU A 1 353 ? -8.462 0.856 3.789 1.00 95.88 353 LEU A C 1
ATOM 2775 O O . LEU A 1 353 ? -8.759 2.025 4.029 1.00 95.88 353 LEU A O 1
ATOM 2779 N N . VAL A 1 354 ? -9.281 0.052 3.100 1.00 97.38 354 VAL A N 1
ATOM 2780 C CA . VAL A 1 354 ? -10.624 0.470 2.653 1.00 97.38 354 VAL A CA 1
ATOM 2781 C C . VAL A 1 354 ? -11.500 0.866 3.842 1.00 97.38 354 VAL A C 1
ATOM 2783 O O . VAL A 1 354 ? -12.178 1.892 3.785 1.00 97.38 354 VAL A O 1
ATOM 2786 N N . GLY A 1 355 ? -11.487 0.080 4.923 1.00 96.75 355 GLY A N 1
ATOM 2787 C CA . GLY A 1 355 ? -12.236 0.375 6.141 1.00 96.75 355 GLY A CA 1
ATOM 2788 C C . GLY A 1 355 ? -11.825 1.702 6.766 1.00 96.75 355 GLY A C 1
ATOM 2789 O O . GLY A 1 355 ? -12.683 2.514 7.107 1.00 96.75 355 GLY A O 1
ATOM 2790 N N . PHE A 1 356 ? -10.520 1.958 6.818 1.00 95.19 356 PHE A N 1
ATOM 2791 C CA . PHE A 1 356 ? -9.962 3.205 7.319 1.00 95.19 356 PHE A CA 1
ATOM 2792 C C . PHE A 1 356 ? -10.424 4.398 6.481 1.00 95.19 356 PHE A C 1
ATOM 2794 O O . PHE A 1 356 ? -11.020 5.309 7.038 1.00 95.19 356 PHE A O 1
ATOM 2801 N N . VAL A 1 357 ? -10.261 4.360 5.150 1.00 94.69 357 VAL A N 1
ATOM 2802 C CA . VAL A 1 357 ? -10.708 5.449 4.253 1.00 94.69 357 VAL A CA 1
ATOM 2803 C C . VAL A 1 357 ? -12.203 5.724 4.408 1.00 94.69 357 VAL A C 1
ATOM 2805 O O . VAL A 1 357 ? -12.625 6.879 4.480 1.00 94.69 357 VAL A O 1
ATOM 2808 N N . LYS A 1 358 ? -13.021 4.669 4.484 1.00 95.50 358 LYS A N 1
ATOM 2809 C CA . LYS A 1 358 ? -14.468 4.807 4.677 1.00 95.50 358 LYS A CA 1
ATOM 2810 C C . LYS A 1 358 ? -14.808 5.502 5.990 1.00 95.50 358 LYS A C 1
ATOM 2812 O O . LYS A 1 358 ? -15.632 6.412 5.982 1.00 95.50 358 LYS A O 1
ATOM 2817 N N . ALA A 1 359 ? -14.166 5.107 7.085 1.00 93.88 359 ALA A N 1
ATOM 2818 C CA . ALA A 1 359 ? -14.395 5.695 8.398 1.00 93.88 359 ALA A CA 1
ATOM 2819 C C . ALA A 1 359 ? -13.880 7.139 8.489 1.00 93.88 359 ALA A C 1
ATOM 2821 O O . ALA A 1 359 ? -14.624 8.036 8.879 1.00 93.88 359 ALA A O 1
ATOM 2822 N N . SER A 1 360 ? -12.616 7.370 8.130 1.00 91.19 360 SER A N 1
ATOM 2823 C CA . SER A 1 360 ? -11.918 8.625 8.417 1.00 91.19 360 SER A CA 1
ATOM 2824 C C . SER A 1 360 ? -12.232 9.745 7.431 1.00 91.19 360 SER A C 1
ATOM 2826 O O . SER A 1 360 ? -12.231 10.908 7.842 1.00 91.19 360 SER A O 1
ATOM 2828 N N . GLU A 1 361 ? -12.505 9.399 6.168 1.00 90.69 361 GLU A N 1
ATOM 2829 C CA . GLU A 1 361 ? -12.614 10.377 5.079 1.00 90.69 361 GLU A CA 1
ATOM 2830 C C . GLU A 1 361 ? -14.018 10.501 4.507 1.00 90.69 361 GLU A C 1
ATOM 2832 O O . GLU A 1 361 ? -14.412 11.580 4.079 1.00 90.69 361 GLU A O 1
ATOM 2837 N N . LEU A 1 362 ? -14.778 9.406 4.494 1.00 91.44 362 LEU A N 1
ATOM 2838 C CA . LEU A 1 362 ? -16.130 9.388 3.929 1.00 91.44 362 LEU A CA 1
ATOM 2839 C C . LEU A 1 362 ? -17.222 9.362 4.998 1.00 91.44 362 LEU A C 1
ATOM 2841 O O . LEU A 1 362 ? -18.400 9.449 4.656 1.00 91.44 362 LEU A O 1
ATOM 2845 N N . ASN A 1 363 ? -16.841 9.221 6.273 1.00 92.06 363 ASN A N 1
ATOM 2846 C CA . ASN A 1 363 ? -17.756 9.033 7.399 1.00 92.06 363 ASN A CA 1
ATOM 2847 C C . ASN A 1 363 ? -18.773 7.884 7.164 1.00 92.06 363 ASN A C 1
ATOM 2849 O O . ASN A 1 363 ? -19.891 7.902 7.675 1.00 92.06 363 ASN A O 1
ATOM 2853 N N . ASP A 1 364 ? -18.390 6.876 6.371 1.00 94.31 364 ASP A N 1
ATOM 2854 C CA . ASP A 1 364 ? -19.165 5.673 6.044 1.00 94.31 364 ASP A CA 1
ATOM 2855 C C . ASP A 1 364 ? -18.825 4.556 7.041 1.00 94.31 364 ASP A C 1
ATOM 2857 O O . ASP A 1 364 ? -18.176 3.560 6.711 1.00 94.31 364 ASP A O 1
ATOM 2861 N N . TRP A 1 365 ? -19.241 4.729 8.297 1.00 93.38 365 TRP A N 1
ATOM 2862 C CA . TRP A 1 365 ? -19.000 3.754 9.367 1.00 93.38 365 TRP A CA 1
ATOM 2863 C C . TRP A 1 365 ? -19.613 2.367 9.104 1.00 93.38 365 TRP A C 1
ATOM 2865 O O . TRP A 1 365 ? -18.934 1.369 9.361 1.00 93.38 365 TRP A O 1
ATOM 2875 N N . PRO A 1 366 ? -20.835 2.230 8.545 1.00 94.25 366 PRO A N 1
ATOM 2876 C CA . PRO A 1 366 ? -21.367 0.919 8.172 1.00 94.25 366 PRO A CA 1
ATOM 2877 C C . PRO A 1 366 ? -20.518 0.215 7.103 1.00 94.25 366 PRO A C 1
ATOM 2879 O O . PRO A 1 366 ? -20.265 -0.992 7.200 1.00 94.25 366 PRO A O 1
ATOM 2882 N N . GLY A 1 367 ? -20.045 0.951 6.093 1.00 95.38 367 GLY A N 1
ATOM 2883 C CA . GLY A 1 367 ? -19.135 0.422 5.084 1.00 95.38 367 GLY A CA 1
ATOM 2884 C C . GLY A 1 367 ? -17.762 0.075 5.658 1.00 95.38 367 GLY A C 1
ATOM 2885 O O . GLY A 1 367 ? -17.221 -0.984 5.330 1.00 95.38 367 GLY A O 1
ATOM 2886 N N . ALA A 1 368 ? -17.228 0.911 6.553 1.00 96.00 368 ALA A N 1
ATOM 2887 C CA . ALA A 1 368 ? -15.975 0.657 7.257 1.00 96.00 368 ALA A CA 1
ATOM 2888 C C . ALA A 1 368 ? -16.046 -0.639 8.068 1.00 96.00 368 ALA A C 1
ATOM 2890 O O . ALA A 1 368 ? -15.193 -1.514 7.925 1.00 96.00 368 ALA A O 1
ATOM 2891 N N . ARG A 1 369 ? -17.136 -0.824 8.822 1.00 95.69 369 ARG A N 1
ATOM 2892 C CA . ARG A 1 369 ? -17.420 -2.046 9.581 1.00 95.69 369 ARG A CA 1
ATOM 2893 C C . ARG A 1 369 ? -17.377 -3.287 8.700 1.00 95.69 369 ARG A C 1
ATOM 2895 O O . ARG A 1 369 ? -16.789 -4.296 9.076 1.00 95.69 369 ARG A O 1
ATOM 2902 N N . LYS A 1 370 ? -18.026 -3.231 7.531 1.00 97.00 370 LYS A N 1
ATOM 2903 C CA . LYS A 1 370 ? -18.059 -4.350 6.580 1.00 97.00 370 LYS A CA 1
ATOM 2904 C C . LYS A 1 370 ? -16.653 -4.694 6.084 1.00 97.00 370 LYS A C 1
ATOM 2906 O O . LYS A 1 370 ? -16.324 -5.875 5.990 1.00 97.00 370 LYS A O 1
ATOM 2911 N N . ALA A 1 371 ? -15.839 -3.683 5.790 1.00 97.94 371 ALA A N 1
ATOM 2912 C CA . ALA A 1 371 ? -14.465 -3.872 5.347 1.00 97.94 371 ALA A CA 1
ATOM 2913 C C . ALA A 1 371 ? -13.586 -4.456 6.470 1.00 97.94 371 ALA A C 1
ATOM 2915 O O . ALA A 1 371 ? -12.955 -5.491 6.268 1.00 97.94 371 ALA A O 1
ATOM 2916 N N . PHE A 1 372 ? -13.633 -3.900 7.686 1.00 97.62 372 PHE A N 1
ATOM 2917 C CA . PHE A 1 372 ? -12.899 -4.444 8.837 1.00 97.62 372 PHE A CA 1
ATOM 2918 C C . PHE A 1 372 ? -13.339 -5.862 9.210 1.00 97.62 372 PHE A C 1
ATOM 2920 O O . PHE A 1 372 ? -12.499 -6.688 9.559 1.00 97.62 372 PHE A O 1
ATOM 2927 N N . LEU A 1 373 ? -14.629 -6.189 9.070 1.00 97.38 373 LEU A N 1
ATOM 2928 C CA . LEU A 1 373 ? -15.115 -7.555 9.272 1.00 97.38 373 LEU A CA 1
ATOM 2929 C C . LEU A 1 373 ? -14.469 -8.507 8.273 1.00 97.38 373 LEU A C 1
ATOM 2931 O O . LEU A 1 373 ? -13.971 -9.560 8.661 1.00 97.38 373 LEU A O 1
ATOM 2935 N N . ARG A 1 374 ? -14.423 -8.113 6.997 1.00 98.19 374 ARG A N 1
ATOM 2936 C CA . ARG A 1 374 ? -13.783 -8.923 5.964 1.00 98.19 374 ARG A CA 1
ATOM 2937 C C . ARG A 1 374 ? -12.285 -9.090 6.212 1.00 98.19 374 ARG A C 1
ATOM 2939 O O . ARG A 1 374 ? -11.763 -10.179 5.991 1.00 98.19 374 ARG A O 1
ATOM 2946 N N . ALA A 1 375 ? -11.612 -8.046 6.692 1.00 97.69 375 ALA A N 1
ATOM 2947 C CA . ALA A 1 375 ? -10.208 -8.112 7.079 1.00 97.69 375 ALA A CA 1
ATOM 2948 C C . ALA A 1 375 ? -9.981 -9.095 8.240 1.00 97.69 375 ALA A C 1
ATOM 2950 O O . ALA A 1 375 ? -9.150 -9.992 8.125 1.00 97.69 375 ALA A O 1
ATOM 2951 N N . ALA A 1 376 ? -10.782 -9.005 9.307 1.00 97.19 376 ALA A N 1
ATOM 2952 C CA . ALA A 1 376 ? -10.698 -9.904 10.459 1.00 97.19 376 ALA A CA 1
ATOM 2953 C C . ALA A 1 376 ? -11.037 -11.369 10.116 1.00 97.19 376 ALA A C 1
ATOM 2955 O O . ALA A 1 376 ? -10.496 -12.284 10.730 1.00 97.19 376 ALA A O 1
ATOM 2956 N N . GLU A 1 377 ? -11.918 -11.618 9.142 1.00 97.50 377 GLU A N 1
ATOM 2957 C CA . GLU A 1 377 ? -12.193 -12.971 8.634 1.00 97.50 377 GLU A CA 1
ATOM 2958 C C . GLU A 1 377 ? -11.002 -13.566 7.871 1.00 97.50 377 GLU A C 1
ATOM 2960 O O . GLU A 1 377 ? -10.748 -14.766 7.968 1.00 97.50 377 GLU A O 1
ATOM 2965 N N . LEU A 1 378 ? -10.296 -12.739 7.094 1.00 97.38 378 LEU A N 1
ATOM 2966 C CA . LEU A 1 378 ? -9.151 -13.155 6.281 1.00 97.38 378 LEU A CA 1
ATOM 2967 C C . LEU A 1 378 ? -7.874 -13.323 7.116 1.00 97.38 378 LEU A C 1
ATOM 2969 O O . LEU A 1 378 ? -7.102 -14.242 6.860 1.00 97.38 378 LEU A O 1
ATOM 2973 N N . ALA A 1 379 ? -7.682 -12.477 8.128 1.00 96.62 379 ALA A N 1
ATOM 2974 C CA . ALA A 1 379 ? -6.555 -12.519 9.055 1.00 96.62 379 ALA A CA 1
ATOM 2975 C C . ALA A 1 379 ? -7.060 -12.656 10.505 1.00 96.62 379 ALA A C 1
ATOM 2977 O O . ALA A 1 379 ? -6.994 -11.707 11.288 1.00 96.62 379 ALA A O 1
ATOM 2978 N N . PRO A 1 380 ? -7.577 -13.834 10.909 1.00 96.19 380 PRO A N 1
ATOM 2979 C CA . PRO A 1 380 ? -8.215 -14.007 12.213 1.00 96.19 380 PRO A CA 1
ATOM 2980 C C . PRO A 1 380 ? -7.258 -13.834 13.393 1.00 96.19 380 PRO A C 1
ATOM 2982 O O . PRO A 1 380 ? -7.728 -13.586 14.501 1.00 96.19 380 PRO A O 1
A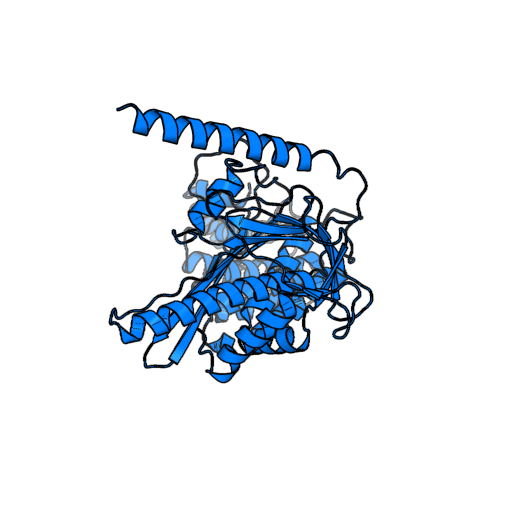TOM 2985 N N . THR A 1 381 ? -5.950 -13.974 13.198 1.00 95.44 381 THR A N 1
ATOM 2986 C CA . THR A 1 381 ? -4.933 -13.758 14.238 1.00 95.44 381 THR A CA 1
ATOM 2987 C C . THR A 1 381 ? -4.459 -12.310 14.322 1.00 95.44 381 THR A C 1
ATOM 2989 O O . THR A 1 381 ? -3.750 -11.971 15.263 1.00 95.44 381 THR A O 1
ATOM 2992 N N . ASP A 1 382 ? -4.844 -11.456 13.372 1.00 94.56 382 ASP A N 1
ATOM 2993 C CA . ASP A 1 382 ? -4.512 -10.038 13.410 1.00 94.56 382 ASP A CA 1
ATOM 2994 C C . ASP A 1 382 ? -5.494 -9.309 14.337 1.00 94.56 382 ASP A C 1
ATOM 2996 O O . ASP A 1 382 ? -6.715 -9.274 14.136 1.00 94.56 382 ASP A O 1
ATOM 3000 N N . THR A 1 383 ? -4.951 -8.756 15.416 1.00 95.62 383 THR A N 1
ATOM 3001 C CA . THR A 1 383 ? -5.732 -8.088 16.455 1.00 95.62 383 THR A CA 1
ATOM 3002 C C . THR A 1 383 ? -6.140 -6.673 16.072 1.00 95.62 383 THR A C 1
ATOM 3004 O O . THR A 1 383 ? -7.098 -6.159 16.650 1.00 95.62 383 THR A O 1
ATOM 3007 N N . HIS A 1 384 ? -5.490 -6.059 15.080 1.00 94.81 384 HIS A N 1
ATOM 3008 C CA . HIS 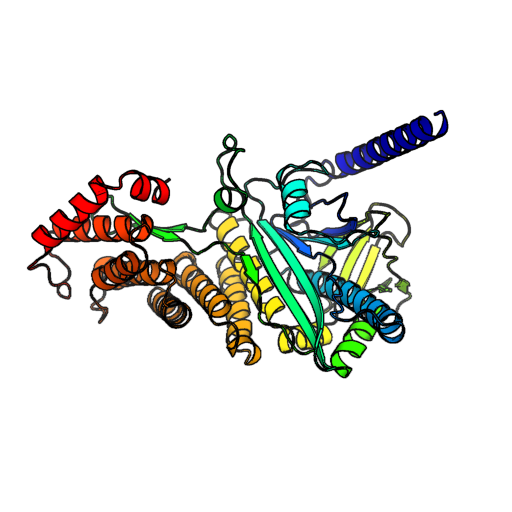A 1 384 ? -5.751 -4.681 14.669 1.00 94.81 384 HIS A CA 1
ATOM 3009 C C . HIS A 1 384 ? -7.126 -4.561 14.003 1.00 94.81 384 HIS A C 1
ATOM 3011 O O . HIS A 1 384 ? -7.908 -3.681 14.353 1.00 94.81 384 HIS A O 1
ATOM 3017 N N . TYR A 1 385 ? -7.512 -5.514 13.145 1.00 96.38 385 TYR A N 1
ATOM 3018 C CA . TYR A 1 385 ? -8.848 -5.508 12.526 1.00 96.38 385 TYR A CA 1
ATOM 3019 C C . TYR A 1 385 ? -9.973 -5.793 13.526 1.00 96.38 385 TYR A C 1
ATOM 3021 O O . TYR A 1 385 ? -11.062 -5.228 13.418 1.00 96.38 385 TYR A O 1
ATOM 3029 N N . ARG A 1 386 ? -9.720 -6.640 14.531 1.00 96.38 386 ARG A N 1
ATOM 3030 C CA . ARG A 1 386 ? -10.674 -6.880 15.627 1.00 96.38 386 ARG A CA 1
ATOM 3031 C C . ARG A 1 386 ? -10.837 -5.633 16.489 1.00 96.38 386 ARG A C 1
ATOM 3033 O O . ARG A 1 386 ? -11.961 -5.262 16.813 1.00 96.38 386 ARG A O 1
ATOM 3040 N N . ASN A 1 387 ? -9.739 -4.953 16.806 1.00 96.81 387 ASN A N 1
ATOM 3041 C CA . ASN A 1 387 ? -9.796 -3.669 17.489 1.00 96.81 387 ASN A CA 1
ATOM 3042 C C . ASN A 1 387 ? -10.581 -2.629 16.664 1.00 96.81 387 ASN A C 1
ATOM 3044 O O . ASN A 1 387 ? -11.511 -2.016 17.184 1.00 96.81 387 ASN A O 1
ATOM 3048 N N . ALA A 1 388 ? -10.301 -2.517 15.361 1.00 96.62 388 ALA A N 1
ATOM 3049 C CA . ALA A 1 388 ? -11.018 -1.636 14.437 1.00 96.62 388 ALA A CA 1
ATOM 3050 C C . ALA A 1 388 ? -12.532 -1.911 14.394 1.00 96.62 388 ALA A C 1
ATOM 3052 O O . ALA A 1 388 ? -13.335 -0.975 14.361 1.00 96.62 388 ALA A O 1
ATOM 3053 N N . LEU A 1 389 ? -12.938 -3.186 14.445 1.00 95.94 389 LEU A N 1
ATOM 3054 C CA . LEU A 1 389 ? -14.342 -3.583 14.579 1.00 95.94 389 LEU A CA 1
ATOM 3055 C C . LEU A 1 389 ? -14.960 -3.111 15.893 1.00 95.94 389 LEU A C 1
ATOM 3057 O O . LEU A 1 389 ? -16.079 -2.610 15.875 1.00 95.94 389 LEU A O 1
ATOM 3061 N N . GLY A 1 390 ? -14.245 -3.241 17.013 1.00 95.69 390 GLY A N 1
ATOM 3062 C CA . GLY A 1 390 ? -14.697 -2.726 18.305 1.00 95.69 390 GLY A CA 1
ATOM 3063 C C . GLY A 1 390 ? -14.892 -1.211 18.279 1.00 95.69 390 GLY A C 1
ATOM 3064 O O . GLY A 1 390 ? -15.945 -0.725 18.681 1.00 95.69 390 GLY A O 1
ATOM 3065 N N . VAL A 1 391 ? -13.938 -0.458 17.724 1.00 95.75 391 VAL A N 1
ATOM 3066 C CA . VAL A 1 391 ? -14.076 1.002 17.581 1.00 95.75 391 VAL A CA 1
ATOM 3067 C C . VAL A 1 391 ? -15.250 1.363 16.674 1.00 95.75 391 VAL A C 1
ATOM 3069 O O . VAL A 1 391 ? -16.054 2.226 17.017 1.00 95.75 391 VAL A O 1
ATOM 3072 N N . THR A 1 392 ? -15.397 0.674 15.545 1.00 94.69 392 THR A N 1
ATOM 3073 C CA . THR A 1 392 ? -16.490 0.938 14.603 1.00 94.69 392 THR A CA 1
ATOM 3074 C C . THR A 1 392 ? -17.858 0.616 15.212 1.00 94.69 392 THR A C 1
ATOM 3076 O O . THR A 1 392 ? -18.791 1.407 15.072 1.00 94.69 392 THR A O 1
ATOM 3079 N N . ASP A 1 393 ? -17.988 -0.506 15.929 1.00 93.38 393 ASP A N 1
ATOM 3080 C CA . ASP A 1 393 ? -19.225 -0.870 16.631 1.00 93.38 393 ASP A CA 1
ATOM 3081 C C . ASP A 1 393 ? -19.523 0.132 17.762 1.00 93.38 393 ASP A C 1
ATOM 3083 O O . ASP A 1 393 ? -20.686 0.470 17.976 1.00 93.38 393 ASP A O 1
ATOM 3087 N N . ALA A 1 394 ? -18.502 0.673 18.440 1.00 92.81 394 ALA A N 1
ATOM 3088 C CA . ALA A 1 394 ? -18.673 1.726 19.443 1.00 92.81 394 ALA A CA 1
ATOM 3089 C C . ALA A 1 394 ? -19.196 3.036 18.834 1.00 92.81 394 ALA A C 1
ATOM 3091 O O . ALA A 1 394 ? -20.113 3.636 19.394 1.00 92.81 394 ALA A O 1
ATOM 3092 N N . VAL A 1 395 ? -18.684 3.453 17.670 1.00 91.75 395 VAL A N 1
ATOM 3093 C CA . VAL A 1 395 ? -19.206 4.629 16.949 1.00 91.75 395 VAL A CA 1
ATOM 3094 C C . VAL A 1 395 ? -20.666 4.433 16.570 1.00 91.75 395 VAL A C 1
ATOM 3096 O O . VAL A 1 395 ? -21.511 5.269 16.886 1.00 91.75 395 VAL A O 1
ATOM 3099 N N . LEU A 1 396 ? -20.963 3.312 15.916 1.00 89.62 396 LEU A N 1
ATOM 3100 C CA . LEU A 1 396 ? -22.290 3.022 15.379 1.00 89.62 396 LEU A CA 1
ATOM 3101 C C . LEU A 1 396 ? -23.351 2.777 16.460 1.00 89.62 396 LEU A C 1
ATOM 3103 O O . LEU A 1 396 ? -24.541 2.836 16.163 1.00 89.62 396 LEU A O 1
ATOM 3107 N N . CYS A 1 397 ? -22.933 2.424 17.675 1.00 86.75 397 CYS A N 1
ATOM 3108 C CA . CYS A 1 397 ? -23.817 2.199 18.813 1.00 86.75 397 CYS A CA 1
ATOM 3109 C C . CYS A 1 397 ? -24.019 3.470 19.654 1.00 86.75 397 CYS A C 1
ATOM 3111 O O . CYS A 1 397 ? -25.124 3.723 20.127 1.00 86.75 397 CYS A O 1
ATOM 3113 N N . CYS A 1 398 ? -22.952 4.251 19.861 1.00 83.62 398 CYS A N 1
ATOM 3114 C CA . CYS A 1 398 ? -22.902 5.238 20.943 1.00 83.62 398 CYS A CA 1
ATOM 3115 C C . CYS A 1 398 ? -22.626 6.677 20.488 1.00 83.62 398 CYS A C 1
ATOM 3117 O O . CYS A 1 398 ? -22.824 7.598 21.277 1.00 83.62 398 CYS A O 1
ATOM 3119 N N . VAL A 1 399 ? -22.121 6.884 19.269 1.00 77.62 399 VAL A N 1
ATOM 3120 C CA . VAL A 1 399 ? -21.723 8.214 18.770 1.00 77.62 399 VAL A CA 1
ATOM 3121 C C . VAL A 1 399 ? -22.683 8.703 17.690 1.00 77.62 399 VAL A C 1
ATOM 3123 O O . VAL A 1 399 ? -23.130 9.847 17.745 1.00 77.62 399 VAL A O 1
ATOM 3126 N N . ASP A 1 400 ? -23.025 7.842 16.731 1.00 68.44 400 ASP A N 1
ATOM 3127 C CA . ASP A 1 400 ? -23.999 8.148 15.685 1.00 68.44 400 ASP A CA 1
ATOM 3128 C C . ASP A 1 400 ? -25.388 7.694 16.155 1.00 68.44 400 ASP A C 1
ATOM 3130 O O . ASP A 1 400 ? -25.673 6.500 16.245 1.00 68.44 400 ASP A O 1
ATOM 3134 N N . VAL A 1 401 ? -26.217 8.654 16.573 1.00 51.88 401 VAL A N 1
ATOM 3135 C CA . VAL A 1 401 ? -27.475 8.434 17.306 1.00 51.88 401 VAL A CA 1
ATOM 3136 C C . VAL A 1 401 ? -28.546 7.857 16.371 1.00 51.88 401 VAL A C 1
ATOM 3138 O O . VAL A 1 401 ? -29.450 8.547 15.904 1.00 51.88 401 VAL A O 1
ATOM 3141 N N . GLY A 1 402 ? -28.440 6.566 16.081 1.00 56.28 402 GLY A N 1
ATOM 3142 C CA . GLY A 1 402 ? -29.429 5.776 15.363 1.00 56.28 402 GLY A CA 1
ATOM 3143 C C . GLY A 1 402 ? -29.617 4.437 16.061 1.00 56.28 402 GLY A C 1
ATOM 3144 O O . GLY A 1 402 ? -28.656 3.843 16.536 1.00 56.28 402 GLY A O 1
ATOM 3145 N N . SER A 1 403 ? -30.859 3.950 16.127 1.00 53.88 403 SER A N 1
ATOM 3146 C CA . SER A 1 403 ? -31.238 2.650 16.701 1.00 53.88 403 SER A CA 1
ATOM 3147 C C . SER A 1 403 ? -30.673 1.493 15.868 1.00 53.88 403 SER A C 1
ATOM 3149 O O . SER A 1 403 ? -31.387 0.820 15.117 1.00 53.88 403 SER A O 1
ATOM 3151 N N . SER A 1 404 ? -29.362 1.326 15.911 1.00 59.31 404 SER A N 1
ATOM 3152 C CA . SER A 1 404 ? -28.655 0.453 15.003 1.00 59.31 404 SER A CA 1
ATOM 3153 C C . SER A 1 404 ? -28.536 -0.953 15.593 1.00 59.31 404 SER A C 1
ATOM 3155 O O . SER A 1 404 ? -28.225 -1.094 16.775 1.00 59.31 404 SER A O 1
ATOM 3157 N N . PRO A 1 405 ? -28.747 -2.025 14.808 1.00 67.00 405 PRO A N 1
ATOM 3158 C CA . PRO A 1 405 ? -28.756 -3.408 15.298 1.00 67.00 405 PRO A CA 1
ATOM 3159 C C . PRO A 1 405 ? -27.357 -3.954 15.650 1.00 67.00 405 PRO A C 1
ATOM 3161 O O . PRO A 1 405 ? -27.142 -5.170 15.635 1.00 67.00 405 PRO A O 1
ATOM 3164 N N . TYR A 1 406 ? -26.374 -3.088 15.898 1.00 68.50 406 TYR A N 1
ATOM 3165 C CA . TYR A 1 406 ? -24.993 -3.505 16.092 1.00 68.50 406 TYR A CA 1
ATOM 3166 C C . TYR A 1 406 ? -24.741 -4.029 17.507 1.00 68.50 406 TYR A C 1
ATOM 3168 O O . TYR A 1 406 ? -25.445 -3.716 18.469 1.00 68.50 406 TYR A O 1
ATOM 3176 N N . ARG A 1 407 ? -23.766 -4.939 17.577 1.00 71.75 407 ARG A N 1
ATOM 3177 C CA . ARG A 1 407 ? -23.447 -5.750 18.753 1.00 71.75 407 ARG A CA 1
ATOM 3178 C C . ARG A 1 407 ? -22.629 -4.943 19.759 1.00 71.75 407 ARG A C 1
ATOM 3180 O O . ARG A 1 407 ? -22.002 -3.957 19.400 1.00 71.75 407 ARG A O 1
ATOM 3187 N N . ASP A 1 408 ? -22.606 -5.432 20.995 1.00 85.12 408 ASP A N 1
ATOM 3188 C CA . ASP A 1 408 ? -21.749 -4.934 22.071 1.00 85.12 408 ASP A CA 1
ATOM 3189 C C . ASP A 1 408 ? -20.267 -4.850 21.622 1.00 85.12 408 ASP A C 1
ATOM 3191 O O . ASP A 1 408 ? -19.649 -5.898 21.374 1.00 85.12 408 ASP A O 1
ATOM 3195 N N . PRO A 1 409 ? -19.687 -3.634 21.531 1.00 90.50 409 PRO A N 1
ATOM 3196 C CA . PRO A 1 409 ? -18.306 -3.416 21.097 1.00 90.50 409 PRO A CA 1
ATOM 3197 C C . PRO A 1 409 ? -17.267 -4.113 21.978 1.00 90.50 409 PRO A C 1
ATOM 3199 O O . PRO A 1 409 ? -16.196 -4.493 21.497 1.00 90.50 409 PRO A O 1
ATOM 3202 N N . THR A 1 410 ? -17.585 -4.333 23.262 1.00 92.19 410 THR A N 1
ATOM 3203 C CA . THR A 1 410 ? -16.658 -4.940 24.231 1.00 92.19 410 THR A CA 1
ATOM 3204 C C . THR A 1 410 ? -16.225 -6.340 23.819 1.00 92.19 410 THR A C 1
ATOM 3206 O O . THR A 1 410 ? -15.106 -6.750 24.130 1.00 92.19 410 THR A O 1
ATOM 3209 N N . ARG A 1 411 ? -17.068 -7.058 23.066 1.00 93.44 411 ARG A N 1
ATOM 3210 C CA . ARG A 1 411 ? -16.737 -8.383 22.547 1.00 93.44 411 ARG A CA 1
ATOM 3211 C C . ARG A 1 411 ? -15.535 -8.337 21.610 1.00 93.44 411 ARG A C 1
ATOM 3213 O O . ARG A 1 411 ? -14.655 -9.176 21.741 1.00 93.44 411 ARG A O 1
ATOM 3220 N N . TRP A 1 412 ? -15.483 -7.379 20.689 1.00 95.62 412 TRP A N 1
ATOM 3221 C CA . TRP A 1 412 ? -14.387 -7.298 19.724 1.00 95.62 412 TRP A CA 1
ATOM 3222 C C . TRP A 1 412 ? -13.068 -6.907 20.379 1.00 95.62 412 TRP A C 1
ATOM 3224 O O . TRP A 1 412 ? -12.034 -7.491 20.058 1.00 95.62 412 TRP A O 1
ATOM 3234 N N . PHE A 1 413 ? -13.106 -5.987 21.346 1.00 96.25 413 PHE A N 1
ATOM 3235 C CA . PHE A 1 413 ? -11.920 -5.654 22.130 1.00 96.25 413 PHE A CA 1
ATOM 3236 C C . PHE A 1 413 ? -11.431 -6.852 22.951 1.00 96.25 413 PHE A C 1
ATOM 3238 O O . PHE A 1 413 ? -10.246 -7.174 22.921 1.00 96.25 413 PHE A O 1
ATOM 3245 N N . ALA A 1 414 ? -12.339 -7.573 23.617 1.00 95.12 414 ALA A N 1
ATOM 3246 C CA . ALA A 1 414 ? -11.993 -8.793 24.342 1.00 95.12 414 ALA A CA 1
ATOM 3247 C C . ALA A 1 414 ? -11.439 -9.882 23.406 1.00 95.12 414 ALA A C 1
ATOM 3249 O O . ALA A 1 414 ? -10.462 -10.543 23.752 1.00 95.12 414 ALA A O 1
ATOM 3250 N N . ASP A 1 415 ? -12.015 -10.045 22.212 1.00 95.81 415 ASP A N 1
ATOM 3251 C CA . ASP A 1 415 ? -11.546 -10.984 21.189 1.00 95.81 415 ASP A CA 1
ATOM 3252 C C . ASP A 1 415 ? -10.152 -10.597 20.657 1.00 95.81 415 ASP A C 1
ATOM 3254 O O . ASP A 1 415 ? -9.362 -11.485 20.333 1.00 95.81 415 ASP A O 1
ATOM 3258 N N . ALA A 1 416 ? -9.829 -9.302 20.561 1.00 96.06 416 ALA A N 1
ATOM 3259 C CA . ALA A 1 416 ? -8.495 -8.819 20.198 1.00 96.06 416 ALA A CA 1
ATOM 3260 C C . ALA A 1 416 ? -7.474 -9.109 21.313 1.00 96.06 416 ALA A C 1
ATOM 3262 O O . ALA A 1 416 ? -6.467 -9.767 21.060 1.00 96.06 416 ALA A O 1
ATOM 3263 N N . VAL A 1 417 ? -7.777 -8.722 22.558 1.00 96.00 417 VAL A N 1
ATOM 3264 C CA . VAL A 1 417 ? -6.920 -8.969 23.737 1.00 96.00 417 VAL A CA 1
ATOM 3265 C C . VAL A 1 417 ? -6.736 -10.467 24.009 1.00 96.00 417 VAL A C 1
ATOM 3267 O O . VAL A 1 417 ? -5.693 -10.892 24.493 1.00 96.00 417 VAL A O 1
ATOM 3270 N N . SER A 1 418 ? -7.722 -11.302 23.675 1.00 95.50 418 SER A N 1
ATOM 3271 C CA . SER A 1 418 ? -7.608 -12.760 23.827 1.00 95.50 418 SER A CA 1
ATOM 3272 C C . SER A 1 418 ? -6.634 -13.391 22.831 1.00 95.50 418 SER A C 1
ATOM 3274 O O . SER A 1 418 ? -6.053 -14.431 23.133 1.00 95.50 418 SER A O 1
ATOM 3276 N N . VAL A 1 419 ? -6.469 -12.796 21.644 1.00 95.75 419 VAL A N 1
ATOM 3277 C CA . VAL A 1 419 ? -5.500 -13.258 20.637 1.00 95.75 419 VAL A CA 1
ATOM 3278 C C . VAL A 1 419 ? -4.107 -12.725 20.941 1.00 95.75 419 VAL A C 1
ATOM 3280 O O . VAL A 1 419 ? -3.150 -13.494 20.903 1.00 95.75 419 VAL A O 1
ATOM 3283 N N . ASP A 1 420 ? -4.003 -11.442 21.287 1.00 94.81 420 ASP A N 1
ATOM 3284 C CA . ASP A 1 420 ? -2.758 -10.831 21.742 1.00 94.81 420 ASP A CA 1
ATOM 3285 C C . ASP A 1 420 ? -2.987 -10.028 23.032 1.00 94.81 420 ASP A C 1
ATOM 3287 O O . ASP A 1 420 ? -3.385 -8.860 22.981 1.00 94.81 420 ASP A O 1
ATOM 3291 N N . PRO A 1 421 ? -2.687 -10.620 24.205 1.00 90.75 421 PRO A N 1
ATOM 3292 C CA . PRO A 1 421 ? -2.790 -9.931 25.488 1.00 90.75 421 PRO A CA 1
ATOM 3293 C C . PRO A 1 421 ? -1.848 -8.731 25.630 1.00 90.75 421 PRO A C 1
ATOM 3295 O O . PRO A 1 421 ? -1.997 -7.958 26.575 1.00 90.75 421 PRO A O 1
ATOM 3298 N N . LYS A 1 422 ? -0.861 -8.587 24.733 1.00 90.44 422 LYS A N 1
ATOM 3299 C CA . LYS A 1 422 ? 0.061 -7.449 24.702 1.00 90.44 422 LYS A CA 1
ATOM 3300 C C . LYS A 1 422 ? -0.401 -6.333 23.768 1.00 90.44 422 LYS A C 1
ATOM 3302 O O . LYS A 1 422 ? 0.268 -5.303 23.712 1.00 90.44 422 LYS A O 1
ATOM 3307 N N . ASN A 1 423 ? -1.530 -6.486 23.072 1.00 91.69 423 ASN A N 1
ATOM 3308 C CA . ASN A 1 423 ? -2.087 -5.402 22.275 1.00 91.69 423 ASN A CA 1
ATOM 3309 C C . ASN A 1 423 ? -2.653 -4.309 23.201 1.00 91.69 423 ASN A C 1
ATOM 3311 O O . ASN A 1 423 ? -3.805 -4.351 23.643 1.00 91.69 423 ASN A O 1
ATOM 3315 N N . GLY A 1 424 ? -1.802 -3.326 23.496 1.00 92.19 424 GLY A N 1
ATOM 3316 C CA . GLY A 1 424 ? -2.118 -2.191 24.352 1.00 92.19 424 GLY A CA 1
ATOM 3317 C C . GLY A 1 424 ? -3.193 -1.264 23.791 1.00 92.19 424 GLY A C 1
ATOM 3318 O O . GLY A 1 424 ? -3.982 -0.735 24.570 1.00 92.19 424 GLY A O 1
ATOM 3319 N N . GLU A 1 425 ? -3.291 -1.128 22.465 1.00 92.75 425 GLU A N 1
ATOM 3320 C CA . GLU A 1 425 ? -4.343 -0.341 21.808 1.00 92.75 425 GLU A CA 1
ATOM 3321 C C . GLU A 1 425 ? -5.724 -0.961 22.057 1.00 92.75 425 GLU A C 1
ATOM 3323 O O . GLU A 1 425 ? -6.640 -0.277 22.511 1.00 92.75 425 GLU A O 1
ATOM 3328 N N . ALA A 1 426 ? -5.866 -2.274 21.850 1.00 95.06 426 ALA A N 1
ATOM 3329 C CA . ALA A 1 426 ? -7.119 -2.986 22.094 1.00 95.06 426 ALA A CA 1
ATOM 3330 C C . ALA A 1 426 ? -7.526 -2.957 23.575 1.00 95.06 426 ALA A C 1
ATOM 3332 O O . ALA A 1 426 ? -8.696 -2.733 23.895 1.00 95.06 426 ALA A O 1
ATOM 3333 N N . LEU A 1 427 ? -6.564 -3.147 24.486 1.00 96.00 427 LEU A N 1
ATOM 3334 C CA . LEU A 1 427 ? -6.805 -3.052 25.927 1.00 96.00 427 LEU A CA 1
ATOM 3335 C C . LEU A 1 427 ? -7.189 -1.624 26.349 1.00 96.00 427 LEU A C 1
ATOM 3337 O O . LEU A 1 427 ? -8.129 -1.447 27.126 1.00 96.00 427 LEU A O 1
ATOM 3341 N N . GLY A 1 428 ? -6.491 -0.614 25.824 1.00 94.94 428 GLY A N 1
ATOM 3342 C CA . GLY A 1 428 ? -6.765 0.800 26.074 1.00 94.94 428 GLY A CA 1
ATOM 3343 C C . GLY A 1 428 ? -8.152 1.207 25.585 1.00 94.94 428 GLY A C 1
ATOM 3344 O O . GLY A 1 428 ? -8.924 1.791 26.343 1.00 94.94 428 GLY A O 1
ATOM 3345 N N . ASN A 1 429 ? -8.524 0.803 24.370 1.00 95.88 429 ASN A N 1
ATOM 3346 C CA . ASN A 1 429 ? -9.863 1.022 23.827 1.00 95.88 429 ASN A CA 1
ATOM 3347 C C . ASN A 1 429 ? -10.950 0.325 24.643 1.00 95.88 429 ASN A C 1
ATOM 3349 O O . ASN A 1 429 ? -11.990 0.928 24.914 1.00 95.88 429 ASN A O 1
ATOM 3353 N N . MET A 1 430 ? -10.710 -0.918 25.078 1.00 96.50 430 MET A N 1
ATOM 3354 C CA . MET A 1 430 ? -11.635 -1.630 25.959 1.00 96.50 430 MET A CA 1
ATOM 3355 C C . MET A 1 430 ? -11.868 -0.850 27.252 1.00 96.50 430 MET A C 1
ATOM 3357 O O . MET A 1 430 ? -13.013 -0.659 27.660 1.00 96.50 430 MET A O 1
ATOM 3361 N N . LEU A 1 431 ? -10.789 -0.388 27.889 1.00 95.69 431 LEU A N 1
ATOM 3362 C CA . LEU A 1 431 ? -10.857 0.391 29.118 1.00 95.69 431 LEU A CA 1
ATOM 3363 C C . LEU A 1 431 ? -11.612 1.706 28.898 1.00 95.69 431 LEU A C 1
ATOM 3365 O O . LEU A 1 431 ? -12.569 1.976 29.618 1.00 95.69 431 LEU A O 1
ATOM 3369 N N . HIS A 1 432 ? -11.233 2.487 27.884 1.00 95.19 432 HIS A N 1
ATOM 3370 C CA . HIS A 1 432 ? -11.866 3.766 27.561 1.00 95.19 432 HIS A CA 1
ATOM 3371 C C . HIS A 1 432 ? -13.360 3.616 27.267 1.00 95.19 432 HIS A C 1
ATOM 3373 O O . HIS A 1 432 ? -14.164 4.416 27.746 1.00 95.19 432 HIS A O 1
ATOM 3379 N N . PHE A 1 433 ? -13.750 2.568 26.541 1.00 95.38 433 PHE A N 1
ATOM 3380 C CA . PHE A 1 433 ? -15.153 2.306 26.249 1.00 95.38 433 PHE A CA 1
ATOM 3381 C C . PHE A 1 433 ? -15.948 1.901 27.501 1.00 95.38 433 PHE A C 1
ATOM 3383 O O . PHE A 1 433 ? -17.054 2.393 27.715 1.00 95.38 433 PHE A O 1
ATOM 3390 N N . LEU A 1 434 ? -15.390 1.050 28.370 1.00 94.88 434 LEU A N 1
ATOM 3391 C CA . LEU A 1 434 ? -16.040 0.674 29.634 1.00 94.88 434 LEU A CA 1
ATOM 3392 C C . LEU A 1 434 ? -16.158 1.864 30.600 1.00 94.88 434 LEU A C 1
ATOM 3394 O O . LEU A 1 434 ? -17.165 1.987 31.296 1.00 94.88 434 LEU A O 1
ATOM 3398 N N . GLU A 1 435 ? -15.155 2.745 30.639 1.00 94.44 435 GLU A N 1
ATOM 3399 C CA . GLU A 1 435 ? -15.213 3.988 31.413 1.00 94.44 435 GLU A CA 1
ATOM 3400 C C . GLU A 1 435 ? -16.319 4.907 30.895 1.00 94.44 435 GLU A C 1
ATOM 3402 O O . GLU A 1 435 ? -17.138 5.357 31.697 1.00 94.44 435 GLU A O 1
ATOM 3407 N N . PHE A 1 436 ? -16.410 5.090 29.574 1.00 93.12 436 PHE A N 1
ATOM 3408 C CA . PHE A 1 436 ? -17.496 5.830 28.930 1.00 93.12 436 PHE A CA 1
ATOM 3409 C C . PHE A 1 436 ? -18.877 5.287 29.333 1.00 93.12 436 PHE A C 1
ATOM 3411 O O . PHE A 1 436 ? -19.719 6.049 29.810 1.00 93.12 436 PHE A O 1
ATOM 3418 N N . LEU A 1 437 ? -19.090 3.968 29.236 1.00 92.50 437 LEU A N 1
ATOM 3419 C CA . LEU A 1 437 ? -20.352 3.341 29.651 1.00 92.50 437 LEU A CA 1
ATOM 3420 C C . LEU A 1 437 ? -20.653 3.551 31.139 1.00 92.50 437 LEU A C 1
ATOM 3422 O O . LEU A 1 437 ? -21.814 3.664 31.516 1.00 92.50 437 LEU A O 1
ATOM 3426 N N . SER A 1 438 ? -19.623 3.588 31.991 1.00 93.38 438 SER A N 1
ATOM 3427 C CA . SER A 1 438 ? -19.797 3.770 33.437 1.00 93.38 438 SER A CA 1
ATOM 3428 C C . SER A 1 438 ? -20.139 5.208 33.829 1.00 93.38 438 SER A C 1
ATOM 3430 O O . SER A 1 438 ? -20.723 5.420 34.890 1.00 93.38 438 SER A O 1
ATOM 3432 N N . SER A 1 439 ? -19.772 6.179 32.987 1.00 91.94 439 SER A N 1
ATOM 3433 C CA . SER A 1 439 ? -20.067 7.602 33.179 1.00 91.94 439 SER A CA 1
ATOM 3434 C C . SER A 1 439 ? -21.340 8.074 32.477 1.00 91.94 439 SER A C 1
ATOM 3436 O O . SER A 1 439 ? -21.794 9.181 32.753 1.00 91.94 439 SER A O 1
ATOM 3438 N N . ALA A 1 440 ? -21.898 7.279 31.561 1.00 88.75 440 ALA A N 1
ATOM 3439 C CA . ALA A 1 440 ? -23.115 7.633 30.843 1.00 88.75 440 ALA A CA 1
ATOM 3440 C C . ALA A 1 440 ? -24.321 7.671 31.801 1.00 88.75 440 ALA A C 1
ATOM 3442 O O . ALA A 1 440 ? -24.556 6.713 32.537 1.00 88.75 440 ALA A O 1
ATOM 3443 N N . GLU A 1 441 ? -25.095 8.764 31.776 1.00 87.81 441 GLU A N 1
ATOM 3444 C CA . GLU A 1 441 ? -26.336 8.888 32.563 1.00 87.81 441 GLU A CA 1
ATOM 3445 C C . GLU A 1 441 ? -27.344 7.797 32.178 1.00 87.81 441 GLU A C 1
ATOM 3447 O O . GLU A 1 441 ? -27.947 7.161 33.043 1.00 87.81 441 GLU A O 1
ATOM 3452 N N . GLU A 1 442 ? -27.461 7.544 30.873 1.00 86.75 442 GLU A N 1
ATOM 3453 C CA . GLU A 1 442 ? -28.257 6.471 30.289 1.00 86.75 442 GLU A CA 1
ATOM 3454 C C . GLU A 1 442 ? -27.372 5.692 29.304 1.00 86.75 442 GLU A C 1
ATOM 3456 O O . GLU A 1 442 ? -27.037 6.208 28.234 1.00 86.75 442 GLU A O 1
ATOM 3461 N N . PRO A 1 443 ? -26.920 4.472 29.651 1.00 84.31 443 PRO A N 1
ATOM 3462 C CA . PRO A 1 443 ? -26.143 3.664 28.725 1.00 84.31 443 PRO A CA 1
ATOM 3463 C C . PRO A 1 443 ? -27.013 3.243 27.527 1.00 84.31 443 PRO A C 1
ATOM 3465 O O . PRO A 1 443 ? -28.227 3.089 27.683 1.00 84.31 443 PRO A O 1
ATOM 3468 N N . PRO A 1 444 ? -26.413 3.000 26.347 1.00 83.75 444 PRO A N 1
ATOM 3469 C CA . PRO A 1 444 ? -27.152 2.546 25.172 1.00 83.75 444 PRO A CA 1
ATOM 3470 C C . PRO A 1 444 ? -28.004 1.307 25.477 1.00 83.75 444 PRO A C 1
ATOM 3472 O O . PRO A 1 444 ? -27.506 0.332 26.044 1.00 83.75 444 PRO A O 1
ATOM 3475 N N . GLU A 1 445 ? -29.283 1.329 25.085 1.00 83.25 445 GLU A N 1
ATOM 3476 C CA . GLU A 1 445 ? -30.277 0.300 25.447 1.00 83.25 445 GLU A CA 1
ATOM 3477 C C . GLU A 1 445 ? -29.878 -1.127 25.024 1.00 83.25 445 GLU A C 1
ATOM 3479 O O . GLU A 1 445 ? -30.308 -2.115 25.620 1.00 83.25 445 GLU A O 1
ATOM 3484 N N . ASN A 1 446 ? -29.049 -1.251 23.987 1.00 81.12 446 ASN A N 1
ATOM 3485 C CA . ASN A 1 446 ? -28.564 -2.512 23.432 1.00 81.12 446 ASN A CA 1
ATOM 3486 C C . ASN A 1 446 ? -27.308 -3.066 24.132 1.00 81.12 446 ASN A C 1
ATOM 3488 O O . ASN A 1 446 ? -26.850 -4.152 23.767 1.00 81.12 446 ASN A O 1
ATOM 3492 N N . ILE A 1 447 ? -26.751 -2.367 25.127 1.00 84.75 447 ILE A N 1
ATOM 3493 C CA . ILE A 1 447 ? -25.565 -2.807 25.869 1.00 84.75 447 ILE A CA 1
ATOM 3494 C C . ILE A 1 447 ? -25.967 -3.318 27.254 1.00 84.75 447 ILE A C 1
ATOM 3496 O O . ILE A 1 447 ? -26.547 -2.610 28.075 1.00 84.75 447 ILE A O 1
ATOM 3500 N N . ASN A 1 448 ? -25.600 -4.567 27.555 1.00 86.81 448 ASN A N 1
ATOM 3501 C CA . ASN A 1 448 ? -25.841 -5.134 28.875 1.00 86.81 448 ASN A CA 1
ATOM 3502 C C . ASN A 1 448 ? -24.813 -4.625 29.898 1.00 86.81 448 ASN A C 1
ATOM 3504 O O . ASN A 1 448 ? -23.722 -5.179 30.044 1.00 86.81 448 ASN A O 1
ATOM 3508 N N . VAL A 1 449 ? -25.205 -3.620 30.677 1.00 90.06 449 VAL A N 1
ATOM 3509 C CA . VAL A 1 449 ? -24.364 -3.028 31.727 1.00 90.06 449 VAL A CA 1
ATOM 3510 C C . VAL A 1 449 ? -24.434 -3.749 33.080 1.00 90.06 449 VAL A C 1
ATOM 3512 O O . VAL A 1 449 ? -23.788 -3.317 34.033 1.00 90.06 449 VAL A O 1
ATOM 3515 N N . SER A 1 450 ? -25.154 -4.875 33.206 1.00 91.75 450 SER A N 1
ATOM 3516 C CA . SER A 1 450 ? -25.364 -5.540 34.507 1.00 91.75 450 SER A CA 1
ATOM 3517 C C . SER A 1 450 ? -24.063 -5.978 35.194 1.00 91.75 450 SER A C 1
ATOM 3519 O O . SER A 1 450 ? -23.998 -6.047 36.419 1.00 91.75 450 SER A O 1
ATOM 3521 N N . ASN A 1 451 ? -23.026 -6.282 34.408 1.00 92.00 451 ASN A N 1
ATOM 3522 C CA . ASN A 1 451 ? -21.708 -6.703 34.893 1.00 92.00 451 ASN A CA 1
ATOM 3523 C C . ASN A 1 451 ? -20.632 -5.617 34.750 1.00 92.00 451 ASN A C 1
ATOM 3525 O O . ASN A 1 451 ? -19.468 -5.880 35.057 1.00 92.00 451 ASN A O 1
ATOM 3529 N N . LEU A 1 452 ? -20.998 -4.411 34.304 1.00 93.62 452 LEU A N 1
ATOM 3530 C CA . LEU A 1 452 ? -20.054 -3.349 33.958 1.00 93.62 452 LEU A CA 1
ATOM 3531 C C . LEU A 1 452 ? -19.065 -3.016 35.092 1.00 93.62 452 LEU A C 1
ATOM 3533 O O . LEU A 1 452 ? -17.867 -3.019 34.809 1.00 93.62 452 LEU A O 1
ATOM 3537 N N . PRO A 1 453 ? -19.480 -2.829 36.367 1.00 95.94 453 PRO A N 1
ATOM 3538 C CA . PRO A 1 453 ? -18.537 -2.499 37.439 1.00 95.94 453 PRO A CA 1
ATOM 3539 C C . PRO A 1 453 ? -17.453 -3.564 37.633 1.00 95.94 453 PRO A C 1
ATOM 3541 O O . PRO A 1 453 ? -16.279 -3.242 37.798 1.00 95.94 453 PRO A O 1
ATOM 3544 N N . ARG A 1 454 ? -17.839 -4.846 37.557 1.00 96.19 454 ARG A N 1
ATOM 3545 C CA . ARG A 1 454 ? -16.912 -5.972 37.708 1.00 96.19 454 ARG A CA 1
ATOM 3546 C C . ARG A 1 454 ? -15.962 -6.072 36.517 1.00 96.19 454 ARG A C 1
ATOM 3548 O O . ARG A 1 454 ? -14.768 -6.274 36.716 1.00 96.19 454 ARG A O 1
ATOM 3555 N N . THR A 1 455 ? -16.480 -5.952 35.294 1.00 94.31 455 THR A N 1
ATOM 3556 C CA . THR A 1 455 ? -15.658 -6.009 34.076 1.00 94.31 455 THR A CA 1
ATOM 3557 C C . THR A 1 455 ? -14.653 -4.860 34.049 1.00 94.31 455 THR A C 1
ATOM 3559 O O . THR A 1 455 ? -13.469 -5.098 33.820 1.00 94.31 455 THR A O 1
ATOM 3562 N N . LEU A 1 456 ? -15.095 -3.637 34.362 1.00 96.00 456 LEU A N 1
ATOM 3563 C CA . LEU A 1 456 ? -14.235 -2.458 34.432 1.00 96.00 456 LEU A CA 1
ATOM 3564 C C . LEU A 1 456 ? -13.131 -2.615 35.486 1.00 96.00 456 LEU A C 1
ATOM 3566 O O . LEU A 1 456 ? -11.979 -2.303 35.202 1.00 96.00 456 LEU A O 1
ATOM 3570 N N . GLU A 1 457 ? -13.441 -3.146 36.673 1.00 97.12 457 GLU A N 1
ATOM 3571 C CA . GLU A 1 457 ? -12.426 -3.404 37.705 1.00 97.12 457 GLU A CA 1
ATOM 3572 C C . GLU A 1 457 ? -11.349 -4.392 37.228 1.00 97.12 457 GLU A C 1
ATOM 3574 O O . GLU A 1 457 ? -10.160 -4.178 37.468 1.00 97.12 457 GLU A O 1
ATOM 3579 N N . VAL A 1 458 ? -11.744 -5.467 36.536 1.00 95.81 458 VAL A N 1
ATOM 3580 C CA . VAL A 1 458 ? -10.799 -6.457 35.998 1.00 95.81 458 VAL A CA 1
ATOM 3581 C C . VAL A 1 458 ? -9.913 -5.834 34.923 1.00 95.81 458 VAL A C 1
ATOM 3583 O O . VAL A 1 458 ? -8.692 -5.947 35.012 1.00 95.81 458 VAL A O 1
ATOM 3586 N N . VAL A 1 459 ? -10.506 -5.149 33.941 1.00 95.19 459 VAL A N 1
ATOM 3587 C CA . VAL A 1 459 ? -9.757 -4.510 32.848 1.00 95.19 459 VAL A CA 1
ATOM 3588 C C . VAL A 1 459 ? -8.808 -3.443 33.392 1.00 95.19 459 VAL A C 1
ATOM 3590 O O . VAL A 1 459 ? -7.647 -3.412 32.994 1.00 95.19 459 VAL A O 1
ATOM 3593 N N . ARG A 1 460 ? -9.246 -2.639 34.370 1.00 95.75 460 ARG A N 1
ATOM 3594 C CA . ARG A 1 460 ? -8.400 -1.640 35.033 1.00 95.75 460 ARG A CA 1
ATOM 3595 C C . ARG A 1 460 ? -7.198 -2.273 35.736 1.00 95.75 460 ARG A C 1
ATOM 3597 O O . ARG A 1 460 ? -6.088 -1.792 35.562 1.00 95.75 460 ARG A O 1
ATOM 3604 N N . LYS A 1 461 ? -7.378 -3.385 36.458 1.00 95.56 461 LYS A N 1
ATOM 3605 C CA . LYS A 1 461 ? -6.249 -4.101 37.084 1.00 95.56 461 LYS A CA 1
ATOM 3606 C C . LYS A 1 461 ? -5.259 -4.643 36.053 1.00 95.56 461 LYS A C 1
ATOM 3608 O O . LYS A 1 461 ? -4.056 -4.575 36.281 1.00 95.56 461 LYS A O 1
ATOM 3613 N N . VAL A 1 462 ? -5.745 -5.172 34.928 1.00 93.81 462 VAL A N 1
ATOM 3614 C CA . VAL A 1 462 ? -4.875 -5.649 33.836 1.00 93.81 462 VAL A CA 1
ATOM 3615 C C . VAL A 1 462 ? -4.106 -4.481 33.213 1.00 93.81 462 VAL A C 1
ATOM 3617 O O . VAL A 1 462 ? -2.900 -4.585 33.006 1.00 93.81 462 VAL A O 1
ATOM 3620 N N . ALA A 1 463 ? -4.776 -3.355 32.980 1.00 91.69 463 ALA A N 1
ATOM 3621 C CA . ALA A 1 463 ? -4.178 -2.113 32.501 1.00 91.69 463 ALA A CA 1
ATOM 3622 C C . ALA A 1 463 ? -3.088 -1.574 33.448 1.00 91.69 463 ALA A C 1
ATOM 3624 O O . ALA A 1 463 ? -1.976 -1.286 33.015 1.00 91.69 463 ALA A O 1
ATOM 3625 N N . GLU A 1 464 ? -3.373 -1.505 34.751 1.00 92.88 464 GLU A N 1
ATOM 3626 C CA . GLU A 1 464 ? -2.436 -1.054 35.791 1.00 92.88 464 GLU A CA 1
ATOM 3627 C C . GLU A 1 464 ? -1.198 -1.953 35.913 1.00 92.88 464 GLU A C 1
ATOM 3629 O O . GLU A 1 464 ? -0.116 -1.476 36.248 1.00 92.88 464 GLU A O 1
ATOM 3634 N N . GLN A 1 465 ? -1.341 -3.249 35.625 1.00 92.62 465 GLN A N 1
ATOM 3635 C CA . GLN A 1 465 ? -0.227 -4.199 35.595 1.00 92.62 465 GLN A CA 1
ATOM 3636 C C . GLN A 1 465 ? 0.641 -4.068 34.336 1.00 92.62 465 GLN A C 1
ATOM 3638 O O . GLN A 1 465 ? 1.760 -4.579 34.327 1.00 92.62 465 GLN A O 1
ATOM 3643 N N . ASN A 1 466 ? 0.153 -3.390 33.293 1.00 90.44 466 ASN A N 1
ATOM 3644 C CA . ASN A 1 466 ? 0.831 -3.246 32.006 1.00 90.44 466 ASN A CA 1
ATOM 3645 C C . ASN A 1 466 ? 0.849 -1.777 31.525 1.00 90.44 466 ASN A C 1
ATOM 3647 O O . ASN A 1 466 ? 0.399 -1.486 30.413 1.00 90.44 466 ASN A O 1
ATOM 3651 N N . PRO A 1 467 ? 1.369 -0.829 32.331 1.00 86.75 467 PRO A N 1
ATOM 3652 C CA . PRO A 1 467 ? 1.284 0.602 32.029 1.00 86.75 467 PRO A CA 1
ATOM 3653 C C . PRO A 1 467 ? 2.006 0.987 30.729 1.00 86.75 467 PRO A C 1
ATOM 3655 O O . PRO A 1 467 ? 1.578 1.912 30.038 1.00 86.75 467 PRO A O 1
ATOM 3658 N N . ASP A 1 468 ? 3.065 0.258 30.374 1.00 83.00 468 ASP A N 1
ATOM 3659 C CA . ASP A 1 468 ? 3.849 0.500 29.160 1.00 83.00 468 ASP A CA 1
ATOM 3660 C C . ASP A 1 468 ? 3.062 0.165 27.885 1.00 83.00 468 ASP A C 1
ATOM 3662 O O . ASP A 1 468 ? 3.245 0.820 26.861 1.00 83.00 468 ASP A O 1
ATOM 3666 N N . LEU A 1 469 ? 2.134 -0.800 27.953 1.00 79.69 469 LEU A N 1
ATOM 3667 C CA . LEU A 1 469 ? 1.288 -1.162 26.813 1.00 79.69 469 LEU A CA 1
ATOM 3668 C C . LEU A 1 469 ? 0.292 -0.050 26.473 1.00 79.69 469 LEU A C 1
ATOM 3670 O O . LEU A 1 469 ? 0.011 0.190 25.305 1.00 79.69 469 LEU A O 1
ATOM 3674 N N . ILE A 1 470 ? -0.235 0.639 27.486 1.00 77.81 470 ILE A N 1
ATOM 3675 C CA . ILE A 1 470 ? -1.264 1.667 27.290 1.00 77.81 470 ILE A CA 1
ATOM 3676 C C . ILE A 1 470 ? -0.642 2.995 26.864 1.00 77.81 470 ILE A C 1
ATOM 3678 O O . ILE A 1 470 ? -1.202 3.675 26.011 1.00 77.81 470 ILE A O 1
ATOM 3682 N N . ARG A 1 471 ? 0.528 3.359 27.405 1.00 67.94 471 ARG A N 1
ATOM 3683 C CA . ARG A 1 471 ? 1.233 4.582 26.983 1.00 67.94 471 ARG A CA 1
ATOM 3684 C C . ARG A 1 471 ? 1.688 4.509 25.528 1.00 67.94 471 ARG A C 1
ATOM 3686 O O . ARG A 1 471 ? 1.461 5.453 24.786 1.00 67.94 471 ARG A O 1
ATOM 3693 N N . GLY A 1 472 ? 2.236 3.368 25.101 1.00 56.28 472 GLY A N 1
ATOM 3694 C CA . GLY A 1 472 ? 2.733 3.191 23.732 1.00 56.28 472 GLY A CA 1
ATOM 3695 C C . GLY A 1 472 ? 1.664 3.243 22.632 1.00 56.28 472 GLY A C 1
ATOM 3696 O O . GLY A 1 472 ? 2.022 3.343 21.464 1.00 56.28 472 GLY A O 1
ATOM 3697 N N . GLY A 1 473 ? 0.373 3.170 22.981 1.00 50.44 473 GLY A N 1
ATOM 3698 C CA . GLY A 1 473 ? -0.738 3.317 22.034 1.00 50.44 473 GLY A CA 1
ATOM 3699 C C . GLY A 1 473 ? -1.365 4.716 21.981 1.00 50.44 473 GLY A C 1
ATOM 3700 O O . GLY A 1 473 ? -2.226 4.943 21.136 1.00 50.44 473 GLY A O 1
ATOM 3701 N N . LEU A 1 474 ? -0.987 5.629 22.887 1.00 45.25 474 LEU A N 1
ATOM 3702 C CA . LEU A 1 474 ? -1.621 6.949 23.049 1.00 45.25 474 LEU A CA 1
ATOM 3703 C C . LEU A 1 474 ? -0.715 8.137 22.681 1.00 45.25 474 LEU A C 1
ATOM 3705 O O . LEU A 1 474 ? -1.241 9.236 22.493 1.00 45.25 474 LEU A O 1
ATOM 3709 N N . ASP A 1 475 ? 0.598 7.915 22.573 1.00 42.62 475 ASP A N 1
ATOM 3710 C CA . ASP A 1 475 ? 1.600 8.888 22.107 1.00 42.62 475 ASP A CA 1
ATOM 3711 C C . ASP A 1 475 ? 1.886 8.726 20.598 1.00 42.62 475 ASP A C 1
ATOM 3713 O O . ASP A 1 475 ? 2.033 9.763 19.903 1.00 42.62 475 ASP A O 1
#

Organism: NCBI:txid985054

Foldseek 3Di:
DVVVVVVVVVVVVVLVVVQVVQVVVPPPCVPDWLFEKEKEAALVQADWDPSAQEEEEEEQAAEDEPDDDPVVVVVSVLQSVLSRLVSVLLLLLVVLLCQFGRYYYYYHYHPPDGNDPVSSLVCQCVQVNHHHADQLHKYKYKYWYWYDDPNWIKTKIKIFIFHAHPDPPDPDDPPQVRGDQDKDWDDFPPDPDIAIFGAHGRIDIADIFTDDVVNSVVSVVLSVQQQWWFADPDSPGDIDGNDDDNNDMFMWTWADDPDNQKIKTAGPDDDDPRITIGGSDVVNSVVCCQRPVVSLVVSLSVLLSSLSSCVPPPPTPPDSVVSLVSSLVSLCSSLPHPSRPVPLQSNLSSLQSNLCSCVPPVVNLVSSLVSLVSSCVSVVLDLSSLSSNLNSLSCVQRVPPDPDPGAHSLVSLVSSCVSPVLQLSSLLNNLSSLVSQVPDPDHRPRDDCVCSVVVNVVSVVSCVVCVVSNVSNPD